Protein 3DR6 (pdb70)

InterPro domains:
  IPR000182 GNAT domain [PF00583] (19-136)
  IPR000182 GNAT domain [PS51186] (1-163)
  IPR016181 Acyl-CoA N-acyltransferase [SSF55729] (2-165)

Secondary structure (DSSP, 8-state):
--EEE--GGGHHHHHHHHHHHHHSSTTTT------HHHHHHHHHHHHHHT--EEEEEETTEEEEEEEEEESSSSGGGTT-EEEEEEE-GGGTTSSHHHHHHHHHHHHHHHTT------EETT-HHHHHHHHHTT----B----EEETTEEE-EE--------SS-S--/--EEE--GGGHHHHHHHHHHHHHH-TTSS------HHHHHHHHHHHHHTT--EEEEEETTEEEEEEEEEESSSSGGGTT-EEEEEEE-GGGTTSSHHHHHHHHHHHHHHHTT------EETT-HHHHHHHHHTT----B----EEETTEEE-EE--------S--/-EEE--GGGHHHHHHHHHHHHHH-SSS---S---HHHHHHHHHHHHHHT--EEEEEETTEEEEEEEEEESSSSGGGTT-EEEEEEE-TTS-SSSHHHHHHHHHHHHHHHTT------EETT-HHHHHHHHTTT---------EEETTEEE-EE-------PPPPP-

B-factor: mean 21.21, std 9.67, range [3.13, 83.59]

GO terms:
  GO:0016747 acyltransferase activity, transferring groups other than amino-acyl groups (F, IDA)

Nearest PDB structures (foldseek):
  3dr8-assembly1_A  TM=9.867E-01  e=2.064E-32  unclassified
  3dr8-assembly1_B  TM=9.847E-01  e=1.716E-31  unclassified
  4j3g-assembly2_C  TM=9.855E-01  e=1.001E-21  Brucella abortus 2308
  4mbu-assembly1_A  TM=9.784E-01  e=6.485E-21  Staphylococcus aureus subsp. aureus Mu50
  5dwn-assembly2_C  TM=9.684E-01  e=5.088E-18  Brucella ovis ATCC 25840

Solvent-accessible surface area: 23765 Å² total

Sequence (499 aa):
ATTIRFADKADCCAAITEIYNHAVLHTTAAIWNDRTVDTTDNRLAWYEARQLLGYPVLVSEENGVVTGYASFGDWRSSFDGFRYTVEHSVYVHPAHQGKGLGRKLLSSRLIDEARRCGKHVVAGIEESQNAASIRLHHSLGFTVTAQPQVGVKFGRWLDLLTFQLQLDEHAAPDACATIRFADKADCAAITEIYNHAVLHTTAAIWNDRTVDTDNRLAWYEARQLLGYPVLVSEENGVVTGYASFGDWRSFDGFRYTVEHSSVYVHPAHQGKGLGRRKLLSSRLIDEARRCGKHVVAGIESQNAASIRLHHSLGFTTVTAQPQVGVKFGRWLDLTFQLQLDEHAAPTIRFADKADCAAITEIYNHAVLHTAAIWNDRTVDTDNRLAWYEARQLLGYPVLVSEENGVVTGYASFGDWRSFDGFRYTVEHSVYVHPAHQGKGLGRKLLSSRLIDEARRCGKHVVAGIESQNAASIRLHHSLGFTVTAQQPQVGVKFGRWLDLTFQLQLDEHAAPDA

CATH classification: 3.40.630.30

Organism: Salmonella typhimurium (strain LT2 / SGSC1412 / ATCC 700720) (NCBI:txid99287)

Foldseek 3Di:
DDKDFDDLVCLQVALVLVQVCLCDPQPPFHNDRDDSVVSSVVVVVCVVLVWTKMFDDDPRHTFWIKTWDQPDPDVVSVLEIEMGITGRPVRPPPCRSLVRVLVNLVRSVVSQHFKKYKHFPVPVVVVVSCVVVPDDWDDWWQPGDDPHDGTMIIMMHTNDDDPDRDDD/DDKDFDDLVCQQVVLQQVQCCLPPHPFDQHNDRDHSVVSSVVSVVCVVVVWTWMFDADPRHGFWIKTWDQPDDDVVSVLEIEMDITGHPVRPPVCRSLVRVVVNLVRSVVVVHFKKYWGFVVPVVVVVSCVVVPFDWDDWWQPGDDPHDGTMIIMMDGNDDDPPD/DKDFDDLVCLQVVQLQVQCCQDPHPLDQHHDGDHSVVSSVVVVVCVVVVWTKMFDADPRHTFWIKTWDQPDDDPVSVLEIEMRITGRVVDPPPCVRLVRVVVNLVSSVVVVRFKKYKGFPPPVVVVVSCVVVVDDWDDWWQPGDDPHDRTMIIMMDTNDDDDDPDD

Structure (mmCIF, N/CA/C/O backbone):
data_3DR6
#
_entry.id   3DR6
#
_cell.length_a   162.898
_cell.length_b   70.229
_cell.length_c   59.157
_cell.angle_alpha   90.00
_cell.angle_beta   102.64
_cell.angle_gamma   90.00
#
_symmetry.space_group_name_H-M   'C 1 2 1'
#
loop_
_entity.id
_entity.type
_entity.pdbx_description
1 polymer yncA
2 non-polymer 1,2-ETHANEDIOL
3 non-polymer GLYCEROL
4 water water
#
loop_
_atom_site.group_PDB
_atom_site.id
_atom_site.type_symbol
_atom_site.label_atom_id
_atom_site.label_alt_id
_atom_site.label_comp_id
_atom_site.label_asym_id
_atom_site.label_entity_id
_atom_site.label_seq_id
_atom_site.pdbx_PDB_ins_code
_atom_site.Cartn_x
_atom_site.Cartn_y
_atom_site.Cartn_z
_atom_site.occupancy
_atom_site.B_iso_or_equiv
_atom_site.auth_seq_id
_atom_site.auth_comp_id
_atom_site.auth_asym_id
_atom_site.auth_atom_id
_atom_site.pdbx_PDB_model_num
ATOM 1 N N . ALA A 1 3 ? 33.057 -6.757 -22.810 1.00 34.08 0 ALA A N 1
ATOM 2 C CA . ALA A 1 3 ? 31.760 -6.423 -22.136 1.00 33.83 0 ALA A CA 1
ATOM 3 C C . ALA A 1 3 ? 31.723 -7.002 -20.742 1.00 32.77 0 ALA A C 1
ATOM 4 O O . ALA A 1 3 ? 32.646 -7.744 -20.354 1.00 34.99 0 ALA A O 1
ATOM 13 N N A THR A 1 5 ? 32.117 -8.885 -17.773 0.50 21.88 2 THR A N 1
ATOM 14 N N B THR A 1 5 ? 32.099 -8.854 -17.704 0.50 21.52 2 THR A N 1
ATOM 15 C CA A THR A 1 5 ? 32.349 -10.222 -17.218 0.50 20.18 2 THR A CA 1
ATOM 16 C CA B THR A 1 5 ? 32.401 -10.211 -17.257 0.50 19.38 2 THR A CA 1
ATOM 17 C C A THR A 1 5 ? 33.016 -10.109 -15.853 0.50 18.06 2 THR A C 1
ATOM 18 C C B THR A 1 5 ? 33.095 -10.139 -15.895 0.50 17.63 2 THR A C 1
ATOM 19 O O A THR A 1 5 ? 33.532 -9.052 -15.496 0.50 17.33 2 THR A O 1
ATOM 20 O O B THR A 1 5 ? 33.706 -9.123 -15.573 0.50 16.92 2 THR A O 1
ATOM 27 N N . ILE A 1 6 ? 32.979 -11.204 -15.101 1.00 16.34 3 ILE A N 1
ATOM 28 C CA . ILE A 1 6 ? 33.730 -11.333 -13.842 1.00 15.75 3 ILE A CA 1
ATOM 29 C C . ILE A 1 6 ? 34.522 -12.614 -13.993 1.00 15.46 3 ILE A C 1
ATOM 30 O O . ILE A 1 6 ? 33.980 -13.646 -14.423 1.00 14.94 3 ILE A O 1
ATOM 35 N N . ARG A 1 7 ? 35.799 -12.541 -13.666 1.00 13.54 4 ARG A N 1
ATOM 36 C CA . ARG A 1 7 ? 36.696 -13.708 -13.778 1.00 14.07 4 ARG A CA 1
ATOM 37 C C . ARG A 1 7 ? 37.673 -13.671 -12.646 1.00 14.41 4 ARG A C 1
ATOM 38 O O . ARG A 1 7 ? 37.808 -12.645 -11.956 1.00 13.35 4 ARG A O 1
ATOM 46 N N . PHE A 1 8 ? 38.383 -14.783 -12.435 1.00 13.66 5 PHE A N 1
ATOM 47 C CA . PHE A 1 8 ? 39.524 -14.749 -11.525 1.00 13.60 5 PHE A CA 1
ATOM 48 C C . PHE A 1 8 ? 40.632 -13.853 -12.074 1.00 12.56 5 PHE A C 1
ATOM 49 O O . PHE A 1 8 ? 40.918 -13.849 -13.285 1.00 11.36 5 PHE A O 1
ATOM 57 N N . ALA A 1 9 ? 41.247 -13.106 -11.157 1.00 12.97 6 ALA A N 1
ATOM 58 C CA . ALA A 1 9 ? 42.367 -12.244 -11.479 1.00 13.82 6 ALA A CA 1
ATOM 59 C C . ALA A 1 9 ? 43.593 -13.094 -11.801 1.00 15.31 6 ALA A C 1
ATOM 60 O O . ALA A 1 9 ? 43.672 -14.264 -11.388 1.00 15.56 6 ALA A O 1
ATOM 62 N N . ASP A 1 10 ? 44.525 -12.522 -12.555 1.00 14.81 7 ASP A N 1
ATOM 63 C CA . ASP A 1 10 ? 45.848 -13.111 -12.648 1.00 16.25 7 ASP A CA 1
ATOM 64 C C . ASP A 1 10 ? 46.866 -12.032 -12.329 1.00 15.40 7 ASP A C 1
ATOM 65 O O . ASP A 1 10 ? 46.488 -10.871 -12.065 1.00 15.23 7 ASP A O 1
ATOM 70 N N . LYS A 1 11 ? 48.156 -12.385 -12.358 1.00 14.26 8 LYS A N 1
ATOM 71 C CA . LYS A 1 11 ? 49.174 -11.409 -11.972 1.00 13.90 8 LYS A CA 1
ATOM 72 C C . LYS A 1 11 ? 49.268 -10.197 -12.899 1.00 14.00 8 LYS A C 1
ATOM 73 O O . LYS A 1 11 ? 49.639 -9.080 -12.444 1.00 13.14 8 LYS A O 1
ATOM 79 N N . ALA A 1 12 ? 48.899 -10.369 -14.174 1.00 12.31 9 ALA A N 1
ATOM 80 C CA . ALA A 1 12 ? 48.925 -9.212 -15.086 1.00 12.88 9 ALA A CA 1
ATOM 81 C C . ALA A 1 12 ? 47.897 -8.129 -14.666 1.00 12.76 9 ALA A C 1
ATOM 82 O O . ALA A 1 12 ? 48.035 -6.977 -15.061 1.00 12.58 9 ALA A O 1
ATOM 84 N N . ASP A 1 13 ? 46.906 -8.510 -13.865 1.00 12.34 10 ASP A N 1
ATOM 85 C CA . ASP A 1 13 ? 45.895 -7.553 -13.363 1.00 12.08 10 ASP A CA 1
ATOM 86 C C . ASP A 1 13 ? 46.372 -6.650 -12.207 1.00 13.12 10 ASP A C 1
ATOM 87 O O . ASP A 1 13 ? 45.641 -5.738 -11.788 1.00 10.73 10 ASP A O 1
ATOM 92 N N A CYS A 1 14 ? 47.568 -6.899 -11.688 0.50 13.49 11 CYS A N 1
ATOM 93 N N B CYS A 1 14 ? 47.583 -6.925 -11.713 0.50 12.80 11 CYS A N 1
ATOM 94 C CA A CYS A 1 14 ? 47.979 -6.205 -10.467 0.50 14.56 11 CYS A CA 1
ATOM 95 C CA B CYS A 1 14 ? 48.132 -6.243 -10.534 0.50 13.09 11 CYS A CA 1
ATOM 96 C C A CYS A 1 14 ? 48.112 -4.680 -10.581 0.50 13.03 11 CYS A C 1
ATOM 97 C C B CYS A 1 14 ? 48.087 -4.716 -10.615 0.50 12.17 11 CYS A C 1
ATOM 98 O O A CYS A 1 14 ? 47.727 -3.971 -9.639 0.50 12.91 11 CYS A O 1
ATOM 99 O O B CYS A 1 14 ? 47.596 -4.053 -9.688 0.50 12.08 11 CYS A O 1
ATOM 104 N N . ALA A 1 15 ? 48.605 -4.167 -11.717 1.00 12.74 12 ALA A N 1
ATOM 105 C CA . ALA A 1 15 ? 48.686 -2.712 -11.902 1.00 12.04 12 ALA A CA 1
ATOM 106 C C . ALA A 1 15 ? 47.294 -2.075 -11.800 1.00 11.90 12 ALA A C 1
ATOM 107 O O . ALA A 1 15 ? 47.118 -1.070 -11.094 1.00 11.73 12 ALA A O 1
ATOM 109 N N . ALA A 1 16 ? 46.322 -2.660 -12.508 1.00 11.55 13 ALA A N 1
ATOM 110 C CA . ALA A 1 16 ? 44.940 -2.174 -12.467 1.00 10.74 13 ALA A CA 1
ATOM 111 C C . ALA A 1 16 ? 44.324 -2.248 -11.064 1.00 11.29 13 ALA A C 1
ATOM 112 O O . ALA A 1 16 ? 43.654 -1.294 -10.608 1.00 10.73 13 ALA A O 1
ATOM 114 N N . ILE A 1 17 ? 44.528 -3.381 -10.392 1.00 10.75 14 ILE A N 1
ATOM 115 C CA . ILE A 1 17 ? 44.027 -3.542 -9.029 1.00 11.10 14 ILE A CA 1
ATOM 116 C C . ILE A 1 17 ? 44.661 -2.490 -8.099 1.00 10.74 14 ILE A C 1
ATOM 117 O O . ILE A 1 17 ? 43.979 -1.852 -7.321 1.00 10.83 14 ILE A O 1
ATOM 122 N N . THR A 1 18 ? 45.967 -2.317 -8.209 1.00 10.79 15 THR A N 1
ATOM 123 C CA . THR A 1 18 ? 46.722 -1.382 -7.347 1.00 10.87 15 THR A CA 1
ATOM 124 C C . THR A 1 18 ? 46.109 0.022 -7.408 1.00 11.06 15 THR A C 1
ATOM 125 O O . THR A 1 18 ? 45.847 0.633 -6.373 1.00 11.36 15 THR A O 1
ATOM 129 N N . GLU A 1 19 ? 45.841 0.513 -8.612 1.00 11.21 16 GLU A N 1
ATOM 130 C CA . GLU A 1 19 ? 45.312 1.882 -8.699 1.00 11.23 16 GLU A CA 1
ATOM 131 C C . GLU A 1 19 ? 43.845 1.997 -8.253 1.00 11.07 16 GLU A C 1
ATOM 132 O O . GLU A 1 19 ? 43.464 3.005 -7.691 1.00 11.32 16 GLU A O 1
ATOM 138 N N . ILE A 1 20 ? 43.049 0.935 -8.422 1.00 10.43 17 ILE A N 1
ATOM 139 C CA . ILE A 1 20 ? 41.657 0.953 -7.933 1.00 10.58 17 ILE A CA 1
ATOM 140 C C . ILE A 1 20 ? 41.665 0.990 -6.393 1.00 11.30 17 ILE A C 1
ATOM 141 O O . ILE A 1 20 ? 40.911 1.754 -5.763 1.00 11.07 17 ILE A O 1
ATOM 146 N N . TYR A 1 21 ? 42.519 0.153 -5.814 1.00 10.76 18 TYR A N 1
ATOM 147 C CA . TYR A 1 21 ? 42.763 0.173 -4.368 1.00 12.12 18 TYR A CA 1
ATOM 148 C C . TYR A 1 21 ? 43.177 1.573 -3.877 1.00 11.60 18 TYR A C 1
ATOM 149 O O . TYR A 1 21 ? 42.606 2.113 -2.913 1.00 11.52 18 TYR A O 1
ATOM 158 N N . ASN A 1 22 ? 44.138 2.179 -4.568 1.00 11.22 19 ASN A N 1
ATOM 159 C CA . ASN A 1 22 ? 44.643 3.478 -4.152 1.00 11.46 19 ASN A CA 1
ATOM 160 C C . ASN A 1 22 ? 43.549 4.525 -4.216 1.00 11.81 19 ASN A C 1
ATOM 161 O O . ASN A 1 22 ? 43.450 5.372 -3.319 1.00 11.54 19 ASN A O 1
ATOM 166 N N . HIS A 1 23 ? 42.724 4.466 -5.258 1.00 11.43 20 HIS A N 1
ATOM 167 C CA . HIS A 1 23 ? 41.615 5.420 -5.345 1.00 13.08 20 HIS A CA 1
ATOM 168 C C . HIS A 1 23 ? 40.691 5.283 -4.136 1.00 13.43 20 HIS A C 1
ATOM 169 O O . HIS A 1 23 ? 40.285 6.273 -3.514 1.00 13.48 20 HIS A O 1
ATOM 176 N N . ALA A 1 24 ? 40.359 4.041 -3.812 1.00 13.20 21 ALA A N 1
ATOM 177 C CA . ALA A 1 24 ? 39.490 3.738 -2.690 1.00 13.55 21 ALA A CA 1
ATOM 178 C C . ALA A 1 24 ? 40.095 4.271 -1.382 1.00 14.51 21 ALA A C 1
ATOM 179 O O . ALA A 1 24 ? 39.378 4.830 -0.564 1.00 13.65 21 ALA A O 1
ATOM 181 N N . VAL A 1 25 ? 41.409 4.067 -1.203 1.00 14.29 22 VAL A N 1
ATOM 182 C CA . VAL A 1 25 ? 42.142 4.486 0.004 1.00 15.92 22 VAL A CA 1
ATOM 183 C C . VAL A 1 25 ? 42.141 6.025 0.166 1.00 15.96 22 VAL A C 1
ATOM 184 O O . VAL A 1 25 ? 42.085 6.550 1.289 1.00 16.92 22 VAL A O 1
ATOM 188 N N . LEU A 1 26 ? 42.167 6.736 -0.953 1.00 14.62 23 LEU A N 1
ATOM 189 C CA . LEU A 1 26 ? 42.242 8.188 -0.955 1.00 16.38 23 LEU A CA 1
ATOM 190 C C . LEU A 1 26 ? 40.863 8.826 -0.758 1.00 17.90 23 LEU A C 1
ATOM 191 O O . LEU A 1 26 ? 40.778 10.011 -0.441 1.00 19.94 23 LEU A O 1
ATOM 196 N N . HIS A 1 27 ? 39.808 8.039 -0.963 1.00 19.42 24 HIS A N 1
ATOM 197 C CA . HIS A 1 27 ? 38.411 8.505 -0.876 1.00 20.62 24 HIS A CA 1
ATOM 198 C C . HIS A 1 27 ? 37.619 7.718 0.207 1.00 22.07 24 HIS A C 1
ATOM 199 O O . HIS A 1 27 ? 38.160 7.443 1.267 1.00 23.06 24 HIS A O 1
ATOM 206 N N A THR A 1 28 ? 36.356 7.379 -0.040 0.50 22.87 25 THR A N 1
ATOM 207 N N B THR A 1 28 ? 36.361 7.387 -0.051 0.50 23.04 25 THR A N 1
ATOM 208 C CA A THR A 1 28 ? 35.521 6.790 1.022 0.50 23.41 25 THR A CA 1
ATOM 209 C CA B THR A 1 28 ? 35.522 6.810 0.994 0.50 23.76 25 THR A CA 1
ATOM 210 C C A THR A 1 28 ? 35.315 5.277 0.963 0.50 24.15 25 THR A C 1
ATOM 211 C C B THR A 1 28 ? 35.542 5.271 1.031 0.50 24.42 25 THR A C 1
ATOM 212 O O A THR A 1 28 ? 34.789 4.686 1.917 0.50 23.76 25 THR A O 1
ATOM 213 O O B THR A 1 28 ? 35.429 4.669 2.116 0.50 24.25 25 THR A O 1
ATOM 220 N N . ALA A 1 29 ? 35.720 4.640 -0.130 1.00 24.53 26 ALA A N 1
ATOM 221 C CA . ALA A 1 29 ? 35.482 3.183 -0.257 1.00 26.03 26 ALA A CA 1
ATOM 222 C C . ALA A 1 29 ? 36.322 2.317 0.700 1.00 27.14 26 ALA A C 1
ATOM 223 O O . ALA A 1 29 ? 35.814 1.329 1.271 1.00 27.58 26 ALA A O 1
ATOM 225 N N . ALA A 1 30 ? 37.603 2.667 0.857 1.00 27.39 27 ALA A N 1
ATOM 226 C CA . ALA A 1 30 ? 38.475 1.958 1.793 1.00 27.57 27 ALA A CA 1
ATOM 227 C C . ALA A 1 30 ? 38.702 2.889 2.975 1.00 28.51 27 ALA A C 1
ATOM 228 O O . ALA A 1 30 ? 39.791 3.441 3.191 1.00 27.20 27 ALA A O 1
ATOM 230 N N . ILE A 1 31 ? 37.630 3.042 3.749 1.00 29.27 28 ILE A N 1
ATOM 231 C CA . ILE A 1 31 ? 37.580 4.015 4.831 1.00 30.28 28 ILE A CA 1
ATOM 232 C C . ILE A 1 31 ? 38.551 3.765 6.014 1.00 30.27 28 ILE A C 1
ATOM 233 O O . ILE A 1 31 ? 38.823 4.674 6.801 1.00 30.61 28 ILE A O 1
ATOM 238 N N . TRP A 1 32 ? 39.069 2.546 6.140 1.00 31.23 29 TRP A N 1
ATOM 239 C CA . TRP A 1 32 ? 39.903 2.200 7.301 1.00 30.88 29 TRP A CA 1
ATOM 240 C C . TRP A 1 32 ? 41.409 2.275 7.033 1.00 30.90 29 TRP A C 1
ATOM 241 O O . TRP A 1 32 ? 42.219 1.991 7.922 1.00 29.72 29 TRP A O 1
ATOM 252 N N . ASN A 1 33 ? 41.779 2.635 5.807 1.00 30.68 30 ASN A N 1
ATOM 253 C CA . ASN A 1 33 ? 43.183 2.800 5.459 1.00 30.85 30 ASN A CA 1
ATOM 254 C C . ASN A 1 33 ? 43.404 4.149 4.774 1.00 30.81 30 ASN A C 1
ATOM 255 O O . ASN A 1 33 ? 42.485 4.685 4.140 1.00 30.69 30 ASN A O 1
ATOM 260 N N . ASP A 1 34 ? 44.598 4.704 4.921 1.00 30.14 31 ASP A N 1
ATOM 261 C CA . ASP A 1 34 ? 44.859 6.023 4.362 1.00 30.76 31 ASP A CA 1
ATOM 262 C C . ASP A 1 34 ? 46.098 6.093 3.465 1.00 29.76 31 ASP A C 1
ATOM 263 O O . ASP A 1 34 ? 46.287 7.087 2.765 1.00 29.83 31 ASP A O 1
ATOM 268 N N . ARG A 1 35 ? 46.918 5.043 3.431 1.00 27.97 32 ARG A N 1
ATOM 269 C CA . ARG A 1 35 ? 48.143 5.133 2.645 1.00 26.71 32 ARG A CA 1
ATOM 270 C C . ARG A 1 35 ? 48.080 4.368 1.327 1.00 23.76 32 ARG A C 1
ATOM 271 O O . ARG A 1 35 ? 47.707 3.205 1.294 1.00 23.05 32 ARG A O 1
ATOM 279 N N . THR A 1 36 ? 48.478 5.012 0.240 1.00 21.34 33 THR A N 1
ATOM 280 C CA . THR A 1 36 ? 48.537 4.314 -1.047 1.00 19.24 33 THR A CA 1
ATOM 281 C C . THR A 1 36 ? 49.669 3.279 -1.022 1.00 18.81 33 THR A C 1
ATOM 282 O O . THR A 1 36 ? 50.570 3.330 -0.155 1.00 17.85 33 THR A O 1
ATOM 286 N N . VAL A 1 37 ? 49.623 2.342 -1.971 1.00 17.15 34 VAL A N 1
ATOM 287 C CA . VAL A 1 37 ? 50.628 1.295 -2.092 1.00 17.26 34 VAL A CA 1
ATOM 288 C C . VAL A 1 37 ? 51.117 1.169 -3.529 1.00 16.73 34 VAL A C 1
ATOM 289 O O . VAL A 1 37 ? 50.495 1.694 -4.486 1.00 16.81 34 VAL A O 1
ATOM 293 N N . ASP A 1 38 ? 52.242 0.479 -3.690 1.00 17.03 35 ASP A N 1
ATOM 294 C CA . ASP A 1 38 ? 52.769 0.219 -5.028 1.00 16.76 35 ASP A CA 1
ATOM 295 C C . ASP A 1 38 ? 52.349 -1.169 -5.533 1.00 16.42 35 ASP A C 1
ATOM 296 O O . ASP A 1 38 ? 51.711 -1.940 -4.805 1.00 16.10 35 ASP A O 1
ATOM 301 N N A THR A 1 39 ? 52.667 -1.454 -6.796 0.70 15.67 36 THR A N 1
ATOM 302 N N B THR A 1 39 ? 52.688 -1.480 -6.781 0.30 16.53 36 THR A N 1
ATOM 303 C CA A THR A 1 39 ? 52.293 -2.727 -7.419 0.70 16.02 36 THR A CA 1
ATOM 304 C CA B THR A 1 39 ? 52.257 -2.742 -7.384 0.30 17.04 36 THR A CA 1
ATOM 305 C C A THR A 1 39 ? 52.946 -3.923 -6.722 0.70 16.56 36 THR A C 1
ATOM 306 C C B THR A 1 39 ? 52.975 -3.965 -6.786 0.30 17.36 36 THR A C 1
ATOM 307 O O A THR A 1 39 ? 52.303 -4.941 -6.560 0.70 17.62 36 THR A O 1
ATOM 308 O O B THR A 1 39 ? 52.407 -5.052 -6.763 0.30 17.83 36 THR A O 1
ATOM 315 N N . ASP A 1 40 ? 54.207 -3.790 -6.300 1.00 17.89 37 ASP A N 1
ATOM 316 C CA . ASP A 1 40 ? 54.884 -4.860 -5.521 1.00 19.03 37 ASP A CA 1
ATOM 317 C C . ASP A 1 40 ? 54.076 -5.241 -4.273 1.00 18.79 37 ASP A C 1
ATOM 318 O O . ASP A 1 40 ? 53.879 -6.427 -3.983 1.00 18.50 37 ASP A O 1
ATOM 323 N N . ASN A 1 41 ? 53.582 -4.233 -3.558 1.00 18.12 38 ASN A N 1
ATOM 324 C CA . ASN A 1 41 ? 52.732 -4.457 -2.380 1.00 17.04 38 ASN A CA 1
ATOM 325 C C . ASN A 1 41 ? 51.468 -5.287 -2.719 1.00 16.63 38 ASN A C 1
ATOM 326 O O . ASN A 1 41 ? 51.122 -6.252 -2.025 1.00 15.25 38 ASN A O 1
ATOM 331 N N . ARG A 1 42 ? 50.775 -4.924 -3.790 1.00 16.16 39 ARG A N 1
ATOM 332 C CA . ARG A 1 42 ? 49.573 -5.687 -4.166 1.00 16.33 39 ARG A CA 1
ATOM 333 C C . ARG A 1 42 ? 49.906 -7.054 -4.747 1.00 16.59 39 ARG A C 1
ATOM 334 O O . ARG A 1 42 ? 49.132 -7.997 -4.607 1.00 16.67 39 ARG A O 1
ATOM 342 N N . LEU A 1 43 ? 51.054 -7.167 -5.406 1.00 17.42 40 LEU A N 1
ATOM 343 C CA . LEU A 1 43 ? 51.534 -8.501 -5.815 1.00 18.05 40 LEU A CA 1
ATOM 344 C C . LEU A 1 43 ? 51.719 -9.419 -4.586 1.00 17.49 40 LEU A C 1
ATOM 345 O O . LEU A 1 43 ? 51.318 -10.589 -4.592 1.00 17.33 40 LEU A O 1
ATOM 350 N N . ALA A 1 44 ? 52.324 -8.885 -3.527 1.00 16.80 41 ALA A N 1
ATOM 351 C CA . ALA A 1 44 ? 52.533 -9.681 -2.321 1.00 16.80 41 ALA A CA 1
ATOM 352 C C . ALA A 1 44 ? 51.190 -10.061 -1.701 1.00 17.17 41 ALA A C 1
ATOM 353 O O . ALA A 1 44 ? 50.991 -11.204 -1.276 1.00 16.08 41 ALA A O 1
ATOM 355 N N . TRP A 1 45 ? 50.253 -9.110 -1.732 1.00 16.72 42 TRP A N 1
ATOM 356 C CA . TRP A 1 45 ? 48.895 -9.298 -1.235 1.00 16.79 42 TRP A CA 1
ATOM 357 C C . TRP A 1 45 ? 48.174 -10.397 -2.037 1.00 16.59 42 TRP A C 1
ATOM 358 O O . TRP A 1 45 ? 47.543 -11.293 -1.472 1.00 16.46 42 TRP A O 1
ATOM 369 N N . TYR A 1 46 ? 48.309 -10.334 -3.362 1.00 17.23 43 TYR A N 1
ATOM 370 C CA . TYR A 1 46 ? 47.780 -11.349 -4.274 1.00 16.67 43 TYR A CA 1
ATOM 371 C C . TYR A 1 46 ? 48.351 -12.751 -3.978 1.00 17.24 43 TYR A C 1
ATOM 372 O O . TYR A 1 46 ? 47.607 -13.713 -3.837 1.00 16.68 43 TYR A O 1
ATOM 381 N N . GLU A 1 47 ? 49.668 -12.833 -3.842 1.00 16.04 44 GLU A N 1
ATOM 382 C CA . GLU A 1 47 ? 50.336 -14.102 -3.530 1.00 18.13 44 GLU A CA 1
ATOM 383 C C . GLU A 1 47 ? 49.879 -14.685 -2.195 1.00 17.72 44 GLU A C 1
ATOM 384 O O . GLU A 1 47 ? 49.696 -15.903 -2.085 1.00 16.39 44 GLU A O 1
ATOM 390 N N . ALA A 1 48 ? 49.637 -13.813 -1.208 1.00 17.80 45 ALA A N 1
ATOM 391 C CA . ALA A 1 48 ? 49.164 -14.247 0.118 1.00 18.45 45 ALA A CA 1
ATOM 392 C C . ALA A 1 48 ? 47.749 -14.836 0.037 1.00 18.57 45 ALA A C 1
ATOM 393 O O . ALA A 1 48 ? 47.450 -15.868 0.656 1.00 17.52 45 ALA A O 1
ATOM 395 N N . ARG A 1 49 ? 46.879 -14.205 -0.753 1.00 18.74 46 ARG A N 1
ATOM 396 C CA . ARG A 1 49 ? 45.531 -14.750 -0.992 1.00 19.06 46 ARG A CA 1
ATOM 397 C C . ARG A 1 49 ? 45.581 -16.116 -1.665 1.00 18.87 46 ARG A C 1
ATOM 398 O O . ARG A 1 49 ? 44.894 -17.053 -1.242 1.00 18.94 46 ARG A O 1
ATOM 406 N N . GLN A 1 50 ? 46.402 -16.238 -2.705 1.00 19.44 47 GLN A N 1
ATOM 407 C CA . GLN A 1 50 ? 46.532 -17.516 -3.404 1.00 20.53 47 GLN A CA 1
ATOM 408 C C . GLN A 1 50 ? 46.998 -18.614 -2.466 1.00 19.56 47 GLN A C 1
ATOM 409 O O . GLN A 1 50 ? 46.520 -19.750 -2.541 1.00 19.04 47 GLN A O 1
ATOM 415 N N . LEU A 1 51 ? 47.907 -18.278 -1.558 1.00 19.30 48 LEU A N 1
ATOM 416 C CA . LEU A 1 51 ? 48.395 -19.277 -0.609 1.00 20.29 48 LEU A CA 1
ATOM 417 C C . LEU A 1 51 ? 47.271 -19.841 0.275 1.00 19.60 48 LEU A C 1
ATOM 418 O O . LEU A 1 51 ? 47.272 -21.024 0.619 1.00 20.18 48 LEU A O 1
ATOM 423 N N . LEU A 1 52 ? 46.315 -18.982 0.614 1.00 18.83 49 LEU A N 1
ATOM 424 C CA . LEU A 1 52 ? 45.187 -19.338 1.466 1.00 18.35 49 LEU A CA 1
ATOM 425 C C . LEU A 1 52 ? 44.106 -20.049 0.652 1.00 17.79 49 LEU A C 1
ATOM 426 O O . LEU A 1 52 ? 43.180 -20.629 1.219 1.00 17.18 49 LEU A O 1
ATOM 431 N N . GLY A 1 53 ? 44.244 -20.011 -0.668 1.00 15.85 50 GLY A N 1
ATOM 432 C CA . GLY A 1 53 ? 43.197 -20.485 -1.570 1.00 15.84 50 GLY A CA 1
ATOM 433 C C . GLY A 1 53 ? 42.002 -19.566 -1.645 1.00 16.09 50 GLY A C 1
ATOM 434 O O . GLY A 1 53 ? 40.887 -20.020 -2.003 1.00 16.41 50 GLY A O 1
ATOM 435 N N . TYR A 1 54 ? 42.201 -18.283 -1.302 1.00 14.09 51 TYR A N 1
ATOM 436 C CA . TYR A 1 54 ? 41.101 -17.310 -1.349 1.00 14.62 51 TYR A CA 1
ATOM 437 C C . TYR A 1 54 ? 41.085 -16.581 -2.691 1.00 15.44 51 TYR A C 1
ATOM 438 O O . TYR A 1 54 ? 42.135 -16.232 -3.207 1.00 16.26 51 TYR A O 1
ATOM 447 N N . PRO A 1 55 ? 39.889 -16.301 -3.212 1.00 16.46 52 PRO A N 1
ATOM 448 C CA . PRO A 1 55 ? 39.784 -15.772 -4.577 1.00 16.07 52 PRO A CA 1
ATOM 449 C C . PRO A 1 55 ? 40.107 -14.300 -4.679 1.00 14.59 52 PRO A C 1
ATOM 450 O O . PRO A 1 55 ? 39.866 -13.523 -3.743 1.00 13.67 52 PRO A O 1
ATOM 454 N N . VAL A 1 56 ? 40.688 -13.916 -5.818 1.00 13.79 53 VAL A N 1
ATOM 455 C CA . VAL A 1 56 ? 40.753 -12.478 -6.180 1.00 13.54 53 VAL A CA 1
ATOM 456 C C . VAL A 1 56 ? 40.031 -12.448 -7.522 1.00 13.44 53 VAL A C 1
ATOM 457 O O . VAL A 1 56 ? 40.437 -13.173 -8.453 1.00 14.51 53 VAL A O 1
ATOM 461 N N . LEU A 1 57 ? 38.939 -11.684 -7.593 1.00 12.80 54 LEU A N 1
ATOM 462 C CA . LEU A 1 57 ? 38.104 -11.586 -8.805 1.00 11.97 54 LEU A CA 1
ATOM 463 C C . LEU A 1 57 ? 38.302 -10.193 -9.392 1.00 11.94 54 LEU A C 1
ATOM 464 O O . LEU A 1 57 ? 38.567 -9.253 -8.647 1.00 11.48 54 LEU A O 1
ATOM 469 N N . VAL A 1 58 ? 38.154 -10.077 -10.708 1.00 11.62 55 VAL A N 1
ATOM 470 C CA . VAL A 1 58 ? 38.058 -8.758 -11.357 1.00 11.14 55 VAL A CA 1
ATOM 471 C C . VAL A 1 58 ? 36.803 -8.707 -12.212 1.00 10.90 55 VAL A C 1
ATOM 472 O O . VAL A 1 58 ? 36.385 -9.738 -12.797 1.00 9.92 55 VAL A O 1
ATOM 476 N N . SER A 1 59 ? 36.187 -7.524 -12.282 1.00 10.95 56 SER A N 1
ATOM 477 C CA . SER A 1 59 ? 35.197 -7.265 -13.328 1.00 11.42 56 SER A CA 1
ATOM 478 C C . SER A 1 59 ? 35.928 -6.648 -14.513 1.00 11.62 56 SER A C 1
ATOM 479 O O . SER A 1 59 ? 36.950 -5.979 -14.328 1.00 11.27 56 SER A O 1
ATOM 482 N N . GLU A 1 60 ? 35.421 -6.854 -15.721 1.00 11.94 57 GLU A N 1
ATOM 483 C CA . GLU A 1 60 ? 36.142 -6.395 -16.896 1.00 13.54 57 GLU A CA 1
ATOM 484 C C . GLU A 1 60 ? 35.134 -6.008 -17.971 1.00 13.94 57 GLU A C 1
ATOM 485 O O . GLU A 1 60 ? 34.016 -6.527 -18.004 1.00 15.47 57 GLU A O 1
ATOM 491 N N . GLU A 1 61 ? 35.541 -5.072 -18.821 1.00 13.97 58 GLU A N 1
ATOM 492 C CA . GLU A 1 61 ? 34.711 -4.596 -19.923 1.00 15.12 58 GLU A CA 1
ATOM 493 C C . GLU A 1 61 ? 35.688 -4.279 -21.057 1.00 14.28 58 GLU A C 1
ATOM 494 O O . GLU A 1 61 ? 36.593 -3.437 -20.889 1.00 12.30 58 GLU A O 1
ATOM 500 N N . ASN A 1 62 ? 35.535 -4.981 -22.186 1.00 14.72 59 ASN A N 1
ATOM 501 C CA . ASN A 1 62 ? 36.418 -4.790 -23.359 1.00 15.88 59 ASN A CA 1
ATOM 502 C C . ASN A 1 62 ? 37.904 -4.809 -22.985 1.00 14.52 59 ASN A C 1
ATOM 503 O O . ASN A 1 62 ? 38.688 -3.960 -23.453 1.00 13.21 59 ASN A O 1
ATOM 508 N N . GLY A 1 63 ? 38.260 -5.768 -22.132 1.00 13.68 60 GLY A N 1
ATOM 509 C CA . GLY A 1 63 ? 39.658 -6.004 -21.754 1.00 12.75 60 GLY A CA 1
ATOM 510 C C . GLY A 1 63 ? 40.232 -4.980 -20.791 1.00 12.21 60 GLY A C 1
ATOM 511 O O . GLY A 1 63 ? 41.442 -4.915 -20.609 1.00 12.45 60 GLY A O 1
ATOM 512 N N . VAL A 1 64 ? 39.372 -4.167 -20.180 1.00 12.22 61 VAL A N 1
ATOM 513 C CA . VAL A 1 64 ? 39.819 -3.205 -19.164 1.00 11.39 61 VAL A CA 1
ATOM 514 C C . VAL A 1 64 ? 39.230 -3.652 -17.810 1.00 11.32 61 VAL A C 1
ATOM 515 O O . VAL A 1 64 ? 38.058 -3.964 -17.734 1.00 10.31 61 VAL A O 1
ATOM 519 N N . VAL A 1 65 ? 40.063 -3.698 -16.774 1.00 10.71 62 VAL A N 1
ATOM 520 C CA . VAL A 1 65 ? 39.607 -4.049 -15.425 1.00 9.31 62 VAL A CA 1
ATOM 521 C C . VAL A 1 65 ? 38.766 -2.892 -14.848 1.00 10.38 62 VAL A C 1
ATOM 522 O O . VAL A 1 65 ? 39.193 -1.752 -14.826 1.00 10.92 62 VAL A O 1
ATOM 526 N N . THR A 1 66 ? 37.542 -3.199 -14.426 1.00 9.64 63 THR A N 1
ATOM 527 C CA . THR A 1 66 ? 36.606 -2.174 -13.963 1.00 9.56 63 THR A CA 1
ATOM 528 C C . THR A 1 66 ? 36.345 -2.243 -12.450 1.00 10.55 63 THR A C 1
ATOM 529 O O . THR A 1 66 ? 35.636 -1.387 -11.898 1.00 10.54 63 THR A O 1
ATOM 533 N N . GLY A 1 67 ? 36.936 -3.233 -11.793 1.00 10.56 64 GLY A N 1
ATOM 534 C CA . GLY A 1 67 ? 36.768 -3.375 -10.341 1.00 10.46 64 GLY A CA 1
ATOM 535 C C . GLY A 1 67 ? 37.356 -4.706 -9.905 1.00 10.63 64 GLY A C 1
ATOM 536 O O . GLY A 1 67 ? 37.735 -5.555 -10.752 1.00 10.06 64 GLY A O 1
ATOM 537 N N . TYR A 1 68 ? 37.443 -4.904 -8.600 1.00 10.41 65 TYR A N 1
ATOM 538 C CA . TYR A 1 68 ? 37.909 -6.193 -8.112 1.00 11.20 65 TYR A CA 1
ATOM 539 C C . TYR A 1 68 ? 37.323 -6.525 -6.749 1.00 11.36 65 TYR A C 1
ATOM 540 O O . TYR A 1 68 ? 36.798 -5.660 -6.033 1.00 10.19 65 TYR A O 1
ATOM 549 N N . ALA A 1 69 ? 37.437 -7.796 -6.375 1.00 11.63 66 ALA A N 1
ATOM 550 C CA . ALA A 1 69 ? 36.869 -8.263 -5.106 1.00 12.35 66 ALA A CA 1
ATOM 551 C C . ALA A 1 69 ? 37.714 -9.401 -4.549 1.00 12.21 66 ALA A C 1
ATOM 552 O O . ALA A 1 69 ? 38.271 -10.209 -5.294 1.00 13.39 66 ALA A O 1
ATOM 554 N N . SER A 1 70 ? 37.794 -9.462 -3.227 1.00 12.40 67 SER A N 1
ATOM 555 C CA . SER A 1 70 ? 38.477 -10.576 -2.577 1.00 12.71 67 SER A CA 1
ATOM 556 C C . SER A 1 70 ? 37.993 -10.666 -1.134 1.00 12.65 67 SER A C 1
ATOM 557 O O . SER A 1 70 ? 37.213 -9.837 -0.679 1.00 12.86 67 SER A O 1
ATOM 560 N N . PHE A 1 71 ? 38.478 -11.668 -0.422 1.00 13.24 68 PHE A N 1
ATOM 561 C CA . PHE A 1 71 ? 38.306 -11.656 1.027 1.00 12.92 68 PHE A CA 1
ATOM 562 C C . PHE A 1 71 ? 39.518 -12.248 1.698 1.00 12.83 68 PHE A C 1
ATOM 563 O O . PHE A 1 71 ? 40.318 -12.963 1.059 1.00 12.93 68 PHE A O 1
ATOM 571 N N . GLY A 1 72 ? 39.667 -11.934 2.978 1.00 13.07 69 GLY A N 1
ATOM 572 C CA . GLY A 1 72 ? 40.722 -12.487 3.792 1.00 13.32 69 GLY A CA 1
ATOM 573 C C . GLY A 1 72 ? 40.145 -12.907 5.112 1.00 13.12 69 GLY A C 1
ATOM 574 O O . GLY A 1 72 ? 38.951 -12.761 5.345 1.00 11.95 69 GLY A O 1
ATOM 575 N N . ASP A 1 73 ? 41.000 -13.442 5.972 1.00 12.88 70 ASP A N 1
ATOM 576 C CA . ASP A 1 73 ? 40.550 -13.843 7.304 1.00 13.96 70 ASP A CA 1
ATOM 577 C C . ASP A 1 73 ? 40.085 -12.589 8.046 1.00 13.31 70 ASP A C 1
ATOM 578 O O . ASP A 1 73 ? 40.708 -11.526 7.961 1.00 14.40 70 ASP A O 1
ATOM 583 N N . TRP A 1 74 ? 38.928 -12.685 8.687 1.00 13.69 71 TRP A N 1
ATOM 584 C CA . TRP A 1 74 ? 38.384 -11.537 9.414 1.00 14.63 71 TRP A CA 1
ATOM 585 C C . TRP A 1 74 ? 39.302 -11.091 10.564 1.00 14.73 71 TRP A C 1
ATOM 586 O O . TRP A 1 74 ? 39.575 -9.886 10.689 1.00 15.48 71 TRP A O 1
ATOM 597 N N . ARG A 1 75 ? 39.762 -12.049 11.383 1.00 14.71 72 ARG A N 1
ATOM 598 C CA . ARG A 1 75 ? 40.597 -11.746 12.563 1.00 16.59 72 ARG A CA 1
ATOM 599 C C . ARG A 1 75 ? 41.782 -12.689 12.659 1.00 17.47 72 ARG A C 1
ATOM 600 O O . ARG A 1 75 ? 41.731 -13.803 12.171 1.00 17.36 72 ARG A O 1
ATOM 608 N N A SER A 1 76 ? 42.832 -12.223 13.322 0.50 18.12 73 SER A N 1
ATOM 609 N N B SER A 1 76 ? 42.850 -12.242 13.305 0.50 18.05 73 SER A N 1
ATOM 610 C CA A SER A 1 76 ? 44.065 -12.983 13.465 0.50 19.10 73 SER A CA 1
ATOM 611 C CA B SER A 1 76 ? 44.066 -13.046 13.399 0.50 18.94 73 SER A CA 1
ATOM 612 C C A SER A 1 76 ? 44.035 -13.833 14.742 0.50 19.12 73 SER A C 1
ATOM 613 C C B SER A 1 76 ? 44.073 -13.881 14.685 0.50 19.04 73 SER A C 1
ATOM 614 O O A SER A 1 76 ? 44.850 -13.642 15.651 0.50 20.25 73 SER A O 1
ATOM 615 O O B SER A 1 76 ? 44.947 -13.721 15.543 0.50 20.18 73 SER A O 1
ATOM 620 N N . PHE A 1 77 ? 43.067 -14.739 14.828 1.00 17.70 74 PHE A N 1
ATOM 621 C CA . PHE A 1 77 ? 43.017 -15.744 15.915 1.00 17.01 74 PHE A CA 1
ATOM 622 C C . PHE A 1 77 ? 42.436 -16.974 15.233 1.00 15.84 74 PHE A C 1
ATOM 623 O O . PHE A 1 77 ? 41.524 -16.826 14.395 1.00 14.57 74 PHE A O 1
ATOM 631 N N . ASP A 1 78 ? 42.908 -18.162 15.605 1.00 15.16 75 ASP A N 1
ATOM 632 C CA . ASP A 1 78 ? 42.483 -19.369 14.852 1.00 15.28 75 ASP A CA 1
ATOM 633 C C . ASP A 1 78 ? 40.974 -19.671 15.014 1.00 13.57 75 ASP A C 1
ATOM 634 O O . ASP A 1 78 ? 40.379 -20.309 14.150 1.00 12.55 75 ASP A O 1
ATOM 639 N N . GLY A 1 79 ? 40.368 -19.168 16.093 1.00 12.16 76 GLY A N 1
ATOM 640 C CA . GLY A 1 79 ? 38.923 -19.404 16.379 1.00 12.82 76 GLY A CA 1
ATOM 641 C C . GLY A 1 79 ? 38.013 -18.781 15.309 1.00 11.55 76 GLY A C 1
ATOM 642 O O . GLY A 1 79 ? 36.864 -19.169 15.173 1.00 11.87 76 GLY A O 1
ATOM 643 N N . PHE A 1 80 ? 38.529 -17.820 14.532 1.00 10.81 77 PHE A N 1
ATOM 644 C CA . PHE A 1 80 ? 37.722 -17.173 13.466 1.00 12.10 77 PHE A CA 1
ATOM 645 C C . PHE A 1 80 ? 37.917 -17.751 12.061 1.00 12.40 77 PHE A C 1
ATOM 646 O O . PHE A 1 80 ? 37.547 -17.140 11.043 1.00 11.80 77 PHE A O 1
ATOM 654 N N . ARG A 1 81 ? 38.431 -18.979 12.025 1.00 11.87 78 ARG A N 1
ATOM 655 C CA . ARG A 1 81 ? 38.879 -19.599 10.759 1.00 11.84 78 ARG A CA 1
ATOM 656 C C . ARG A 1 81 ? 37.757 -19.969 9.775 1.00 12.18 78 ARG A C 1
ATOM 657 O O . ARG A 1 81 ? 38.037 -20.362 8.627 1.00 13.58 78 ARG A O 1
ATOM 665 N N . TYR A 1 82 ? 36.494 -19.856 10.199 1.00 11.33 79 TYR A N 1
ATOM 666 C CA . TYR A 1 82 ? 35.365 -20.007 9.254 1.00 12.07 79 TYR A CA 1
ATOM 667 C C . TYR A 1 82 ? 34.758 -18.653 8.887 1.00 12.51 79 TYR A C 1
ATOM 668 O O . TYR A 1 82 ? 33.750 -18.595 8.188 1.00 12.42 79 TYR A O 1
ATOM 677 N N . THR A 1 83 ? 35.386 -17.577 9.330 1.00 11.83 80 THR A N 1
ATOM 678 C CA . THR A 1 83 ? 34.848 -16.220 9.111 1.00 11.05 80 THR A CA 1
ATOM 679 C C . THR A 1 83 ? 35.822 -15.383 8.279 1.00 11.64 80 THR A C 1
ATOM 680 O O . THR A 1 83 ? 37.042 -15.274 8.580 1.00 11.16 80 THR A O 1
ATOM 684 N N . VAL A 1 84 ? 35.268 -14.776 7.240 1.00 10.73 81 VAL A N 1
ATOM 685 C CA . VAL A 1 84 ? 36.077 -13.927 6.378 1.00 10.02 81 VAL A CA 1
ATOM 686 C C . VAL A 1 84 ? 35.518 -12.495 6.268 1.00 11.07 81 VAL A C 1
ATOM 687 O O . VAL A 1 84 ? 34.334 -12.271 6.494 1.00 11.76 81 VAL A O 1
ATOM 691 N N . GLU A 1 85 ? 36.396 -11.550 5.939 1.00 12.42 82 GLU A N 1
ATOM 692 C CA . GLU A 1 85 ? 36.013 -10.145 5.694 1.00 12.53 82 GLU A CA 1
ATOM 693 C C . GLU A 1 85 ? 36.351 -9.810 4.234 1.00 13.19 82 GLU A C 1
ATOM 694 O O . GLU A 1 85 ? 37.497 -9.977 3.801 1.00 12.14 82 GLU A O 1
ATOM 700 N N . HIS A 1 86 ? 35.348 -9.381 3.474 1.00 12.19 83 HIS A N 1
ATOM 701 C CA . HIS A 1 86 ? 35.566 -9.049 2.043 1.00 12.49 83 HIS A CA 1
ATOM 702 C C . HIS A 1 86 ? 35.927 -7.582 1.828 1.00 13.34 83 HIS A C 1
ATOM 703 O O . HIS A 1 86 ? 35.674 -6.715 2.681 1.00 14.12 83 HIS A O 1
ATOM 710 N N . SER A 1 87 ? 36.479 -7.303 0.655 1.00 12.65 84 SER A N 1
ATOM 711 C CA . SER A 1 87 ? 36.568 -5.939 0.166 1.00 15.33 84 SER A CA 1
ATOM 712 C C . SER A 1 87 ? 36.191 -5.989 -1.327 1.00 14.24 84 SER A C 1
ATOM 713 O O . SER A 1 87 ? 36.588 -6.908 -2.058 1.00 13.88 84 SER A O 1
ATOM 716 N N . VAL A 1 88 ? 35.416 -5.006 -1.750 1.00 11.90 85 VAL A N 1
ATOM 717 C CA . VAL A 1 88 ? 34.992 -4.918 -3.145 1.00 12.62 85 VAL A CA 1
ATOM 718 C C . VAL A 1 88 ? 35.238 -3.459 -3.515 1.00 12.84 85 VAL A C 1
ATOM 719 O O . VAL A 1 88 ? 34.708 -2.579 -2.842 1.00 13.18 85 VAL A O 1
ATOM 723 N N . TYR A 1 89 ? 36.032 -3.208 -4.564 1.00 11.89 86 TYR A N 1
ATOM 724 C CA . TYR A 1 89 ? 36.291 -1.821 -4.995 1.00 11.97 86 TYR A CA 1
ATOM 725 C C . TYR A 1 89 ? 36.040 -1.655 -6.489 1.00 11.49 86 TYR A C 1
ATOM 726 O O . TYR A 1 89 ? 36.476 -2.466 -7.310 1.00 11.45 86 TYR A O 1
ATOM 735 N N . VAL A 1 90 ? 35.340 -0.583 -6.836 1.00 11.26 87 VAL A N 1
ATOM 736 C CA . VAL A 1 90 ? 34.996 -0.369 -8.227 1.00 11.82 87 VAL A CA 1
ATOM 737 C C . VAL A 1 90 ? 35.831 0.773 -8.776 1.00 12.38 87 VAL A C 1
ATOM 738 O O . VAL A 1 90 ? 36.108 1.754 -8.070 1.00 12.87 87 VAL A O 1
ATOM 742 N N . HIS A 1 91 ? 36.253 0.638 -10.027 1.00 11.77 88 HIS A N 1
ATOM 743 C CA . HIS A 1 91 ? 37.011 1.716 -10.670 1.00 11.67 88 HIS A CA 1
ATOM 744 C C . HIS A 1 91 ? 36.098 2.967 -10.749 1.00 12.28 88 HIS A C 1
ATOM 745 O O . HIS A 1 91 ? 34.945 2.849 -11.141 1.00 12.85 88 HIS A O 1
ATOM 752 N N . PRO A 1 92 ? 36.609 4.153 -10.352 1.00 13.47 89 PRO A N 1
ATOM 753 C CA . PRO A 1 92 ? 35.737 5.359 -10.290 1.00 13.44 89 PRO A CA 1
ATOM 754 C C . PRO A 1 92 ? 35.130 5.785 -11.636 1.00 13.18 89 PRO A C 1
ATOM 755 O O . PRO A 1 92 ? 34.131 6.513 -11.645 1.00 14.62 89 PRO A O 1
ATOM 759 N N . ALA A 1 93 ? 35.728 5.363 -12.751 1.00 11.96 90 ALA A N 1
ATOM 760 C CA . ALA A 1 93 ? 35.190 5.634 -14.083 1.00 12.22 90 ALA A CA 1
ATOM 761 C C . ALA A 1 93 ? 34.086 4.658 -14.456 1.00 11.26 90 ALA A C 1
ATOM 762 O O . ALA A 1 93 ? 33.491 4.795 -15.528 1.00 12.00 90 ALA A O 1
ATOM 764 N N . HIS A 1 94 ? 33.840 3.669 -13.589 1.00 12.09 91 HIS A N 1
ATOM 765 C CA . HIS A 1 94 ? 32.916 2.566 -13.888 1.00 11.58 91 HIS A CA 1
ATOM 766 C C . HIS A 1 94 ? 31.793 2.407 -12.867 1.00 13.00 91 HIS A C 1
ATOM 767 O O . HIS A 1 94 ? 31.220 1.325 -12.687 1.00 13.05 91 HIS A O 1
ATOM 774 N N . GLN A 1 95 ? 31.445 3.529 -12.239 1.00 14.28 92 GLN A N 1
ATOM 775 C CA . GLN A 1 95 ? 30.343 3.556 -11.292 1.00 15.57 92 GLN A CA 1
ATOM 776 C C . GLN A 1 95 ? 29.011 3.543 -12.017 1.00 14.86 92 GLN A C 1
ATOM 777 O O . GLN A 1 95 ? 28.944 3.834 -13.215 1.00 15.05 92 GLN A O 1
ATOM 783 N N . GLY A 1 96 ? 27.956 3.176 -11.287 1.00 14.98 93 GLY A N 1
ATOM 784 C CA . GLY A 1 96 ? 26.602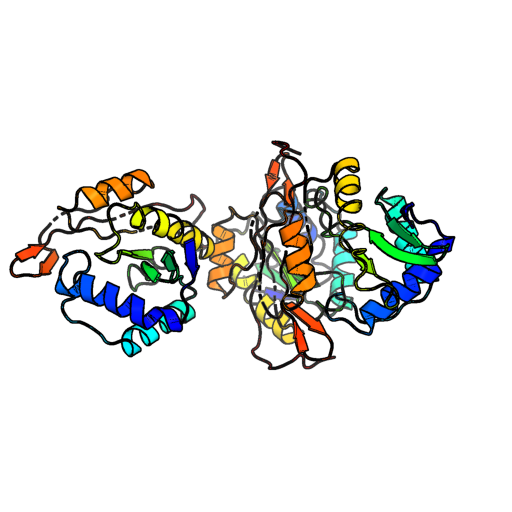 3.219 -11.838 1.00 14.88 93 GLY A CA 1
ATOM 785 C C . GLY A 1 96 ? 26.183 2.030 -12.663 1.00 15.48 93 GLY A C 1
ATOM 786 O O . GLY A 1 96 ? 25.090 2.032 -13.235 1.00 16.94 93 GLY A O 1
ATOM 787 N N . LYS A 1 97 ? 27.058 1.029 -12.738 1.00 14.60 94 LYS A N 1
ATOM 788 C CA . LYS A 1 97 ? 26.884 -0.147 -13.584 1.00 15.05 94 LYS A CA 1
ATOM 789 C C . LYS A 1 97 ? 26.580 -1.405 -12.763 1.00 15.05 94 LYS A C 1
ATOM 790 O O . LYS A 1 97 ? 26.597 -2.502 -13.317 1.00 15.84 94 LYS A O 1
ATOM 796 N N . GLY A 1 98 ? 26.317 -1.239 -11.462 1.00 14.64 95 GLY A N 1
ATOM 797 C CA . GLY A 1 98 ? 25.972 -2.373 -10.600 1.00 14.27 95 GLY A CA 1
ATOM 798 C C . GLY A 1 98 ? 27.141 -3.303 -10.323 1.00 14.17 95 GLY A C 1
ATOM 799 O O . GLY A 1 98 ? 26.940 -4.439 -9.898 1.00 13.68 95 GLY A O 1
ATOM 800 N N . LEU A 1 99 ? 28.370 -2.835 -10.544 1.00 12.89 96 LEU A N 1
ATOM 801 C CA . LEU A 1 99 ? 29.536 -3.731 -10.382 1.00 13.16 96 LEU A CA 1
ATOM 802 C C . LEU A 1 99 ? 29.808 -4.152 -8.935 1.00 12.85 96 LEU A C 1
ATOM 803 O O . LEU A 1 99 ? 30.194 -5.291 -8.684 1.00 13.36 96 LEU A O 1
ATOM 808 N N . GLY A 1 100 ? 29.631 -3.233 -7.987 1.00 12.98 97 GLY A N 1
ATOM 809 C CA . GLY A 1 100 ? 29.804 -3.576 -6.552 1.00 13.36 97 GLY A CA 1
ATOM 810 C C . GLY A 1 100 ? 28.910 -4.754 -6.170 1.00 13.62 97 GLY A C 1
ATOM 811 O O . GLY A 1 100 ? 29.350 -5.715 -5.539 1.00 13.19 97 GLY A O 1
ATOM 812 N N . ARG A 1 101 ? 27.647 -4.685 -6.568 1.00 12.89 98 ARG A N 1
ATOM 813 C CA . ARG A 1 101 ? 26.698 -5.748 -6.245 1.00 14.09 98 ARG A CA 1
ATOM 814 C C . ARG A 1 101 ? 27.031 -7.060 -6.944 1.00 13.65 98 ARG A C 1
ATOM 815 O O . ARG A 1 101 ? 27.032 -8.134 -6.323 1.00 12.97 98 ARG A O 1
ATOM 823 N N . LYS A 1 102 ? 27.336 -6.967 -8.234 1.00 12.32 99 LYS A N 1
ATOM 824 C CA . LYS A 1 102 ? 27.702 -8.144 -9.029 1.00 13.37 99 LYS A CA 1
ATOM 825 C C . LYS A 1 102 ? 28.950 -8.840 -8.490 1.00 12.80 99 LYS A C 1
ATOM 826 O O . LYS A 1 102 ? 28.994 -10.073 -8.410 1.00 12.27 99 LYS A O 1
ATOM 832 N N . LEU A 1 103 ? 29.967 -8.047 -8.140 1.00 11.79 100 LEU A N 1
ATOM 833 C CA . LEU A 1 103 ? 31.214 -8.591 -7.585 1.00 12.66 100 LEU A CA 1
ATOM 834 C C . LEU A 1 103 ? 30.943 -9.234 -6.228 1.00 13.00 100 LEU A C 1
ATOM 835 O O . LEU A 1 103 ? 31.391 -10.354 -5.978 1.00 12.39 100 LEU A O 1
ATOM 840 N N . LEU A 1 104 ? 30.192 -8.537 -5.375 1.00 12.95 101 LEU A N 1
ATOM 841 C CA . LEU A 1 104 ? 29.890 -9.120 -4.042 1.00 13.33 101 LEU A CA 1
ATOM 842 C C . LEU A 1 104 ? 29.084 -10.421 -4.194 1.00 13.68 101 LEU A C 1
ATOM 843 O O . LEU A 1 104 ? 29.360 -11.396 -3.502 1.00 13.34 101 LEU A O 1
ATOM 848 N N A SER A 1 105 ? 28.100 -10.428 -5.099 0.70 14.00 102 SER A N 1
ATOM 849 N N B SER A 1 105 ? 28.101 -10.431 -5.098 0.30 13.52 102 SER A N 1
ATOM 850 C CA A SER A 1 105 ? 27.281 -11.628 -5.303 0.70 14.84 102 SER A CA 1
ATOM 851 C CA B SER A 1 105 ? 27.272 -11.627 -5.312 0.30 13.59 102 SER A CA 1
ATOM 852 C C A SER A 1 105 ? 28.191 -12.802 -5.680 0.70 14.74 102 SER A C 1
ATOM 853 C C B SER A 1 105 ? 28.117 -12.823 -5.754 0.30 14.05 102 SER A C 1
ATOM 854 O O A SER A 1 105 ? 28.114 -13.875 -5.105 0.70 14.22 102 SER A O 1
ATOM 855 O O B SER A 1 105 ? 27.895 -13.944 -5.306 0.30 13.96 102 SER A O 1
ATOM 860 N N . ARG A 1 106 ? 29.095 -12.580 -6.620 1.00 14.26 103 ARG A N 1
ATOM 861 C CA . ARG A 1 106 ? 30.013 -13.661 -7.047 1.00 14.87 103 ARG A CA 1
ATOM 862 C C . ARG A 1 106 ? 30.966 -14.072 -5.899 1.00 14.80 103 ARG A C 1
ATOM 863 O O . ARG A 1 106 ? 31.219 -15.270 -5.685 1.00 13.97 103 ARG A O 1
ATOM 871 N N . LEU A 1 107 ? 31.409 -13.089 -5.110 1.00 13.64 104 LEU A N 1
ATOM 872 C CA . LEU A 1 107 ? 32.287 -13.358 -3.976 1.00 13.72 104 LEU A CA 1
ATOM 873 C C . LEU A 1 107 ? 31.627 -14.261 -2.918 1.00 13.39 104 LEU A C 1
ATOM 874 O O . LEU A 1 107 ? 32.275 -15.105 -2.306 1.00 12.87 104 LEU A O 1
ATOM 879 N N . ILE A 1 108 ? 30.334 -14.076 -2.705 1.00 13.17 105 ILE A N 1
ATOM 880 C CA . ILE A 1 108 ? 29.587 -14.867 -1.732 1.00 13.83 105 ILE A CA 1
ATOM 881 C C . ILE A 1 108 ? 29.611 -16.348 -2.186 1.00 13.61 105 ILE A C 1
ATOM 882 O O . ILE A 1 108 ? 29.856 -17.256 -1.391 1.00 14.38 105 ILE A O 1
ATOM 887 N N . ASP A 1 109 ? 29.363 -16.569 -3.471 1.00 14.55 106 ASP A N 1
ATOM 888 C CA . ASP A 1 109 ? 29.488 -17.914 -4.040 1.00 14.63 106 ASP A CA 1
ATOM 889 C C . ASP A 1 109 ? 30.874 -18.539 -3.762 1.00 14.00 106 ASP A C 1
ATOM 890 O O . ASP A 1 109 ? 30.984 -19.688 -3.369 1.00 13.63 106 ASP A O 1
ATOM 895 N N . GLU A 1 110 ? 31.934 -17.786 -4.015 1.00 13.73 107 GLU A N 1
ATOM 896 C CA . GLU A 1 110 ? 33.288 -18.281 -3.758 1.00 13.54 107 GLU A CA 1
ATOM 897 C C . GLU A 1 110 ? 33.569 -18.545 -2.256 1.00 13.35 107 GLU A C 1
ATOM 898 O O . GLU A 1 110 ? 34.319 -19.457 -1.917 1.00 13.30 107 GLU A O 1
ATOM 904 N N . ALA A 1 111 ? 33.017 -17.705 -1.380 1.00 12.21 108 ALA A N 1
ATOM 905 C CA . ALA A 1 111 ? 33.175 -17.890 0.074 1.00 12.58 108 ALA A CA 1
ATOM 906 C C . ALA A 1 111 ? 32.551 -19.227 0.510 1.00 12.90 108 ALA A C 1
ATOM 907 O O . ALA A 1 111 ? 33.123 -19.929 1.328 1.00 13.09 108 ALA A O 1
ATOM 909 N N . ARG A 1 112 ? 31.389 -19.572 -0.044 1.00 12.71 109 ARG A N 1
ATOM 910 C CA . ARG A 1 112 ? 30.794 -20.887 0.211 1.00 12.97 109 ARG A CA 1
ATOM 911 C C . ARG A 1 112 ? 31.689 -21.999 -0.317 1.00 13.93 109 ARG A C 1
ATOM 912 O O . ARG A 1 112 ? 31.877 -23.040 0.344 1.00 14.06 109 ARG A O 1
ATOM 920 N N . ARG A 1 113 ? 32.256 -21.778 -1.501 1.00 14.14 110 ARG A N 1
ATOM 921 C CA . ARG A 1 113 ? 33.144 -22.777 -2.103 1.00 17.07 110 ARG A CA 1
ATOM 922 C C . ARG A 1 113 ? 34.401 -22.981 -1.248 1.00 16.27 110 ARG A C 1
ATOM 923 O O . ARG A 1 113 ? 34.967 -24.101 -1.213 1.00 16.71 110 ARG A O 1
ATOM 931 N N . CYS A 1 114 ? 34.842 -21.908 -0.575 1.00 15.02 111 CYS A N 1
ATOM 932 C CA . CYS A 1 114 ? 35.961 -21.969 0.400 1.00 14.78 111 CYS A CA 1
ATOM 933 C C . CYS A 1 114 ? 35.572 -22.541 1.793 1.00 14.38 111 CYS A C 1
ATOM 934 O O . CYS A 1 114 ? 36.431 -22.638 2.701 1.00 15.30 111 CYS A O 1
ATOM 937 N N . GLY A 1 115 ? 34.312 -22.954 1.945 1.00 13.12 112 GLY A N 1
ATOM 938 C CA . GLY A 1 115 ? 33.867 -23.616 3.190 1.00 12.17 112 GLY A CA 1
ATOM 939 C C . GLY A 1 115 ? 33.663 -22.674 4.367 1.00 13.26 112 GLY A C 1
ATOM 940 O O . GLY A 1 115 ? 33.610 -23.109 5.536 1.00 13.69 112 GLY A O 1
ATOM 941 N N . LYS A 1 116 ? 33.538 -21.379 4.067 1.00 12.41 113 LYS A N 1
ATOM 942 C CA . LYS A 1 116 ? 33.329 -20.379 5.113 1.00 11.96 113 LYS A CA 1
ATOM 943 C C . LYS A 1 116 ? 31.890 -20.333 5.602 1.00 11.75 113 LYS A C 1
ATOM 944 O O . LYS A 1 116 ? 30.948 -20.576 4.840 1.00 12.07 113 LYS A O 1
ATOM 950 N N . HIS A 1 117 ? 31.742 -20.029 6.886 1.00 11.53 114 HIS A N 1
ATOM 951 C CA . HIS A 1 117 ? 30.438 -19.978 7.542 1.00 12.09 114 HIS A CA 1
ATOM 952 C C . HIS A 1 117 ? 29.835 -18.561 7.616 1.00 11.91 114 HIS A C 1
ATOM 953 O O . HIS A 1 117 ? 28.600 -18.413 7.599 1.00 12.56 114 HIS A O 1
ATOM 960 N N . VAL A 1 118 ? 30.694 -17.552 7.717 1.00 11.94 115 VAL A N 1
ATOM 961 C CA . VAL A 1 118 ? 30.239 -16.150 7.844 1.00 11.49 115 VAL A CA 1
ATOM 962 C C . VAL A 1 118 ? 31.139 -15.214 7.046 1.00 12.35 115 VAL A C 1
ATOM 963 O O . VAL A 1 118 ? 32.381 -15.348 7.050 1.00 11.92 115 VAL A O 1
ATOM 975 N N . VAL A 1 120 ? 31.891 -11.053 6.809 1.00 12.47 117 VAL A N 1
ATOM 976 C CA . VAL A 1 120 ? 31.737 -9.776 7.508 1.00 13.25 117 VAL A CA 1
ATOM 977 C C . VAL A 1 120 ? 32.143 -8.606 6.652 1.00 14.23 117 VAL A C 1
ATOM 978 O O . VAL A 1 120 ? 33.194 -8.625 6.007 1.00 13.25 117 VAL A O 1
ATOM 982 N N . ALA A 1 121 ? 31.316 -7.557 6.708 1.00 14.43 118 ALA A N 1
ATOM 983 C CA . ALA A 1 121 ? 31.606 -6.285 6.062 1.00 16.10 118 ALA A CA 1
ATOM 984 C C . ALA A 1 121 ? 31.832 -5.232 7.146 1.00 15.44 118 ALA A C 1
ATOM 985 O O . ALA A 1 121 ? 31.031 -5.102 8.066 1.00 15.94 118 ALA A O 1
ATOM 987 N N . GLY A 1 122 ? 32.921 -4.486 7.041 1.00 16.26 119 GLY A N 1
ATOM 988 C CA . GLY A 1 122 ? 33.184 -3.392 7.967 1.00 15.90 119 GLY A CA 1
ATOM 989 C C . GLY A 1 122 ? 32.871 -2.103 7.217 1.00 15.67 119 GLY A C 1
ATOM 990 O O . GLY A 1 122 ? 33.476 -1.827 6.184 1.00 15.43 119 GLY A O 1
ATOM 991 N N . ILE A 1 123 ? 31.886 -1.345 7.699 1.00 14.54 120 ILE A N 1
ATOM 992 C CA . ILE A 1 123 ? 31.320 -0.235 6.929 1.00 15.50 120 ILE A CA 1
ATOM 993 C C . ILE A 1 123 ? 31.245 1.020 7.834 1.00 14.66 120 ILE A C 1
ATOM 994 O O . ILE A 1 123 ? 30.783 0.932 8.988 1.00 15.13 120 ILE A O 1
ATOM 999 N N A GLU A 1 124 ? 31.660 2.190 7.333 0.50 13.80 121 GLU A N 1
ATOM 1000 N N B GLU A 1 124 ? 31.675 2.177 7.328 0.50 13.45 121 GLU A N 1
ATOM 1001 C CA A GLU A 1 124 ? 31.482 3.412 8.131 0.50 13.66 121 GLU A CA 1
ATOM 1002 C CA B GLU A 1 124 ? 31.446 3.382 8.109 0.50 12.98 121 GLU A CA 1
ATOM 1003 C C A GLU A 1 124 ? 29.987 3.652 8.362 0.50 13.40 121 GLU A C 1
ATOM 1004 C C B GLU A 1 124 ? 29.948 3.441 8.408 0.50 12.83 121 GLU A C 1
ATOM 1005 O O A GLU A 1 124 ? 29.220 3.695 7.402 0.50 12.28 121 GLU A O 1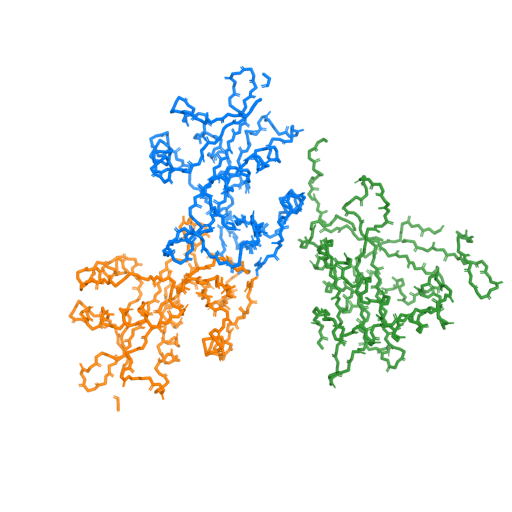
ATOM 1006 O O B GLU A 1 124 ? 29.127 3.104 7.559 0.50 10.97 121 GLU A O 1
ATOM 1017 N N . SER A 1 125 ? 29.592 3.820 9.630 1.00 12.71 122 SER A N 1
ATOM 1018 C CA . SER A 1 125 ? 28.180 3.725 10.049 1.00 14.15 122 SER A CA 1
ATOM 1019 C C . SER A 1 125 ? 27.201 4.576 9.246 1.00 15.07 122 SER A C 1
ATOM 1020 O O . SER A 1 125 ? 26.037 4.187 9.050 1.00 16.77 122 SER A O 1
ATOM 1023 N N . GLN A 1 126 ? 27.684 5.713 8.759 1.00 15.20 123 GLN A N 1
ATOM 1024 C CA . GLN A 1 126 ? 26.841 6.655 8.054 1.00 16.49 123 GLN A CA 1
ATOM 1025 C C . GLN A 1 126 ? 26.705 6.315 6.554 1.00 15.05 123 GLN A C 1
ATOM 1026 O O . GLN A 1 126 ? 26.028 7.037 5.822 1.00 15.14 123 GLN A O 1
ATOM 1032 N N . ASN A 1 127 ? 27.321 5.211 6.119 1.00 13.70 124 ASN A N 1
ATOM 1033 C CA . ASN A 1 127 ? 27.365 4.886 4.683 1.00 13.27 124 ASN A CA 1
ATOM 1034 C C . ASN A 1 127 ? 26.083 4.112 4.291 1.00 12.23 124 ASN A C 1
ATOM 1035 O O . ASN A 1 127 ? 26.092 2.870 4.112 1.00 13.60 124 ASN A O 1
ATOM 1040 N N . ALA A 1 128 ? 24.989 4.864 4.151 1.00 12.44 125 ALA A N 1
ATOM 1041 C CA . ALA A 1 128 ? 23.689 4.261 3.846 1.00 11.77 125 ALA A CA 1
ATOM 1042 C C . ALA A 1 128 ? 23.672 3.492 2.522 1.00 11.93 125 ALA A C 1
ATOM 1043 O O . ALA A 1 128 ? 22.986 2.472 2.426 1.00 12.19 125 ALA A O 1
ATOM 1045 N N . ALA A 1 129 ? 24.423 3.966 1.522 1.00 11.49 126 ALA A N 1
ATOM 1046 C CA . ALA A 1 129 ? 24.491 3.253 0.239 1.00 11.81 126 ALA A CA 1
ATOM 1047 C C . ALA A 1 129 ? 25.089 1.867 0.417 1.00 11.25 126 ALA A C 1
ATOM 1048 O O . ALA A 1 129 ? 24.567 0.880 -0.128 1.00 12.19 126 ALA A O 1
ATOM 1050 N N . SER A 1 130 ? 26.176 1.774 1.197 1.00 10.24 127 SER A N 1
ATOM 1051 C CA . SER A 1 130 ? 26.807 0.474 1.445 1.00 11.27 127 SER A CA 1
ATOM 1052 C C . SER A 1 130 ? 25.914 -0.417 2.315 1.00 10.72 127 SER A C 1
ATOM 1053 O O . SER A 1 130 ? 25.757 -1.612 2.050 1.00 10.05 127 SER A O 1
ATOM 1056 N N . ILE A 1 131 ? 25.254 0.174 3.299 1.00 10.43 128 ILE A N 1
ATOM 1057 C CA . ILE A 1 131 ? 24.289 -0.603 4.109 1.00 12.42 128 ILE A CA 1
ATOM 1058 C C . ILE A 1 131 ? 23.179 -1.231 3.217 1.00 12.68 128 ILE A C 1
ATOM 1059 O O . ILE A 1 131 ? 22.885 -2.451 3.294 1.00 12.72 128 ILE A O 1
ATOM 1064 N N . ARG A 1 132 ? 22.597 -0.414 2.357 1.00 12.57 129 ARG A N 1
ATOM 1065 C CA . ARG A 1 132 ? 21.595 -0.919 1.406 1.00 11.86 129 ARG A CA 1
ATOM 1066 C C . ARG A 1 132 ? 22.137 -2.040 0.539 1.00 12.91 129 ARG A C 1
ATOM 1067 O O . ARG A 1 132 ? 21.502 -3.077 0.390 1.00 13.31 129 ARG A O 1
ATOM 1075 N N . LEU A 1 133 ? 23.308 -1.815 -0.030 1.00 13.01 130 LEU A N 1
ATOM 1076 C CA . LEU A 1 133 ? 23.916 -2.811 -0.916 1.00 13.96 130 LEU A CA 1
ATOM 1077 C C . LEU A 1 133 ? 24.070 -4.173 -0.196 1.00 13.17 130 LEU A C 1
ATOM 1078 O O . LEU A 1 133 ? 23.650 -5.225 -0.723 1.00 13.16 130 LEU A O 1
ATOM 1083 N N . HIS A 1 134 ? 24.673 -4.147 0.997 1.00 12.99 131 HIS A N 1
ATOM 1084 C CA . HIS A 1 134 ? 24.861 -5.354 1.775 1.00 13.87 131 HIS A CA 1
ATOM 1085 C C . HIS A 1 134 ? 23.549 -5.961 2.237 1.00 13.27 131 HIS A C 1
ATOM 1086 O O . HIS A 1 134 ? 23.371 -7.187 2.150 1.00 14.10 131 HIS A O 1
ATOM 1093 N N . HIS A 1 135 ? 22.627 -5.106 2.665 1.00 14.39 132 HIS A N 1
ATOM 1094 C CA . HIS A 1 135 ? 21.346 -5.580 3.180 1.00 15.83 132 HIS A CA 1
ATOM 1095 C C . HIS A 1 135 ? 20.605 -6.330 2.069 1.00 15.93 132 HIS A C 1
ATOM 1096 O O . HIS A 1 135 ? 19.979 -7.354 2.316 1.00 15.94 132 HIS A O 1
ATOM 1103 N N . SER A 1 136 ? 20.740 -5.840 0.840 1.00 15.95 133 SER A N 1
ATOM 1104 C CA . SER A 1 136 ? 20.085 -6.468 -0.305 1.00 16.81 133 SER A CA 1
ATOM 1105 C C . SER A 1 136 ? 20.610 -7.859 -0.640 1.00 16.62 133 SER A C 1
ATOM 1106 O O . SER A 1 136 ? 19.931 -8.625 -1.316 1.00 17.82 133 SER A O 1
ATOM 1109 N N . LEU A 1 137 ? 21.807 -8.176 -0.172 1.00 14.79 134 LEU A N 1
ATOM 1110 C CA . LEU A 1 137 ? 22.410 -9.492 -0.385 1.00 15.78 134 LEU A CA 1
ATOM 1111 C C . LEU A 1 137 ? 22.353 -10.359 0.886 1.00 15.80 134 LEU A C 1
ATOM 1112 O O . LEU A 1 137 ? 23.044 -11.361 0.999 1.00 16.48 134 LEU A O 1
ATOM 1117 N N . GLY A 1 138 ? 21.508 -9.967 1.840 1.00 14.83 135 GLY A N 1
ATOM 1118 C CA . GLY A 1 138 ? 21.245 -10.792 3.014 1.00 13.88 135 GLY A CA 1
ATOM 1119 C C . GLY A 1 138 ? 22.055 -10.487 4.261 1.00 13.35 135 GLY A C 1
ATOM 1120 O O . GLY A 1 138 ? 21.869 -11.150 5.295 1.00 12.96 135 GLY A O 1
ATOM 1121 N N . PHE A 1 139 ? 22.944 -9.497 4.185 1.00 13.40 136 PHE A N 1
ATOM 1122 C CA . PHE A 1 139 ? 23.729 -9.055 5.379 1.00 13.23 136 PHE A CA 1
ATOM 1123 C C . PHE A 1 139 ? 22.841 -8.343 6.413 1.00 12.99 136 PHE A C 1
ATOM 1124 O O . PHE A 1 139 ? 21.910 -7.599 6.041 1.00 13.36 136 PHE A O 1
ATOM 1132 N N . THR A 1 140 ? 23.170 -8.554 7.692 1.00 12.53 137 THR A N 1
ATOM 1133 C CA . THR A 1 140 ? 22.491 -7.898 8.816 1.00 15.33 137 THR A CA 1
ATOM 1134 C C . THR A 1 140 ? 23.490 -7.135 9.683 1.00 14.08 137 THR A C 1
ATOM 1135 O O . THR A 1 140 ? 24.596 -7.604 9.911 1.00 14.61 137 THR A O 1
ATOM 1139 N N . VAL A 1 141 ? 23.118 -5.949 10.165 1.00 13.58 138 VAL A N 1
ATOM 1140 C CA . VAL A 1 141 ? 23.962 -5.270 11.122 1.00 13.22 138 VAL A CA 1
ATOM 1141 C C . VAL A 1 141 ? 24.053 -6.043 12.459 1.00 13.13 138 VAL A C 1
ATOM 1142 O O . VAL A 1 141 ? 23.019 -6.339 13.116 1.00 13.58 138 VAL A O 1
ATOM 1146 N N . THR A 1 142 ? 25.297 -6.317 12.869 1.00 11.65 139 THR A N 1
ATOM 1147 C CA . THR A 1 142 ? 25.568 -6.964 14.156 1.00 12.57 139 THR A CA 1
ATOM 1148 C C . THR A 1 142 ? 26.577 -6.217 15.037 1.00 12.18 139 THR A C 1
ATOM 1149 O O . THR A 1 142 ? 26.841 -6.642 16.148 1.00 10.90 139 THR A O 1
ATOM 1153 N N . ALA A 1 143 ? 27.132 -5.100 14.567 1.00 13.17 140 ALA A N 1
ATOM 1154 C CA . ALA A 1 143 ? 28.007 -4.284 15.442 1.00 13.69 140 ALA A CA 1
ATOM 1155 C C . ALA A 1 143 ? 27.813 -2.810 15.051 1.00 14.07 140 ALA A C 1
ATOM 1156 O O . ALA A 1 143 ? 27.602 -2.513 13.870 1.00 14.38 140 ALA A O 1
ATOM 1158 N N . GLN A 1 144 ? 27.829 -1.926 16.048 1.00 14.05 141 GLN A N 1
ATOM 1159 C CA . GLN A 1 144 ? 27.831 -0.491 15.820 1.00 15.26 141 GLN A CA 1
ATOM 1160 C C . GLN A 1 144 ? 28.740 0.077 16.907 1.00 14.67 141 GLN A C 1
ATOM 1161 O O . GLN A 1 144 ? 28.362 0.130 18.082 1.00 14.38 141 GLN A O 1
ATOM 1175 N N . PRO A 1 146 ? 31.150 3.001 18.216 1.00 12.99 143 PRO A N 1
ATOM 1176 C CA . PRO A 1 146 ? 31.432 4.444 18.061 1.00 13.32 143 PRO A CA 1
ATOM 1177 C C . PRO A 1 146 ? 32.918 4.809 18.210 1.00 11.79 143 PRO A C 1
ATOM 1178 O O . PRO A 1 146 ? 33.620 4.307 19.111 1.00 12.33 143 PRO A O 1
ATOM 1182 N N . GLN A 1 147 ? 33.396 5.645 17.296 1.00 11.53 144 GLN A N 1
ATOM 1183 C CA . GLN A 1 147 ? 34.710 6.283 17.431 1.00 11.43 144 GLN A CA 1
ATOM 1184 C C . GLN A 1 147 ? 35.910 5.344 17.519 1.00 11.34 144 GLN A C 1
ATOM 1185 O O . GLN A 1 147 ? 36.925 5.690 18.125 1.00 11.27 144 GLN A O 1
ATOM 1191 N N . VAL A 1 148 ? 35.792 4.174 16.885 1.00 11.36 145 VAL A N 1
ATOM 1192 C CA . VAL A 1 148 ? 36.881 3.177 16.859 1.00 12.32 145 VAL A CA 1
ATOM 1193 C C . VAL A 1 148 ? 37.888 3.451 15.732 1.00 12.63 145 VAL A C 1
ATOM 1194 O O . VAL A 1 148 ? 39.008 2.914 15.737 1.00 13.25 145 VAL A O 1
ATOM 1198 N N . GLY A 1 149 ? 37.468 4.233 14.744 1.00 12.89 146 GLY A N 1
ATOM 1199 C CA . GLY A 1 149 ? 38.363 4.598 13.638 1.00 12.96 146 GLY A CA 1
ATOM 1200 C C . GLY A 1 149 ? 38.653 6.078 13.517 1.00 14.51 146 GLY A C 1
ATOM 1201 O O . GLY A 1 149 ? 38.046 6.909 14.194 1.00 14.20 146 GLY A O 1
ATOM 1202 N N . VAL A 1 150 ? 39.590 6.407 12.625 1.00 15.68 147 VAL A N 1
ATOM 1203 C CA . VAL A 1 150 ? 39.928 7.788 12.309 1.00 16.49 147 VAL A CA 1
ATOM 1204 C C . VAL A 1 150 ? 40.253 7.864 10.823 1.00 17.63 147 VAL A C 1
ATOM 1205 O O . VAL A 1 150 ? 40.860 6.951 10.270 1.00 17.52 147 VAL A O 1
ATOM 1209 N N . LYS A 1 151 ? 39.820 8.941 10.190 1.00 18.46 148 LYS A N 1
ATOM 1210 C CA . LYS A 1 151 ? 40.262 9.275 8.823 1.00 19.17 148 LYS A CA 1
ATOM 1211 C C . LYS A 1 151 ? 39.861 10.698 8.578 1.00 19.38 148 LYS A C 1
ATOM 1212 O O . LYS A 1 151 ? 38.897 11.179 9.170 1.00 19.55 148 LYS A O 1
ATOM 1218 N N . PHE A 1 152 ? 40.613 11.384 7.720 1.00 19.29 149 PHE A N 1
ATOM 1219 C CA . PHE A 1 152 ? 40.354 12.804 7.427 1.00 19.71 149 PHE A CA 1
ATOM 1220 C C . PHE A 1 152 ? 40.400 13.712 8.674 1.00 19.53 149 PHE A C 1
ATOM 1221 O O . PHE A 1 152 ? 39.827 14.811 8.676 1.00 19.63 149 PHE A O 1
ATOM 1229 N N . GLY A 1 153 ? 41.092 13.259 9.723 1.00 18.76 150 GLY A N 1
ATOM 1230 C CA . GLY A 1 153 ? 41.190 14.047 10.965 1.00 18.64 150 GLY A CA 1
ATOM 1231 C C . GLY A 1 153 ? 40.014 13.975 11.940 1.00 19.40 150 GLY A C 1
ATOM 1232 O O . GLY A 1 153 ? 39.999 14.726 12.932 1.00 19.28 150 GLY A O 1
ATOM 1233 N N . ARG A 1 154 ? 39.042 13.081 11.682 1.00 17.85 151 ARG A N 1
ATOM 1234 C CA . ARG A 1 154 ? 37.882 12.915 12.600 1.00 18.53 151 ARG A CA 1
ATOM 1235 C C . ARG A 1 154 ? 37.653 11.471 13.019 1.00 16.47 151 ARG A C 1
ATOM 1236 O O . ARG A 1 154 ? 38.119 10.547 12.321 1.00 16.65 151 ARG A O 1
ATOM 1244 N N . TRP A 1 155 ? 36.961 11.296 14.151 1.00 15.34 152 TRP A N 1
ATOM 1245 C CA . TRP A 1 155 ? 36.556 9.949 14.632 1.00 14.19 152 TRP A CA 1
ATOM 1246 C C . TRP A 1 155 ? 35.514 9.394 13.672 1.00 14.07 152 TRP A C 1
ATOM 1247 O O . TRP A 1 155 ? 34.643 10.145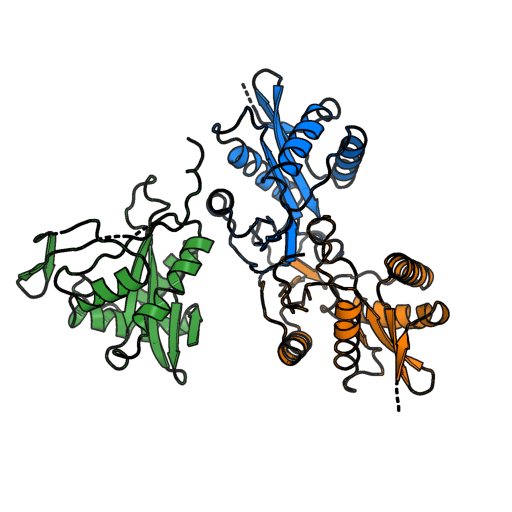 13.182 1.00 14.93 152 TRP A O 1
ATOM 1258 N N . LEU A 1 156 ? 35.609 8.097 13.406 1.00 13.73 153 LEU A N 1
ATOM 1259 C CA . LEU A 1 156 ? 34.651 7.384 12.550 1.00 14.46 153 LEU A CA 1
ATOM 1260 C C . LEU A 1 156 ? 34.018 6.258 13.373 1.00 13.78 153 LEU A C 1
ATOM 1261 O O . LEU A 1 156 ? 34.690 5.640 14.233 1.00 12.16 153 LEU A O 1
ATOM 1266 N N . ASP A 1 157 ? 32.748 5.988 13.075 1.00 13.35 154 ASP A N 1
ATOM 1267 C CA . ASP A 1 157 ? 32.026 4.893 13.711 1.00 13.35 154 ASP A CA 1
ATOM 1268 C C . ASP A 1 157 ? 32.042 3.723 12.751 1.00 12.19 154 ASP A C 1
ATOM 1269 O O . ASP A 1 157 ? 31.876 3.905 11.504 1.00 12.13 154 ASP A O 1
ATOM 1274 N N A LEU A 1 158 ? 32.241 2.528 13.314 0.50 12.30 155 LEU A N 1
ATOM 1275 N N B LEU A 1 158 ? 32.225 2.515 13.292 0.50 12.29 155 LEU A N 1
ATOM 1276 C CA A LEU A 1 158 ? 32.254 1.301 12.528 0.50 12.57 155 LEU A CA 1
ATOM 1277 C CA B LEU A 1 158 ? 32.296 1.301 12.466 0.50 12.35 155 LEU A CA 1
ATOM 1278 C C A LEU A 1 158 ? 30.940 0.552 12.699 0.50 12.62 155 LEU A C 1
ATOM 1279 C C B LEU A 1 158 ? 31.092 0.401 12.687 0.50 12.59 155 LEU A C 1
ATOM 1280 O O A LEU A 1 158 ? 30.381 0.459 13.803 0.50 12.35 155 LEU A O 1
ATOM 1281 O O B LEU A 1 158 ? 30.770 0.048 13.828 0.50 12.51 155 LEU A O 1
ATOM 1290 N N . THR A 1 159 ? 30.446 0.035 11.586 1.00 12.98 156 THR A N 1
ATOM 1291 C CA . THR A 1 159 ? 29.344 -0.928 11.597 1.00 12.66 156 THR A CA 1
ATOM 1292 C C . THR A 1 159 ? 29.857 -2.245 11.011 1.00 13.46 156 THR A C 1
ATOM 1293 O O . THR A 1 159 ? 30.515 -2.262 9.948 1.00 14.85 156 THR A O 1
ATOM 1297 N N . PHE A 1 160 ? 29.598 -3.366 11.698 1.00 12.40 157 PHE A N 1
ATOM 1298 C CA . PHE A 1 160 ? 29.809 -4.655 11.006 1.00 12.50 157 PHE A CA 1
ATOM 1299 C C . PHE A 1 160 ? 28.462 -5.205 10.575 1.00 12.46 157 PHE A C 1
ATOM 1300 O O . PHE A 1 160 ? 27.486 -5.132 11.310 1.00 13.36 157 PHE A O 1
ATOM 1316 N N . GLN A 1 162 ? 26.917 -8.855 8.766 1.00 13.44 159 GLN A N 1
ATOM 1317 C CA . GLN A 1 162 ? 27.396 -10.196 8.476 1.00 12.36 159 GLN A CA 1
ATOM 1318 C C . GLN A 1 162 ? 26.350 -11.019 7.741 1.00 13.57 159 GLN A C 1
ATOM 1319 O O . GLN A 1 162 ? 25.139 -10.762 7.864 1.00 12.18 159 GLN A O 1
ATOM 1325 N N . LEU A 1 163 ? 26.837 -12.030 7.011 1.00 12.88 160 LEU A N 1
ATOM 1326 C CA . LEU A 1 163 ? 25.992 -12.961 6.272 1.00 12.01 160 LEU A CA 1
ATOM 1327 C C . LEU A 1 163 ? 26.439 -14.360 6.645 1.00 12.62 160 LEU A C 1
ATOM 1328 O O . LEU A 1 163 ? 27.614 -14.687 6.450 1.00 12.11 160 LEU A O 1
ATOM 1333 N N . GLN A 1 164 ? 25.512 -15.159 7.174 1.00 12.62 161 GLN A N 1
ATOM 1334 C CA . GLN A 1 164 ? 25.780 -16.583 7.442 1.00 13.07 161 GLN A CA 1
ATOM 1335 C C . GLN A 1 164 ? 25.539 -17.352 6.144 1.00 13.96 161 GLN A C 1
ATOM 1336 O O . GLN A 1 164 ? 24.541 -17.106 5.445 1.00 13.50 161 GLN A O 1
ATOM 1342 N N . LEU A 1 165 ? 26.494 -18.227 5.807 1.00 13.34 162 LEU A N 1
ATOM 1343 C CA . LEU A 1 165 ? 26.614 -18.839 4.474 1.00 13.90 162 LEU A CA 1
ATOM 1344 C C . LEU A 1 165 ? 26.055 -20.270 4.390 1.00 14.56 162 LEU A C 1
ATOM 1345 O O . LEU A 1 165 ? 25.879 -20.843 3.294 1.00 13.71 162 LEU A O 1
ATOM 1350 N N . ASP A 1 166 ? 25.767 -20.823 5.563 1.00 14.72 163 ASP A N 1
ATOM 1351 C CA . ASP A 1 166 ? 25.154 -22.138 5.644 1.00 15.22 163 ASP A CA 1
ATOM 1352 C C . ASP A 1 166 ? 24.469 -22.288 6.990 1.00 16.09 163 ASP A C 1
ATOM 1353 O O . ASP A 1 166 ? 24.641 -21.456 7.875 1.00 15.92 163 ASP A O 1
ATOM 1358 N N . GLU A 1 167 ? 23.766 -23.408 7.152 1.00 15.73 164 GLU A N 1
ATOM 1359 C CA . GLU A 1 167 ? 23.029 -23.720 8.356 1.00 18.07 164 GLU A CA 1
ATOM 1360 C C . GLU A 1 167 ? 23.591 -24.954 9.038 1.00 17.03 164 GLU A C 1
ATOM 1361 O O . GLU A 1 167 ? 22.860 -25.633 9.786 1.00 16.74 164 GLU A O 1
ATOM 1367 N N . HIS A 1 168 ? 24.866 -25.270 8.785 1.00 16.21 165 HIS A N 1
ATOM 1368 C CA . HIS A 1 168 ? 25.449 -26.464 9.443 1.00 15.80 165 HIS A CA 1
ATOM 1369 C C . HIS A 1 168 ? 25.355 -26.369 10.958 1.00 15.65 165 HIS A C 1
ATOM 1370 O O . HIS A 1 168 ? 25.633 -25.312 11.532 1.00 15.24 165 HIS A O 1
ATOM 1377 N N . ALA A 1 169 ? 25.014 -27.486 11.599 1.00 15.26 166 ALA A N 1
ATOM 1378 C CA . ALA A 1 169 ? 24.902 -27.537 13.062 1.00 15.48 166 ALA A CA 1
ATOM 1379 C C . ALA A 1 169 ? 26.226 -27.217 13.787 1.00 15.19 166 ALA A C 1
ATOM 1380 O O . ALA A 1 169 ? 26.230 -26.663 14.904 1.00 14.77 166 ALA A O 1
ATOM 1382 N N . ALA A 1 170 ? 27.342 -27.520 13.122 1.00 14.57 167 ALA A N 1
ATOM 1383 C CA . ALA A 1 170 ? 28.658 -27.416 13.726 1.00 14.23 167 ALA A CA 1
ATOM 1384 C C . ALA A 1 170 ? 29.673 -27.292 12.584 1.00 13.55 167 ALA A C 1
ATOM 1385 O O . ALA A 1 170 ? 29.368 -27.657 11.443 1.00 14.01 167 ALA A O 1
ATOM 1387 N N . PRO A 1 171 ? 30.875 -26.776 12.885 1.00 13.25 168 PRO A N 1
ATOM 1388 C CA . PRO A 1 171 ? 31.936 -26.730 11.862 1.00 12.65 168 PRO A CA 1
ATOM 1389 C C . PRO A 1 171 ? 32.223 -28.120 11.314 1.00 13.29 168 PRO A C 1
ATOM 1390 O O . PRO A 1 171 ? 32.152 -29.136 12.048 1.00 13.16 168 PRO A O 1
ATOM 1394 N N . ASP A 1 172 ? 32.498 -28.168 10.014 1.00 12.80 169 ASP A N 1
ATOM 1395 C CA . ASP A 1 172 ? 32.647 -29.462 9.348 1.00 12.74 169 ASP A CA 1
ATOM 1396 C C . ASP A 1 172 ? 34.031 -29.714 8.730 1.00 12.46 169 ASP A C 1
ATOM 1397 O O . ASP A 1 172 ? 34.190 -30.657 7.922 1.00 11.90 169 ASP A O 1
ATOM 1402 N N . ALA A 1 173 ? 35.015 -28.900 9.103 1.00 11.67 170 ALA A N 1
ATOM 1403 C CA . ALA A 1 173 ? 36.320 -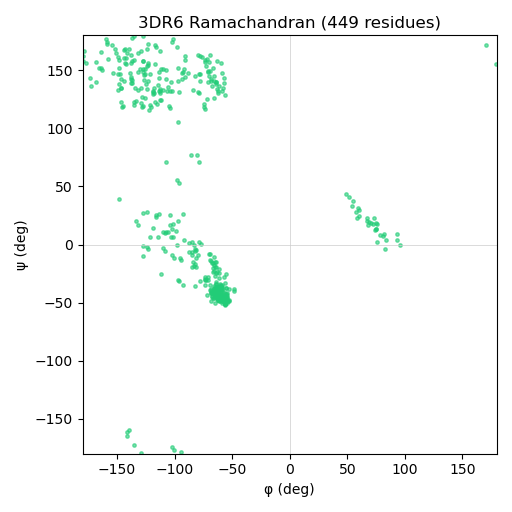28.943 8.432 1.00 11.67 170 ALA A CA 1
ATOM 1404 C C . ALA A 1 173 ? 37.489 -28.596 9.345 1.00 12.44 170 ALA A C 1
ATOM 1405 O O . ALA A 1 173 ? 38.461 -27.943 8.913 1.00 14.72 170 ALA A O 1
ATOM 1407 N N . CYS A 1 174 ? 37.402 -29.079 10.578 1.00 11.99 171 CYS A N 1
ATOM 1408 C CA . CYS A 1 174 ? 38.472 -28.980 11.586 1.00 13.48 171 CYS A CA 1
ATOM 1409 C C . CYS A 1 174 ? 38.631 -27.533 12.063 1.00 15.40 171 CYS A C 1
ATOM 1410 O O . CYS A 1 174 ? 39.689 -27.193 12.581 1.00 18.04 171 CYS A O 1
ATOM 1414 N N . ALA B 1 3 ? 49.240 -10.746 50.172 1.00 29.83 0 ALA B N 1
ATOM 1415 C CA . ALA B 1 3 ? 49.873 -9.587 49.488 1.00 29.51 0 ALA B CA 1
ATOM 1416 C C . ALA B 1 3 ? 50.102 -9.871 48.012 1.00 29.20 0 ALA B C 1
ATOM 1417 O O . ALA B 1 3 ? 50.673 -10.893 47.641 1.00 29.22 0 ALA B O 1
ATOM 1426 N N . THR B 1 5 ? 50.977 -7.798 43.995 1.00 25.34 2 THR B N 1
ATOM 1427 C CA . THR B 1 5 ? 51.394 -6.582 43.318 1.00 24.45 2 THR B CA 1
ATOM 1428 C C . THR B 1 5 ? 51.105 -6.758 41.834 1.00 23.59 2 THR B C 1
ATOM 1429 O O . THR B 1 5 ? 50.986 -7.896 41.346 1.00 23.28 2 THR B O 1
ATOM 1433 N N . ILE B 1 6 ? 50.966 -5.639 41.124 1.00 21.80 3 ILE B N 1
ATOM 1434 C CA . ILE B 1 6 ? 50.945 -5.664 39.677 1.00 20.97 3 ILE B CA 1
ATOM 1435 C C . ILE B 1 6 ? 52.142 -4.853 39.202 1.00 20.78 3 ILE B C 1
ATOM 1436 O O . ILE B 1 6 ? 52.373 -3.732 39.666 1.00 21.12 3 ILE B O 1
ATOM 1441 N N . ARG B 1 7 ? 52.921 -5.426 38.296 1.00 19.70 4 ARG B N 1
ATOM 1442 C CA . ARG B 1 7 ? 54.090 -4.734 37.785 1.00 18.97 4 ARG B CA 1
ATOM 1443 C C . ARG B 1 7 ? 54.225 -4.973 36.288 1.00 18.84 4 ARG B C 1
ATOM 1444 O O . ARG B 1 7 ? 53.549 -5.833 35.724 1.00 18.53 4 ARG B O 1
ATOM 1452 N N . PHE B 1 8 ? 55.100 -4.207 35.647 1.00 18.55 5 PHE B N 1
ATOM 1453 C CA . PHE B 1 8 ? 55.472 -4.494 34.267 1.00 18.75 5 PHE B CA 1
ATOM 1454 C C . PHE B 1 8 ? 56.251 -5.801 34.213 1.00 18.87 5 PHE B C 1
ATOM 1455 O O . PHE B 1 8 ? 57.105 -6.068 35.080 1.00 18.29 5 PHE B O 1
ATOM 1463 N N . ALA B 1 9 ? 55.915 -6.619 33.223 1.00 18.48 6 ALA B N 1
ATOM 1464 C CA . ALA B 1 9 ? 56.572 -7.902 33.009 1.00 18.95 6 ALA B CA 1
ATOM 1465 C C . ALA B 1 9 ? 57.957 -7.667 32.438 1.00 19.70 6 ALA B C 1
ATOM 1466 O O . ALA B 1 9 ? 58.226 -6.613 31.858 1.00 19.79 6 ALA B O 1
ATOM 1468 N N . ASP B 1 10 ? 58.844 -8.640 32.616 1.00 20.31 7 ASP B N 1
ATOM 1469 C CA . ASP B 1 10 ? 60.082 -8.655 31.843 1.00 20.73 7 ASP B CA 1
ATOM 1470 C C . ASP B 1 10 ? 60.264 -10.030 31.204 1.00 19.64 7 ASP B C 1
ATOM 1471 O O . ASP B 1 10 ? 59.417 -10.911 31.371 1.00 19.07 7 ASP B O 1
ATOM 1476 N N . LYS B 1 11 ? 61.366 -10.208 30.478 1.00 19.33 8 LYS B N 1
ATOM 1477 C CA . LYS B 1 11 ? 61.640 -11.466 29.782 1.00 19.36 8 LYS B CA 1
ATOM 1478 C C . LYS B 1 11 ? 61.552 -12.691 30.688 1.00 18.18 8 LYS B C 1
ATOM 1479 O O . LYS B 1 11 ? 61.053 -13.732 30.267 1.00 17.76 8 LYS B O 1
ATOM 1485 N N . ALA B 1 12 ? 62.013 -12.562 31.929 1.00 17.17 9 ALA B N 1
ATOM 1486 C CA . ALA B 1 12 ? 62.087 -13.713 32.837 1.00 17.49 9 ALA B CA 1
ATOM 1487 C C . ALA B 1 12 ? 60.703 -14.236 33.205 1.00 17.51 9 ALA B C 1
ATOM 1488 O O . ALA B 1 12 ? 60.580 -15.360 33.685 1.00 17.45 9 ALA B O 1
ATOM 1490 N N . ASP B 1 13 ? 59.674 -13.421 32.959 1.00 17.11 10 ASP B N 1
ATOM 1491 C CA . ASP B 1 13 ? 58.292 -13.802 33.281 1.00 17.35 10 ASP B CA 1
ATOM 1492 C C . ASP B 1 13 ? 57.620 -14.635 32.174 1.00 17.87 10 ASP B C 1
ATOM 1493 O O . ASP B 1 13 ? 56.503 -15.134 32.367 1.00 17.63 10 ASP B O 1
ATOM 1498 N N . CYS B 1 14 ? 58.268 -14.764 31.012 1.00 17.88 11 CYS B N 1
ATOM 1499 C CA . CYS B 1 14 ? 57.574 -15.326 29.844 1.00 18.45 11 CYS B CA 1
ATOM 1500 C C . CYS B 1 14 ? 57.283 -16.823 29.920 1.00 18.32 11 CYS B C 1
ATOM 1501 O O . CYS B 1 14 ? 56.300 -17.264 29.347 1.00 18.60 11 CYS B O 1
ATOM 1504 N N . ALA B 1 15 ? 58.096 -17.587 30.648 1.00 17.63 12 ALA B N 1
ATOM 1505 C CA . ALA B 1 15 ? 57.783 -19.003 30.895 1.00 17.87 12 ALA B CA 1
ATOM 1506 C C . ALA B 1 15 ? 56.451 -19.141 31.641 1.00 18.28 12 ALA B C 1
ATOM 1507 O O . ALA B 1 15 ? 55.606 -19.966 31.264 1.00 19.51 12 ALA B O 1
ATOM 1509 N N . ALA B 1 16 ? 56.274 -18.327 32.686 1.00 17.66 13 ALA B N 1
ATOM 1510 C CA . ALA B 1 16 ? 55.030 -18.308 33.469 1.00 17.13 13 ALA B CA 1
ATOM 1511 C C . ALA B 1 16 ? 53.854 -17.842 32.606 1.00 16.16 13 ALA B C 1
ATOM 1512 O O . ALA B 1 16 ? 52.795 -18.466 32.641 1.00 16.50 13 ALA B O 1
ATOM 1514 N N . ILE B 1 17 ? 54.039 -16.761 31.846 1.00 16.18 14 ILE B N 1
ATOM 1515 C CA . ILE B 1 17 ? 53.004 -16.279 30.922 1.00 16.00 14 ILE B CA 1
ATOM 1516 C C . ILE B 1 17 ? 52.583 -17.408 29.966 1.00 15.67 14 ILE B C 1
ATOM 1517 O O . ILE B 1 17 ? 51.382 -17.593 29.683 1.00 15.31 14 ILE B O 1
ATOM 1522 N N . THR B 1 18 ? 53.569 -18.174 29.484 1.00 14.64 15 THR B N 1
ATOM 1523 C CA . THR B 1 18 ? 53.313 -19.322 28.600 1.00 14.96 15 THR B CA 1
ATOM 1524 C C . THR B 1 18 ? 52.420 -20.369 29.271 1.00 15.43 15 THR B C 1
ATOM 1525 O O . THR B 1 18 ? 51.479 -20.872 28.643 1.00 14.86 15 THR B O 1
ATOM 1529 N N . GLU B 1 19 ? 52.698 -20.678 30.541 1.00 15.42 16 GLU B N 1
ATOM 1530 C CA . GLU B 1 19 ? 51.873 -21.635 31.267 1.00 16.53 16 GLU B CA 1
ATOM 1531 C C . GLU B 1 19 ? 50.429 -21.147 31.364 1.00 15.15 16 GLU B C 1
ATOM 1532 O O . GLU B 1 19 ? 49.494 -21.923 31.215 1.00 14.43 16 GLU B O 1
ATOM 1538 N N . ILE B 1 20 ? 50.277 -19.861 31.658 1.00 14.90 17 ILE B N 1
ATOM 1539 C CA . ILE B 1 20 ? 48.954 -19.244 31.887 1.00 14.22 17 ILE B CA 1
ATOM 1540 C C . ILE B 1 20 ? 48.180 -19.228 30.557 1.00 14.41 17 ILE B C 1
ATOM 1541 O O . ILE B 1 20 ? 47.023 -19.667 30.487 1.00 14.68 17 ILE B O 1
ATOM 1546 N N . TYR B 1 21 ? 48.848 -18.756 29.504 1.00 13.86 18 TYR B N 1
ATOM 1547 C CA . TYR B 1 21 ? 48.269 -18.756 28.149 1.00 14.03 18 TYR B CA 1
ATOM 1548 C C . TYR B 1 21 ? 47.827 -20.161 27.707 1.00 14.59 18 TYR B C 1
ATOM 1549 O O . TYR B 1 21 ? 46.690 -20.362 27.260 1.00 13.77 18 TYR B O 1
ATOM 1558 N N . ASN B 1 22 ? 48.730 -21.132 27.829 1.00 14.28 19 ASN B N 1
ATOM 1559 C CA . ASN B 1 22 ? 48.428 -22.493 27.400 1.00 15.20 19 ASN B CA 1
ATOM 1560 C C . ASN B 1 22 ? 47.251 -23.098 28.153 1.00 15.36 19 ASN B C 1
ATOM 1561 O O . ASN B 1 22 ? 46.431 -23.819 27.556 1.00 15.95 19 ASN B O 1
ATOM 1566 N N . HIS B 1 23 ? 47.162 -22.817 29.454 1.00 14.86 20 HIS B N 1
ATOM 1567 C CA . HIS B 1 23 ? 45.998 -23.268 30.215 1.00 15.31 20 HIS B CA 1
ATOM 1568 C C . HIS B 1 23 ? 44.676 -22.758 29.592 1.00 15.33 20 HIS B C 1
ATOM 1569 O O . HIS B 1 23 ? 43.736 -23.538 29.364 1.00 15.31 20 HIS B O 1
ATOM 1576 N N . ALA B 1 24 ? 44.612 -21.451 29.351 1.00 14.43 21 ALA B N 1
ATOM 1577 C CA . ALA B 1 24 ? 43.448 -20.817 28.721 1.00 14.73 21 ALA B CA 1
ATOM 1578 C C . ALA B 1 24 ? 43.163 -21.437 27.342 1.00 14.81 21 ALA B C 1
ATOM 1579 O O . ALA B 1 24 ? 42.000 -21.781 27.003 1.00 14.71 21 ALA B O 1
ATOM 1581 N N . VAL B 1 25 ? 44.216 -21.614 26.551 1.00 14.40 22 VAL B N 1
ATOM 1582 C CA . VAL B 1 25 ? 44.091 -22.192 25.213 1.00 15.49 22 VAL B CA 1
ATOM 1583 C C . VAL B 1 25 ? 43.447 -23.580 25.299 1.00 15.67 22 VAL B C 1
ATOM 1584 O O . VAL B 1 25 ? 42.534 -23.890 24.543 1.00 15.89 22 VAL B O 1
ATOM 1588 N N . LEU B 1 26 ? 43.926 -24.413 26.213 1.00 16.21 23 LEU B N 1
ATOM 1589 C CA . LEU B 1 26 ? 43.409 -25.784 26.328 1.00 17.84 23 LEU B CA 1
ATOM 1590 C C . LEU B 1 26 ? 42.013 -25.885 26.945 1.00 18.07 23 LEU B C 1
ATOM 1591 O O . LEU B 1 26 ? 41.231 -26.760 26.576 1.00 19.39 23 LEU B O 1
ATOM 1596 N N . HIS B 1 27 ? 41.703 -25.013 27.893 1.00 17.90 24 HIS B N 1
ATOM 1597 C CA . HIS B 1 27 ? 40.578 -25.308 28.778 1.00 18.24 24 HIS B CA 1
ATOM 1598 C C . HIS B 1 27 ? 39.403 -24.336 28.788 1.00 17.70 24 HIS B C 1
ATOM 1599 O O . HIS B 1 27 ? 38.442 -24.566 29.525 1.00 18.96 24 HIS B O 1
ATOM 1606 N N A THR B 1 28 ? 39.459 -23.286 27.972 0.60 16.87 25 THR B N 1
ATOM 1607 N N B THR B 1 28 ? 39.494 -23.239 28.034 0.40 16.90 25 THR B N 1
ATOM 1608 C CA A THR B 1 28 ? 38.429 -22.240 28.022 0.60 16.15 25 THR B CA 1
ATOM 1609 C CA B THR B 1 28 ? 38.420 -22.230 28.005 0.40 15.94 25 THR B CA 1
ATOM 1610 C C A THR B 1 28 ? 38.035 -21.715 26.634 0.60 15.90 25 THR B C 1
ATOM 1611 C C B THR B 1 28 ? 37.980 -21.896 26.579 0.40 15.94 25 THR B C 1
ATOM 1612 O O A THR B 1 28 ? 38.884 -21.620 25.750 0.60 16.01 25 THR B O 1
ATOM 1613 O O B THR B 1 28 ? 38.732 -22.119 25.623 0.40 15.60 25 THR B O 1
ATOM 1620 N N . ALA B 1 29 ? 36.753 -21.391 26.450 1.00 15.63 26 ALA B N 1
ATOM 1621 C CA . ALA B 1 29 ? 36.264 -20.842 25.158 1.00 16.34 26 ALA B CA 1
ATOM 1622 C C . ALA B 1 29 ? 36.503 -19.331 25.166 1.00 16.95 26 ALA B C 1
ATOM 1623 O O . ALA B 1 29 ? 36.178 -18.628 24.204 1.00 16.30 26 ALA B O 1
ATOM 1625 N N . ALA B 1 30 ? 37.110 -18.839 26.252 1.00 16.79 27 ALA B N 1
ATOM 1626 C CA . ALA B 1 30 ? 37.258 -17.394 26.463 1.00 17.31 27 ALA B CA 1
ATOM 1627 C C . ALA B 1 30 ? 38.322 -16.787 25.539 1.00 17.05 27 ALA B C 1
ATOM 1628 O O . ALA B 1 30 ? 38.234 -15.598 25.149 1.00 17.01 27 ALA B O 1
ATOM 1630 N N . ILE B 1 31 ? 39.315 -17.613 25.217 1.00 16.34 28 ILE B N 1
ATOM 1631 C CA . ILE B 1 31 ? 40.451 -17.231 24.387 1.00 16.76 28 ILE B CA 1
ATOM 1632 C C . ILE B 1 31 ? 40.230 -17.888 23.037 1.00 16.58 28 ILE B C 1
ATOM 1633 O O . ILE B 1 31 ? 39.867 -19.059 22.958 1.00 17.34 28 ILE B O 1
ATOM 1638 N N . TRP B 1 32 ? 40.460 -17.122 21.980 1.00 15.64 29 TRP B N 1
ATOM 1639 C CA . TRP B 1 32 ? 40.070 -17.493 20.609 1.00 15.85 29 TRP B CA 1
ATOM 1640 C C . TRP B 1 32 ? 41.188 -18.223 19.831 1.00 17.38 29 TRP B C 1
ATOM 1641 O O . TRP B 1 32 ? 41.276 -18.158 18.600 1.00 17.47 29 TRP B O 1
ATOM 1652 N N . ASN B 1 33 ? 42.071 -18.886 20.571 1.00 17.69 30 ASN B N 1
ATOM 1653 C CA . ASN B 1 33 ? 43.144 -19.695 19.991 1.00 18.35 30 ASN B CA 1
ATOM 1654 C C . ASN B 1 33 ? 43.106 -21.087 20.603 1.00 19.55 30 ASN B C 1
ATOM 1655 O O . ASN B 1 33 ? 42.664 -21.260 21.756 1.00 17.14 30 ASN B O 1
ATOM 1660 N N . ASP B 1 34 ? 43.553 -22.081 19.833 1.00 20.66 31 ASP B N 1
ATOM 1661 C CA . ASP B 1 34 ? 43.497 -23.444 20.347 1.00 23.44 31 ASP B CA 1
ATOM 1662 C C . ASP B 1 34 ? 44.798 -24.226 20.183 1.00 22.90 31 ASP B C 1
ATOM 1663 O O . ASP B 1 34 ? 44.828 -25.445 20.345 1.00 23.97 31 ASP B O 1
ATOM 1668 N N . ARG B 1 35 ? 45.890 -23.510 19.939 1.00 22.18 32 ARG B N 1
ATOM 1669 C CA . ARG B 1 35 ? 47.207 -24.152 19.879 1.00 22.63 32 ARG B CA 1
ATOM 1670 C C . ARG B 1 35 ? 48.088 -23.697 21.037 1.00 21.43 32 ARG B C 1
ATOM 1671 O O . ARG B 1 35 ? 48.325 -22.500 21.204 1.00 21.47 32 ARG B O 1
ATOM 1679 N N . THR B 1 36 ? 48.585 -24.655 21.812 1.00 21.14 33 THR B N 1
ATOM 1680 C CA . THR B 1 36 ? 49.563 -24.354 22.863 1.00 20.86 33 THR B CA 1
ATOM 1681 C C . THR B 1 36 ? 50.870 -23.885 22.214 1.00 20.84 33 THR B C 1
ATOM 1682 O O . THR B 1 36 ? 51.181 -24.288 21.089 1.00 21.45 33 THR B O 1
ATOM 1686 N N . VAL B 1 37 ? 51.633 -23.055 22.922 1.00 20.80 34 VAL B N 1
ATOM 1687 C CA . VAL B 1 37 ? 52.884 -22.485 22.407 1.00 20.17 34 VAL B CA 1
ATOM 1688 C C . VAL B 1 37 ? 54.040 -22.688 23.393 1.00 20.51 34 VAL B C 1
ATOM 1689 O O . VAL B 1 37 ? 53.833 -23.046 24.554 1.00 19.22 34 VAL B O 1
ATOM 1693 N N . ASP B 1 38 ? 55.263 -22.457 22.917 1.00 21.18 35 ASP B N 1
ATOM 1694 C CA . ASP B 1 38 ? 56.435 -22.597 23.766 1.00 21.04 35 ASP B CA 1
ATOM 1695 C C . ASP B 1 38 ? 56.850 -21.222 24.290 1.00 20.96 35 ASP B C 1
ATOM 1696 O O . ASP B 1 38 ? 56.339 -20.207 23.832 1.00 19.59 35 ASP B O 1
ATOM 1701 N N . THR B 1 39 ? 57.778 -21.201 25.250 1.00 20.84 36 THR B N 1
ATOM 1702 C CA . THR B 1 39 ? 58.227 -19.955 25.880 1.00 21.15 36 THR B CA 1
ATOM 1703 C C . THR B 1 39 ? 58.794 -18.953 24.859 1.00 21.32 36 THR B C 1
ATOM 1704 O O . THR B 1 39 ? 58.512 -17.753 24.935 1.00 21.92 36 THR B O 1
ATOM 1708 N N . ASP B 1 40 ? 59.559 -19.444 23.887 1.00 22.04 37 ASP B N 1
ATOM 1709 C CA . ASP B 1 40 ? 60.120 -18.572 22.846 1.00 22.84 37 ASP B CA 1
ATOM 1710 C C . ASP B 1 40 ? 59.033 -17.773 22.124 1.00 22.36 37 ASP B C 1
ATOM 1711 O O . ASP B 1 40 ? 59.223 -16.614 21.777 1.00 23.14 37 ASP B O 1
ATOM 1716 N N . ASN B 1 41 ? 57.893 -18.410 21.903 1.00 22.49 38 ASN B N 1
ATOM 1717 C CA . ASN B 1 41 ? 56.748 -17.777 21.248 1.00 22.27 38 ASN B CA 1
ATOM 1718 C C . ASN B 1 41 ? 56.205 -16.582 22.060 1.00 21.62 38 ASN B C 1
ATOM 1719 O O . ASN B 1 41 ? 55.969 -15.506 21.514 1.00 21.30 38 ASN B O 1
ATOM 1724 N N . ARG B 1 42 ? 56.016 -16.787 23.363 1.00 21.32 39 ARG B N 1
ATOM 1725 C CA . ARG B 1 42 ? 55.582 -15.714 24.268 1.00 20.80 39 ARG B CA 1
ATOM 1726 C C . ARG B 1 42 ? 56.669 -14.662 24.478 1.00 20.90 39 ARG B C 1
ATOM 1727 O O . ARG B 1 42 ? 56.362 -13.482 24.583 1.00 21.38 39 ARG B O 1
ATOM 1735 N N . LEU B 1 43 ? 57.937 -15.079 24.496 1.00 20.67 40 LEU B N 1
ATOM 1736 C CA . LEU B 1 43 ? 59.037 -14.120 24.458 1.00 21.43 40 LEU B CA 1
ATOM 1737 C C . LEU B 1 43 ? 58.922 -13.171 23.261 1.00 21.51 40 LEU B C 1
ATOM 1738 O O . LEU B 1 43 ? 58.968 -11.942 23.426 1.00 21.46 40 LEU B O 1
ATOM 1743 N N . ALA B 1 44 ? 58.734 -13.746 22.071 1.00 21.62 41 ALA B N 1
ATOM 1744 C CA . ALA B 1 44 ? 58.558 -12.973 20.839 1.00 21.64 41 ALA B CA 1
ATOM 1745 C C . ALA B 1 44 ? 57.336 -12.063 20.913 1.00 21.55 41 ALA B C 1
ATOM 1746 O O . ALA B 1 44 ? 57.419 -10.883 20.566 1.00 21.04 41 ALA B O 1
ATOM 1748 N N . TRP B 1 45 ? 56.216 -12.622 21.385 1.00 21.48 42 TRP B N 1
ATOM 1749 C CA . TRP B 1 45 ? 54.981 -11.870 21.638 1.00 22.00 42 TRP B CA 1
ATOM 1750 C C . TRP B 1 45 ? 55.222 -10.670 22.570 1.00 22.33 42 TRP B C 1
ATOM 1751 O O . TRP B 1 45 ? 54.767 -9.568 22.295 1.00 23.39 42 TRP B O 1
ATOM 1762 N N . TYR B 1 46 ? 55.953 -10.894 23.665 1.00 23.16 43 TYR B N 1
ATOM 1763 C CA . TYR B 1 46 ? 56.316 -9.837 24.616 1.00 22.88 43 TYR B CA 1
ATOM 1764 C C . TYR B 1 46 ? 57.170 -8.744 23.953 1.00 23.40 43 TYR B C 1
ATOM 1765 O O . TYR B 1 46 ? 56.921 -7.550 24.143 1.00 22.50 43 TYR B O 1
ATOM 1774 N N . GLU B 1 47 ? 58.170 -9.164 23.178 1.00 23.83 44 GLU B N 1
ATOM 1775 C CA . GLU B 1 47 ? 59.078 -8.227 22.500 1.00 25.03 44 GLU B CA 1
ATOM 1776 C C . GLU B 1 47 ? 58.371 -7.389 21.431 1.00 25.10 44 GLU B C 1
ATOM 1777 O O . GLU B 1 47 ? 58.703 -6.214 21.228 1.00 25.28 44 GLU B O 1
ATOM 1783 N N . ALA B 1 48 ? 57.403 -7.989 20.745 1.00 25.48 45 ALA B N 1
ATOM 1784 C CA . ALA B 1 48 ? 56.584 -7.259 19.779 1.00 25.68 45 ALA B CA 1
ATOM 1785 C C . ALA B 1 48 ? 55.746 -6.182 20.466 1.00 26.19 45 ALA B C 1
ATOM 1786 O O . ALA B 1 48 ? 55.556 -5.092 19.918 1.00 26.44 45 ALA B O 1
ATOM 1788 N N . ARG B 1 49 ? 55.234 -6.488 21.660 1.00 25.07 46 ARG B N 1
ATOM 1789 C CA . ARG B 1 49 ? 54.486 -5.505 22.444 1.00 25.16 46 ARG B CA 1
ATOM 1790 C C . ARG B 1 49 ? 55.400 -4.373 22.936 1.00 25.01 46 ARG B C 1
ATOM 1791 O O . ARG B 1 49 ? 55.039 -3.193 22.861 1.00 24.29 46 ARG B O 1
ATOM 1799 N N . GLN B 1 50 ? 56.582 -4.741 23.440 1.00 24.79 47 GLN B N 1
ATOM 1800 C CA . GLN B 1 50 ? 57.539 -3.754 23.935 1.00 25.49 47 GLN B CA 1
ATOM 1801 C C . GLN B 1 50 ? 57.954 -2.780 22.832 1.00 25.83 47 GLN B C 1
ATOM 1802 O O . GLN B 1 50 ? 58.158 -1.596 23.096 1.00 26.01 47 GLN B O 1
ATOM 1808 N N . LEU B 1 51 ? 58.064 -3.286 21.606 1.00 26.15 48 LEU B N 1
ATOM 1809 C CA . LEU B 1 51 ? 58.482 -2.480 20.450 1.00 27.02 48 LEU B CA 1
ATOM 1810 C C . LEU B 1 51 ? 57.451 -1.382 20.154 1.00 26.90 48 LEU B C 1
ATOM 1811 O O . LEU B 1 51 ? 57.808 -0.267 19.744 1.00 26.77 48 LEU B O 1
ATOM 1816 N N . LEU B 1 52 ? 56.185 -1.714 20.392 1.00 26.60 49 LEU B N 1
ATOM 1817 C CA . LEU B 1 52 ? 55.055 -0.791 20.207 1.00 25.87 49 LEU B CA 1
ATOM 1818 C C . LEU B 1 52 ? 54.836 0.161 21.374 1.00 24.74 49 LEU B C 1
ATOM 1819 O O . LEU B 1 52 ? 53.960 1.028 21.316 1.00 24.99 49 LEU B O 1
ATOM 1824 N N . GLY B 1 53 ? 55.613 -0.002 22.439 1.00 23.32 50 GLY B N 1
ATOM 1825 C CA . GLY B 1 53 ? 55.370 0.736 23.676 1.00 21.72 50 GLY B CA 1
ATOM 1826 C C . GLY B 1 53 ? 54.078 0.330 24.375 1.00 20.43 50 GLY B C 1
ATOM 1827 O O . GLY B 1 53 ? 53.525 1.097 25.166 1.00 20.38 50 GLY B O 1
ATOM 1828 N N . TYR B 1 54 ? 53.589 -0.876 24.096 1.00 19.97 51 TYR B N 1
ATOM 1829 C CA . TYR B 1 54 ? 52.360 -1.345 24.736 1.00 18.92 51 TYR B CA 1
ATOM 1830 C C . TYR B 1 54 ? 52.710 -2.158 25.988 1.00 18.86 51 TYR B C 1
ATOM 1831 O O . TYR B 1 54 ? 53.747 -2.830 26.015 1.00 19.17 51 TYR B O 1
ATOM 1840 N N . PRO B 1 55 ? 51.847 -2.100 27.018 1.00 18.51 52 PRO B N 1
ATOM 1841 C CA . PRO B 1 55 ? 52.178 -2.722 28.298 1.00 18.27 52 PRO B CA 1
ATOM 1842 C C . PRO B 1 55 ? 51.986 -4.251 28.297 1.00 17.13 52 PRO B C 1
ATOM 1843 O O . PRO B 1 55 ? 51.042 -4.762 27.694 1.00 16.49 52 PRO B O 1
ATOM 1847 N N . VAL B 1 56 ? 52.899 -4.953 28.952 1.00 17.31 53 VAL B N 1
ATOM 1848 C CA . VAL B 1 56 ? 52.635 -6.319 29.421 1.00 17.20 53 VAL B CA 1
ATOM 1849 C C . VAL B 1 56 ? 52.814 -6.265 30.940 1.00 18.04 53 VAL B C 1
ATOM 1850 O O . VAL B 1 56 ? 53.893 -5.914 31.444 1.00 17.97 53 VAL B O 1
ATOM 1854 N N . LEU B 1 57 ? 51.733 -6.563 31.658 1.00 17.35 54 LEU B N 1
ATOM 1855 C CA . LEU B 1 57 ? 51.731 -6.521 33.115 1.00 17.57 54 LEU B CA 1
ATOM 1856 C C . LEU B 1 57 ? 51.594 -7.934 33.658 1.00 16.71 54 LEU B C 1
ATOM 1857 O O . LEU B 1 57 ? 50.984 -8.783 33.013 1.00 15.83 54 LEU B O 1
ATOM 1862 N N . VAL B 1 58 ? 52.148 -8.182 34.841 1.00 15.81 55 VAL B N 1
ATOM 1863 C CA . VAL B 1 58 ? 51.857 -9.427 35.554 1.00 16.04 55 VAL B CA 1
ATOM 1864 C C . VAL B 1 58 ? 51.398 -9.100 36.974 1.00 16.37 55 VAL B C 1
ATOM 1865 O O . VAL B 1 58 ? 51.833 -8.095 37.558 1.00 16.31 55 VAL B O 1
ATOM 1869 N N . SER B 1 59 ? 50.516 -9.940 37.516 1.00 16.31 56 SER B N 1
ATOM 1870 C CA . SER B 1 59 ? 50.257 -9.941 38.955 1.00 16.20 56 SER B CA 1
ATOM 1871 C C . SER B 1 59 ? 51.265 -10.908 39.586 1.00 16.84 56 SER B C 1
ATOM 1872 O O . SER B 1 59 ? 51.656 -11.901 38.969 1.00 15.34 56 SER B O 1
ATOM 1875 N N . GLU B 1 60 ? 51.672 -10.606 40.811 1.00 17.51 57 GLU B N 1
ATOM 1876 C CA . GLU B 1 60 ? 52.693 -11.405 41.492 1.00 19.61 57 GLU B CA 1
ATOM 1877 C C . GLU B 1 60 ? 52.240 -11.602 42.930 1.00 19.74 57 GLU B C 1
ATOM 1878 O O . GLU B 1 60 ? 51.657 -10.696 43.535 1.00 19.88 57 GLU B O 1
ATOM 1884 N N . GLU B 1 61 ? 52.477 -12.795 43.459 1.00 19.86 58 GLU B N 1
ATOM 1885 C CA . GLU B 1 61 ? 52.194 -13.084 44.859 1.00 20.92 58 GLU B CA 1
ATOM 1886 C C . GLU B 1 61 ? 53.281 -14.045 45.350 1.00 20.10 58 GLU B C 1
ATOM 1887 O O . GLU B 1 61 ? 53.424 -15.145 44.825 1.00 19.40 58 GLU B O 1
ATOM 1893 N N . ASN B 1 62 ? 54.039 -13.616 46.358 1.00 20.02 59 ASN B N 1
ATOM 1894 C CA . ASN B 1 62 ? 55.112 -14.446 46.921 1.00 20.88 59 ASN B CA 1
ATOM 1895 C C . ASN B 1 62 ? 56.106 -14.909 45.838 1.00 19.79 59 ASN B C 1
ATOM 1896 O O . ASN B 1 62 ? 56.593 -16.043 45.876 1.00 20.19 59 ASN B O 1
ATOM 1901 N N . GLY B 1 63 ? 56.388 -14.026 44.877 1.00 18.74 60 GLY B N 1
ATOM 1902 C CA . GLY B 1 63 ? 57.321 -14.327 43.793 1.00 18.18 60 GLY B CA 1
ATOM 1903 C C . GLY B 1 63 ? 56.751 -15.101 42.620 1.00 17.91 60 GLY B C 1
ATOM 1904 O O . GLY B 1 63 ? 57.452 -15.345 41.622 1.00 17.08 60 GLY B O 1
ATOM 1905 N N . VAL B 1 64 ? 55.481 -15.505 42.729 1.00 16.48 61 VAL B N 1
ATOM 1906 C CA . VAL B 1 64 ? 54.849 -16.322 41.684 1.00 15.74 61 VAL B CA 1
ATOM 1907 C C . VAL B 1 64 ? 54.080 -15.390 40.754 1.00 14.90 61 VAL B C 1
ATOM 1908 O O . VAL B 1 64 ? 53.334 -14.526 41.227 1.00 14.38 61 VAL B O 1
ATOM 1912 N N . VAL B 1 65 ? 54.266 -15.544 39.443 1.00 13.76 62 VAL B N 1
ATOM 1913 C CA . VAL B 1 65 ? 53.425 -14.829 38.476 1.00 13.89 62 VAL B CA 1
ATOM 1914 C C . VAL B 1 65 ? 52.044 -15.501 38.452 1.00 13.80 62 VAL B C 1
ATOM 1915 O O . VAL B 1 65 ? 51.928 -16.678 38.111 1.00 15.41 62 VAL B O 1
ATOM 1919 N N . THR B 1 66 ? 51.002 -14.749 38.819 1.00 13.85 63 THR B N 1
ATOM 1920 C CA . THR B 1 66 ? 49.654 -15.317 39.010 1.00 13.95 63 THR B CA 1
ATOM 1921 C C . THR B 1 66 ? 48.663 -14.912 37.906 1.00 13.73 63 THR B C 1
ATOM 1922 O O . THR B 1 66 ? 47.523 -15.394 37.860 1.00 13.88 63 THR B O 1
ATOM 1926 N N . GLY B 1 67 ? 49.109 -14.035 37.015 1.00 13.68 64 GLY B N 1
ATOM 1927 C CA . GLY B 1 67 ? 48.223 -13.511 35.958 1.00 13.19 64 GLY B CA 1
ATOM 1928 C C . GLY B 1 67 ? 49.005 -12.556 35.092 1.00 13.81 64 GLY B C 1
ATOM 1929 O O . GLY B 1 67 ? 50.093 -12.106 35.479 1.00 13.52 64 GLY B O 1
ATOM 1930 N N . TYR B 1 68 ? 48.476 -12.282 33.903 1.00 14.36 65 TYR B N 1
ATOM 1931 C CA . TYR B 1 68 ? 49.038 -11.246 33.044 1.00 15.24 65 TYR B CA 1
ATOM 1932 C C . TYR B 1 68 ? 47.947 -10.481 32.306 1.00 15.66 65 TYR B C 1
ATOM 1933 O O . TYR B 1 68 ? 46.798 -10.954 32.170 1.00 14.22 65 TYR B O 1
ATOM 1942 N N . ALA B 1 69 ? 48.319 -9.296 31.839 1.00 16.52 66 ALA B N 1
ATOM 1943 C CA . ALA B 1 69 ? 47.428 -8.433 31.078 1.00 16.56 66 ALA B CA 1
ATOM 1944 C C . ALA B 1 69 ? 48.257 -7.641 30.074 1.00 16.70 66 ALA B C 1
ATOM 1945 O O . ALA B 1 69 ? 49.342 -7.126 30.407 1.00 16.88 66 ALA B O 1
ATOM 1947 N N . SER B 1 70 ? 47.732 -7.523 28.860 1.00 15.80 67 SER B N 1
ATOM 1948 C CA . SER B 1 70 ? 48.380 -6.731 27.838 1.00 15.84 67 SER B CA 1
ATOM 1949 C C . SER B 1 70 ? 47.306 -6.208 26.893 1.00 15.87 67 SER B C 1
ATOM 1950 O O . SER B 1 70 ? 46.160 -6.623 26.960 1.00 15.48 67 SER B O 1
ATOM 1953 N N . PHE B 1 71 ? 47.680 -5.266 26.045 1.00 15.65 68 PHE B N 1
ATOM 1954 C CA . PHE B 1 71 ? 46.845 -4.956 24.897 1.00 15.47 68 PHE B CA 1
ATOM 1955 C C . PHE B 1 71 ? 47.700 -4.769 23.670 1.00 15.07 68 PHE B C 1
ATOM 1956 O O . PHE B 1 71 ? 48.920 -4.518 23.762 1.00 14.30 68 PHE B O 1
ATOM 1964 N N . GLY B 1 72 ? 47.066 -4.981 22.527 1.00 15.26 69 GLY B N 1
ATOM 1965 C CA . GLY B 1 72 ? 47.680 -4.648 21.238 1.00 15.38 69 GLY B CA 1
ATOM 1966 C C . GLY B 1 72 ? 46.677 -3.945 20.346 1.00 15.53 69 GLY B C 1
ATOM 1967 O O . GLY B 1 72 ? 45.574 -3.602 20.774 1.00 14.06 69 GLY B O 1
ATOM 1968 N N . ASP B 1 73 ? 47.065 -3.728 19.095 1.00 15.69 70 ASP B N 1
ATOM 1969 C CA . ASP B 1 73 ? 46.177 -3.067 18.157 1.00 16.55 70 ASP B CA 1
ATOM 1970 C C . ASP B 1 73 ? 44.969 -3.958 17.957 1.00 16.63 70 ASP B C 1
ATOM 1971 O O . ASP B 1 73 ? 45.086 -5.185 17.861 1.00 17.04 70 ASP B O 1
ATOM 1976 N N . TRP B 1 74 ? 43.796 -3.355 17.927 1.00 17.47 71 TRP B N 1
ATOM 1977 C CA . TRP B 1 74 ? 42.575 -4.111 17.720 1.00 18.45 71 TRP B CA 1
ATOM 1978 C C . TRP B 1 74 ? 42.554 -4.754 16.315 1.00 19.70 71 TRP B C 1
ATOM 1979 O O . TRP B 1 74 ? 42.289 -5.941 16.196 1.00 20.30 71 TRP B O 1
ATOM 1990 N N . ARG B 1 75 ? 42.825 -3.967 15.280 1.00 20.17 72 ARG B N 1
ATOM 1991 C CA . ARG B 1 75 ? 42.713 -4.420 13.881 1.00 22.68 72 ARG B CA 1
ATOM 1992 C C . ARG B 1 75 ? 43.915 -3.975 13.056 1.00 23.71 72 ARG B C 1
ATOM 1993 O O . ARG B 1 75 ? 44.634 -3.035 13.431 1.00 23.87 72 ARG B O 1
ATOM 2001 N N . SER B 1 76 ? 44.147 -4.664 11.934 1.00 25.18 73 SER B N 1
ATOM 2002 C CA . SER B 1 76 ? 45.345 -4.442 11.129 1.00 26.86 73 SER B CA 1
ATOM 2003 C C . SER B 1 76 ? 45.029 -3.484 10.004 1.00 27.23 73 SER B C 1
ATOM 2004 O O . SER B 1 76 ? 45.239 -3.814 8.829 1.00 28.17 73 SER B O 1
ATOM 2007 N N . PHE B 1 77 ? 44.474 -2.329 10.353 1.00 26.44 74 PHE B N 1
ATOM 2008 C CA . PHE B 1 77 ? 44.281 -1.225 9.423 1.00 26.21 74 PHE B CA 1
ATOM 2009 C C . PHE B 1 77 ? 44.672 0.035 10.200 1.00 25.36 74 PHE B C 1
ATOM 2010 O O . PHE B 1 77 ? 44.322 0.160 11.385 1.00 23.63 74 PHE B O 1
ATOM 2018 N N . ASP B 1 78 ? 45.381 0.963 9.548 1.00 24.02 75 ASP B N 1
ATOM 2019 C CA . ASP B 1 78 ? 45.861 2.204 10.193 1.00 24.16 75 ASP B CA 1
ATOM 2020 C C . ASP B 1 78 ? 44.759 3.046 10.797 1.00 22.34 75 ASP B C 1
ATOM 2021 O O . ASP B 1 78 ? 45.001 3.826 11.713 1.00 22.45 75 ASP B O 1
ATOM 2026 N N . GLY B 1 79 ? 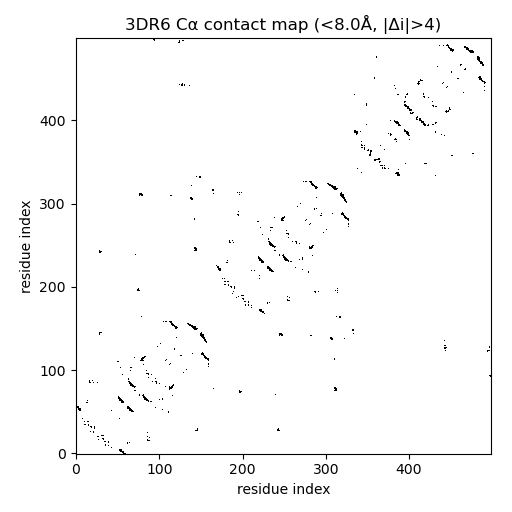43.567 2.937 10.235 1.00 20.91 76 GLY B N 1
ATOM 2027 C CA . GLY B 1 79 ? 42.439 3.746 10.701 1.00 19.76 76 GLY B CA 1
ATOM 2028 C C . GLY B 1 79 ? 42.045 3.403 12.125 1.00 19.03 76 GLY B C 1
ATOM 2029 O O . GLY B 1 79 ? 41.307 4.159 12.756 1.00 19.42 76 GLY B O 1
ATOM 2030 N N . PHE B 1 80 ? 42.524 2.266 12.644 1.00 17.71 77 PHE B N 1
ATOM 2031 C CA . PHE B 1 80 ? 42.134 1.827 14.000 1.00 17.57 77 PHE B CA 1
ATOM 2032 C C . PHE B 1 80 ? 43.203 2.108 15.049 1.00 16.62 77 PHE B C 1
ATOM 2033 O O . PHE B 1 80 ? 43.136 1.571 16.153 1.00 17.60 77 PHE B O 1
ATOM 2041 N N . ARG B 1 81 ? 44.136 2.995 14.707 1.00 15.39 78 ARG B N 1
ATOM 2042 C CA . ARG B 1 81 ? 45.354 3.228 15.488 1.00 14.85 78 ARG B CA 1
ATOM 2043 C C . ARG B 1 81 ? 45.129 3.847 16.900 1.00 13.77 78 ARG B C 1
ATOM 2044 O O . ARG B 1 81 ? 46.076 3.891 17.686 1.00 14.12 78 ARG B O 1
ATOM 2052 N N . TYR B 1 82 ? 43.919 4.317 17.200 1.00 12.32 79 TYR B N 1
ATOM 2053 C CA . TYR B 1 82 ? 43.593 4.749 18.585 1.00 12.56 79 TYR B CA 1
ATOM 2054 C C . TYR B 1 82 ? 42.771 3.709 19.361 1.00 12.01 79 TYR B C 1
ATOM 2055 O O . TYR B 1 82 ? 42.346 3.970 20.499 1.00 12.62 79 TYR B O 1
ATOM 2064 N N . THR B 1 83 ? 42.568 2.534 18.762 1.00 12.84 80 THR B N 1
ATOM 2065 C CA . THR B 1 83 ? 41.745 1.480 19.376 1.00 12.53 80 THR B CA 1
ATOM 2066 C C . THR B 1 83 ? 42.594 0.234 19.623 1.00 13.98 80 THR B C 1
ATOM 2067 O O . THR B 1 83 ? 43.316 -0.216 18.705 1.00 14.18 80 THR B O 1
ATOM 2071 N N . VAL B 1 84 ? 42.487 -0.310 20.839 1.00 13.44 81 VAL B N 1
ATOM 2072 C CA . VAL B 1 84 ? 43.305 -1.466 21.262 1.00 14.12 81 VAL B CA 1
ATOM 2073 C C . VAL B 1 84 ? 42.362 -2.554 21.797 1.00 14.00 81 VAL B C 1
ATOM 2074 O O . VAL B 1 84 ? 41.234 -2.254 22.211 1.00 13.65 81 VAL B O 1
ATOM 2078 N N . GLU B 1 85 ? 42.829 -3.805 21.795 1.00 13.50 82 GLU B N 1
ATOM 2079 C CA . GLU B 1 85 ? 42.074 -4.912 22.396 1.00 14.20 82 GLU B CA 1
ATOM 2080 C C . GLU B 1 85 ? 42.972 -5.593 23.410 1.00 14.97 82 GLU B C 1
ATOM 2081 O O . GLU B 1 85 ? 44.160 -5.791 23.132 1.00 13.24 82 GLU B O 1
ATOM 2087 N N . HIS B 1 86 ? 42.412 -5.943 24.575 1.00 14.68 83 HIS B N 1
ATOM 2088 C CA . HIS B 1 86 ? 43.204 -6.518 25.648 1.00 15.39 83 HIS B CA 1
ATOM 2089 C C . HIS B 1 86 ? 43.251 -8.049 25.661 1.00 16.60 83 HIS B C 1
ATOM 2090 O O . HIS B 1 86 ? 42.461 -8.710 24.986 1.00 17.61 83 HIS B O 1
ATOM 2097 N N A SER B 1 87 ? 44.208 -8.577 26.413 0.70 17.80 84 SER B N 1
ATOM 2098 N N B SER B 1 87 ? 44.186 -8.574 26.456 0.30 16.46 84 SER B N 1
ATOM 2099 C CA A SER B 1 87 ? 44.265 -9.988 26.752 0.70 18.71 84 SER B CA 1
ATOM 2100 C CA B SER B 1 87 ? 44.362 -10.006 26.716 0.30 16.14 84 SER B CA 1
ATOM 2101 C C A SER B 1 87 ? 44.540 -9.954 28.234 0.70 17.58 84 SER B C 1
ATOM 2102 C C B SER B 1 87 ? 44.656 -10.161 28.211 0.30 16.28 84 SER B C 1
ATOM 2103 O O A SER B 1 87 ? 45.514 -9.337 28.664 0.70 18.61 84 SER B O 1
ATOM 2104 O O B SER B 1 87 ? 45.789 -9.894 28.637 0.30 16.76 84 SER B O 1
ATOM 2109 N N . VAL B 1 88 ? 43.663 -10.578 29.007 1.00 16.37 85 VAL B N 1
ATOM 2110 C CA . VAL B 1 88 ? 43.858 -10.703 30.464 1.00 16.35 85 VAL B CA 1
ATOM 2111 C C . VAL B 1 88 ? 43.546 -12.116 30.914 1.00 16.57 85 VAL B C 1
ATOM 2112 O O . VAL B 1 88 ? 42.420 -12.583 30.724 1.00 16.11 85 VAL B O 1
ATOM 2116 N N . TYR B 1 89 ? 44.542 -12.783 31.513 1.00 15.06 86 TYR B N 1
ATOM 2117 C CA . TYR B 1 89 ? 44.440 -14.215 31.865 1.00 14.94 86 TYR B CA 1
ATOM 2118 C C . TYR B 1 89 ? 45.026 -14.475 33.243 1.00 14.18 86 TYR B C 1
ATOM 2119 O O . TYR B 1 89 ? 46.004 -13.855 33.625 1.00 15.09 86 TYR B O 1
ATOM 2128 N N . VAL B 1 90 ? 44.382 -15.368 33.977 1.00 13.80 87 VAL B N 1
ATOM 2129 C CA . VAL B 1 90 ? 44.750 -15.666 35.345 1.00 14.39 87 VAL B CA 1
ATOM 2130 C C . VAL B 1 90 ? 45.260 -17.130 35.427 1.00 14.79 87 VAL B C 1
ATOM 2131 O O . VAL B 1 90 ? 44.687 -18.022 34.796 1.00 13.64 87 VAL B O 1
ATOM 2135 N N . HIS B 1 91 ? 46.348 -17.346 36.178 1.00 15.30 88 HIS B N 1
ATOM 2136 C CA . HIS B 1 91 ? 46.883 -18.680 36.406 1.00 16.26 88 HIS B CA 1
ATOM 2137 C C . HIS B 1 91 ? 45.812 -19.559 37.039 1.00 16.44 88 HIS B C 1
ATOM 2138 O O . HIS B 1 91 ? 45.123 -19.123 37.966 1.00 16.81 88 HIS B O 1
ATOM 2145 N N . PRO B 1 92 ? 45.661 -20.797 36.540 1.00 17.15 89 PRO B N 1
ATOM 2146 C CA . PRO B 1 92 ? 44.595 -21.692 37.002 1.00 17.40 89 PRO B CA 1
ATOM 2147 C C . PRO B 1 92 ? 44.573 -21.949 38.518 1.00 17.48 89 PRO B C 1
ATOM 2148 O O . PRO B 1 92 ? 43.520 -22.273 39.054 1.00 18.05 89 PRO B O 1
ATOM 2152 N N . ALA B 1 93 ? 45.726 -21.812 39.182 1.00 18.08 90 ALA B N 1
ATOM 2153 C CA . ALA B 1 93 ? 45.834 -22.039 40.627 1.00 18.54 90 ALA B CA 1
ATOM 2154 C C . ALA B 1 93 ? 45.513 -20.770 41.435 1.00 19.25 90 ALA B C 1
ATOM 2155 O O . ALA B 1 93 ? 45.544 -20.784 42.676 1.00 19.65 90 ALA B O 1
ATOM 2157 N N . HIS B 1 94 ? 45.174 -19.692 40.731 1.00 19.13 91 HIS B N 1
ATOM 2158 C CA . HIS B 1 94 ? 44.981 -18.392 41.359 1.00 19.50 91 HIS B CA 1
ATOM 2159 C C . HIS B 1 94 ? 43.642 -17.750 41.029 1.00 20.20 91 HIS B C 1
ATOM 2160 O O . HIS B 1 94 ? 43.488 -16.518 41.072 1.00 18.58 91 HIS B O 1
ATOM 2167 N N . GLN B 1 95 ? 42.660 -18.600 40.731 1.00 20.85 92 GLN B N 1
ATOM 2168 C CA . GLN B 1 95 ? 41.339 -18.117 40.350 1.00 22.62 92 GLN B CA 1
ATOM 2169 C C . GLN B 1 95 ? 40.535 -17.718 41.599 1.00 22.09 92 GLN B C 1
ATOM 2170 O O . GLN B 1 95 ? 40.900 -18.094 42.714 1.00 22.44 92 GLN B O 1
ATOM 2176 N N . GLY B 1 96 ? 39.473 -16.944 41.390 1.00 21.83 93 GLY B N 1
ATOM 2177 C CA . GLY B 1 96 ? 38.567 -16.485 42.454 1.00 21.84 93 GLY B CA 1
ATOM 2178 C C . GLY B 1 96 ? 39.169 -15.483 43.432 1.00 21.39 93 GLY B C 1
ATOM 2179 O O . GLY B 1 96 ? 38.655 -15.310 44.544 1.00 21.35 93 GLY B O 1
ATOM 2180 N N . LYS B 1 97 ? 40.262 -14.829 43.025 1.00 20.10 94 LYS B N 1
ATOM 2181 C CA . LYS B 1 97 ? 40.979 -13.880 43.890 1.00 19.78 94 LYS B CA 1
ATOM 2182 C C . LYS B 1 97 ? 40.820 -12.423 43.427 1.00 19.20 94 LYS B C 1
ATOM 2183 O O . LYS B 1 97 ? 41.507 -11.527 43.931 1.00 18.79 94 LYS B O 1
ATOM 2189 N N . GLY B 1 98 ? 39.912 -12.191 42.487 1.00 17.57 95 GLY B N 1
ATOM 2190 C CA . GLY B 1 98 ? 39.717 -10.859 41.904 1.00 16.91 95 GLY B CA 1
ATOM 2191 C C . GLY B 1 98 ? 40.874 -10.331 41.065 1.00 16.86 95 GLY B C 1
ATOM 2192 O O . GLY B 1 98 ? 40.960 -9.125 40.836 1.00 15.20 95 GLY B O 1
ATOM 2193 N N . LEU B 1 99 ? 41.751 -11.223 40.578 1.00 15.20 96 LEU B N 1
ATOM 2194 C CA . LEU B 1 99 ? 42.922 -10.789 39.789 1.00 15.57 96 LEU B CA 1
ATOM 2195 C C . LEU B 1 99 ? 42.561 -10.209 38.435 1.00 15.58 96 LEU B C 1
ATOM 2196 O O . LEU B 1 99 ? 43.135 -9.195 38.024 1.00 15.88 96 LEU B O 1
ATOM 2201 N N . GLY B 1 100 ? 41.613 -10.845 37.747 1.00 14.68 97 GLY B N 1
ATOM 2202 C CA . GLY B 1 100 ? 41.124 -10.342 36.467 1.00 14.94 97 GLY B CA 1
ATOM 2203 C C . GLY B 1 100 ? 40.730 -8.865 36.551 1.00 14.99 97 GLY B C 1
ATOM 2204 O O . GLY B 1 100 ? 41.125 -8.054 35.717 1.00 14.27 97 GLY B O 1
ATOM 2205 N N A ARG B 1 101 ? 39.957 -8.521 37.578 0.70 15.25 98 ARG B N 1
ATOM 2206 N N B ARG B 1 101 ? 39.967 -8.520 37.588 0.30 14.34 98 ARG B N 1
ATOM 2207 C CA A ARG B 1 101 ? 39.527 -7.142 37.748 0.70 15.63 98 ARG B CA 1
ATOM 2208 C CA B ARG B 1 101 ? 39.505 -7.144 37.789 0.30 13.68 98 ARG B CA 1
ATOM 2209 C C A ARG B 1 101 ? 40.720 -6.214 37.974 0.70 14.92 98 ARG B C 1
ATOM 2210 C C B ARG B 1 101 ? 40.650 -6.169 38.067 0.30 14.03 98 ARG B C 1
ATOM 2211 O O A ARG B 1 101 ? 40.848 -5.181 37.298 0.70 15.13 98 ARG B O 1
ATOM 2212 O O B ARG B 1 101 ? 40.673 -5.057 37.530 0.30 14.20 98 ARG B O 1
ATOM 2227 N N . LYS B 1 102 ? 41.589 -6.581 38.912 1.00 14.07 99 LYS B N 1
ATOM 2228 C CA . LYS B 1 102 ? 42.752 -5.712 39.261 1.00 14.42 99 LYS B CA 1
ATOM 2229 C C . LYS B 1 102 ? 43.635 -5.450 38.040 1.00 14.43 99 LYS B C 1
ATOM 2230 O O . LYS B 1 102 ? 44.046 -4.289 37.769 1.00 14.08 99 LYS B O 1
ATOM 2236 N N . LEU B 1 103 ? 43.928 -6.531 37.308 1.00 13.54 100 LEU B N 1
ATOM 2237 C CA . LEU B 1 103 ? 44.713 -6.439 36.084 1.00 13.97 100 LEU B CA 1
ATOM 2238 C C . LEU B 1 103 ? 44.035 -5.569 35.026 1.00 14.29 100 LEU B C 1
ATOM 2239 O O . LEU B 1 103 ? 44.682 -4.680 34.444 1.00 13.83 100 LEU B O 1
ATOM 2244 N N . LEU B 1 104 ? 42.742 -5.801 34.790 1.00 14.05 101 LEU B N 1
ATOM 2245 C CA . LEU B 1 104 ? 42.038 -5.015 33.768 1.00 14.70 101 LEU B CA 1
ATOM 2246 C C . LEU B 1 104 ? 42.008 -3.527 34.152 1.00 14.88 101 LEU B C 1
ATOM 2247 O O . LEU B 1 104 ? 42.248 -2.655 33.315 1.00 14.03 101 LEU B O 1
ATOM 2252 N N A SER B 1 105 ? 41.733 -3.254 35.426 0.50 15.60 102 SER B N 1
ATOM 2253 N N B SER B 1 105 ? 41.729 -3.236 35.424 0.50 15.32 102 SER B N 1
ATOM 2254 C CA A SER B 1 105 ? 41.719 -1.880 35.924 0.50 16.21 102 SER B CA 1
ATOM 2255 C CA B SER B 1 105 ? 41.716 -1.843 35.898 0.50 15.56 102 SER B CA 1
ATOM 2256 C C A SER B 1 105 ? 43.041 -1.159 35.635 0.50 16.78 102 SER B C 1
ATOM 2257 C C B SER B 1 105 ? 43.052 -1.139 35.642 0.50 16.45 102 SER B C 1
ATOM 2258 O O A SER B 1 105 ? 43.060 -0.034 35.123 0.50 16.48 102 SER B O 1
ATOM 2259 O O B SER B 1 105 ? 43.092 -0.004 35.156 0.50 16.10 102 SER B O 1
ATOM 2264 N N . ARG B 1 106 ? 44.148 -1.821 35.961 1.00 16.85 103 ARG B N 1
ATOM 2265 C CA . ARG B 1 106 ? 45.488 -1.262 35.740 1.00 17.33 103 ARG B CA 1
ATOM 2266 C C . ARG B 1 106 ? 45.763 -1.079 34.230 1.00 16.63 103 ARG B C 1
ATOM 2267 O O . ARG B 1 106 ? 46.348 -0.073 33.811 1.00 16.56 103 ARG B O 1
ATOM 2275 N N . LEU B 1 107 ? 45.295 -2.026 33.426 1.00 16.03 104 LEU B N 1
ATOM 2276 C CA . LEU B 1 107 ? 45.508 -1.984 31.990 1.00 15.30 104 LEU B CA 1
ATOM 2277 C C . LEU B 1 107 ? 44.771 -0.794 31.353 1.00 14.73 104 LEU B C 1
ATOM 2278 O O . LEU B 1 107 ? 45.288 -0.143 30.455 1.00 14.43 104 LEU B O 1
ATOM 2283 N N . ILE B 1 108 ? 43.586 -0.504 31.873 1.00 14.06 105 ILE B N 1
ATOM 2284 C CA . ILE B 1 108 ? 42.806 0.655 31.441 1.00 14.79 105 ILE B CA 1
ATOM 2285 C C . ILE B 1 108 ? 43.605 1.956 31.669 1.00 15.11 105 ILE B C 1
ATOM 2286 O O . ILE B 1 108 ? 43.695 2.810 30.757 1.00 14.42 105 ILE B O 1
ATOM 2291 N N . ASP B 1 109 ? 44.183 2.092 32.866 1.00 14.86 106 ASP B N 1
ATOM 2292 C CA . ASP B 1 109 ? 45.069 3.243 33.178 1.00 16.98 106 ASP B CA 1
ATOM 2293 C C . ASP B 1 109 ? 46.204 3.361 32.146 1.00 16.52 106 ASP B C 1
ATOM 2294 O O . ASP B 1 109 ? 46.544 4.471 31.685 1.00 15.02 106 ASP B O 1
ATOM 2299 N N . GLU B 1 110 ? 46.821 2.223 31.836 1.00 15.23 107 GLU B N 1
ATOM 2300 C CA . GLU B 1 110 ? 47.939 2.166 30.891 1.00 16.41 107 GLU B CA 1
ATOM 2301 C C . GLU B 1 110 ? 47.500 2.568 29.484 1.00 16.60 107 GLU B C 1
ATOM 2302 O O . GLU B 1 110 ? 48.261 3.243 28.769 1.00 16.41 107 GLU B O 1
ATOM 2308 N N . ALA B 1 111 ? 46.277 2.185 29.096 1.00 15.99 108 ALA B N 1
ATOM 2309 C CA . ALA B 1 111 ? 45.724 2.552 27.777 1.00 15.33 108 ALA B CA 1
ATOM 2310 C C . ALA B 1 111 ? 45.544 4.073 27.684 1.00 15.87 108 ALA B C 1
ATOM 2311 O O . ALA B 1 111 ? 45.855 4.677 26.655 1.00 16.00 108 ALA B O 1
ATOM 2313 N N . ARG B 1 112 ? 45.073 4.686 28.773 1.00 16.31 109 ARG B N 1
ATOM 2314 C CA . ARG B 1 112 ? 44.990 6.149 28.847 1.00 17.79 109 ARG B CA 1
ATOM 2315 C C . ARG B 1 112 ? 46.373 6.781 28.756 1.00 18.89 109 ARG B C 1
ATOM 2316 O O . ARG B 1 112 ? 46.576 7.722 27.989 1.00 18.54 109 ARG B O 1
ATOM 2324 N N . ARG B 1 113 ? 47.337 6.247 29.507 1.00 19.80 110 ARG B N 1
ATOM 2325 C CA . ARG B 1 113 ? 48.714 6.758 29.422 1.00 21.40 110 ARG B CA 1
ATOM 2326 C C . ARG B 1 113 ? 49.275 6.653 28.006 1.00 19.96 110 ARG B C 1
ATOM 2327 O O . ARG B 1 113 ? 50.032 7.511 27.577 1.00 18.80 110 ARG B O 1
ATOM 2335 N N . CYS B 1 114 ? 48.882 5.600 27.291 1.00 19.55 111 CYS B N 1
ATOM 2336 C CA . CYS B 1 114 ? 49.310 5.397 25.910 1.00 19.92 111 CYS B CA 1
ATOM 2337 C C . CYS B 1 114 ? 48.567 6.296 24.900 1.00 18.95 111 CYS B C 1
ATOM 2338 O O . CYS B 1 114 ? 48.831 6.217 23.707 1.00 19.43 111 CYS B O 1
ATOM 2341 N N . GLY B 1 115 ? 47.648 7.133 25.378 1.00 17.81 112 GLY B N 1
ATOM 2342 C CA . GLY B 1 115 ? 46.878 8.018 24.489 1.00 17.01 112 GLY B CA 1
ATOM 2343 C C . GLY B 1 115 ? 45.784 7.347 23.657 1.00 15.45 112 GLY B C 1
ATOM 2344 O O . GLY B 1 115 ? 45.257 7.960 22.728 1.00 15.25 112 GLY B O 1
ATOM 2345 N N . LYS B 1 116 ? 45.435 6.088 23.963 1.00 14.09 113 LYS B N 1
ATOM 2346 C CA . LYS B 1 116 ? 44.378 5.406 23.210 1.00 13.33 113 LYS B CA 1
ATOM 2347 C C . LYS B 1 116 ? 42.968 5.951 23.487 1.00 12.89 113 LYS B C 1
ATOM 2348 O O . LYS B 1 116 ? 42.661 6.428 24.591 1.00 12.76 113 LYS B O 1
ATOM 2354 N N . HIS B 1 117 ? 42.119 5.894 22.465 1.00 13.07 114 HIS B N 1
ATOM 2355 C CA . HIS B 1 117 ? 40.761 6.446 22.546 1.00 12.84 114 HIS B CA 1
ATOM 2356 C C . HIS B 1 117 ? 39.736 5.407 22.969 1.00 12.33 114 HIS B C 1
ATOM 2357 O O . HIS B 1 117 ? 38.742 5.745 23.618 1.00 12.34 114 HIS B O 1
ATOM 2364 N N . VAL B 1 118 ? 39.931 4.156 22.542 1.00 12.12 115 VAL B N 1
ATOM 2365 C CA . VAL B 1 118 ? 38.946 3.108 22.846 1.00 12.35 115 VAL B CA 1
ATOM 2366 C C . VAL B 1 118 ? 39.640 1.795 23.161 1.00 13.35 115 VAL B C 1
ATOM 2367 O O . VAL B 1 118 ? 40.580 1.389 22.451 1.00 12.70 115 VAL B O 1
ATOM 2387 N N . VAL B 1 120 ? 38.699 -2.220 23.315 1.00 14.26 117 VAL B N 1
ATOM 2388 C CA . VAL B 1 120 ? 37.710 -3.188 22.870 1.00 15.50 117 VAL B CA 1
ATOM 2389 C C . VAL B 1 120 ? 37.992 -4.555 23.512 1.00 15.81 117 VAL B C 1
ATOM 2390 O O . VAL B 1 120 ? 39.163 -4.966 23.645 1.00 16.49 117 VAL B O 1
ATOM 2394 N N . ALA B 1 121 ? 36.926 -5.278 23.852 1.00 15.96 118 ALA B N 1
ATOM 2395 C CA . ALA B 1 121 ? 37.069 -6.715 24.214 1.00 15.93 118 ALA B CA 1
ATOM 2396 C C . ALA B 1 121 ? 36.139 -7.534 23.357 1.00 15.74 118 ALA B C 1
ATOM 2397 O O . ALA B 1 121 ? 34.955 -7.265 23.337 1.00 16.10 118 ALA B O 1
ATOM 2399 N N . GLY B 1 122 ? 36.665 -8.553 22.668 1.00 17.12 119 GLY B N 1
ATOM 2400 C CA . GLY B 1 122 ? 35.853 -9.502 21.913 1.00 16.74 119 GLY B CA 1
ATOM 2401 C C . GLY B 1 122 ? 35.665 -10.700 22.818 1.00 16.45 119 GLY B C 1
ATOM 2402 O O . GLY B 1 122 ? 36.619 -11.471 23.049 1.00 17.15 119 GLY B O 1
ATOM 2403 N N . ILE B 1 123 ? 34.455 -10.827 23.372 1.00 14.78 120 ILE B N 1
ATOM 2404 C CA . ILE B 1 123 ? 34.189 -11.781 24.465 1.00 14.21 120 ILE B CA 1
ATOM 2405 C C . ILE B 1 123 ? 33.307 -12.926 23.946 1.00 13.71 120 ILE B C 1
ATOM 2406 O O . ILE B 1 123 ? 32.299 -12.662 23.285 1.00 13.52 120 ILE B O 1
ATOM 2411 N N . GLU B 1 124 ? 33.668 -14.186 24.244 1.00 13.03 121 GLU B N 1
ATOM 2412 C CA . GLU B 1 124 ? 32.823 -15.287 23.844 1.00 13.35 121 GLU B CA 1
ATOM 2413 C C . GLU B 1 124 ? 31.480 -15.116 24.561 1.00 12.95 121 GLU B C 1
ATOM 2414 O O . GLU B 1 124 ? 31.437 -14.896 25.772 1.00 13.42 121 GLU B O 1
ATOM 2420 N N . SER B 1 125 ? 30.376 -15.193 23.830 1.00 13.39 122 SER B N 1
ATOM 2421 C CA . SER B 1 125 ? 29.114 -14.642 24.372 1.00 14.04 122 SER B CA 1
ATOM 2422 C C . SER B 1 125 ? 28.576 -15.334 25.631 1.00 14.35 122 SER B C 1
ATOM 2423 O O . SER B 1 125 ? 27.794 -14.730 26.386 1.00 13.58 122 SER B O 1
ATOM 2426 N N . GLN B 1 126 ? 28.943 -16.610 25.832 1.00 14.21 123 GLN B N 1
ATOM 2427 C CA . GLN B 1 126 ? 28.516 -17.363 27.014 1.00 15.20 123 GLN B CA 1
ATOM 2428 C C . GLN B 1 126 ? 29.349 -17.112 28.283 1.00 14.91 123 GLN B C 1
ATOM 2429 O O . GLN B 1 126 ? 29.007 -17.622 29.364 1.00 14.57 123 GLN B O 1
ATOM 2435 N N . ASN B 1 127 ? 30.426 -16.340 28.138 1.00 15.29 124 ASN B N 1
ATOM 2436 C CA . ASN B 1 127 ? 31.355 -15.992 29.222 1.00 15.94 124 ASN B CA 1
ATOM 2437 C C . ASN B 1 127 ? 30.712 -14.879 30.055 1.00 16.02 124 ASN B C 1
ATOM 2438 O O . ASN B 1 127 ? 31.147 -13.711 30.016 1.00 15.25 124 ASN B O 1
ATOM 2443 N N . ALA B 1 128 ? 29.678 -15.265 30.794 1.00 15.68 125 ALA B N 1
ATOM 2444 C CA . ALA B 1 128 ? 28.957 -14.338 31.667 1.00 16.32 125 ALA B CA 1
ATOM 2445 C C . ALA B 1 128 ? 29.904 -13.654 32.666 1.00 16.23 125 ALA B C 1
ATOM 2446 O O . ALA B 1 128 ? 29.677 -12.490 33.009 1.00 17.06 125 ALA B O 1
ATOM 2448 N N . ALA B 1 129 ? 30.949 -14.359 33.120 1.00 16.65 126 ALA B N 1
ATOM 2449 C CA . ALA B 1 129 ? 31.959 -13.771 34.050 1.00 16.43 126 ALA B CA 1
ATOM 2450 C C . ALA B 1 129 ? 32.627 -12.538 33.433 1.00 15.87 126 ALA B C 1
ATOM 2451 O O . ALA B 1 129 ? 32.721 -11.482 34.066 1.00 14.97 126 ALA B O 1
ATOM 2453 N N . SER B 1 130 ? 33.114 -12.691 32.199 1.00 15.59 127 SER B N 1
ATOM 2454 C CA . SER B 1 130 ? 33.825 -11.605 31.527 1.00 14.86 127 SER B CA 1
ATOM 2455 C C . SER B 1 130 ? 32.857 -10.459 31.200 1.00 14.56 127 SER B C 1
ATOM 2456 O O . SER B 1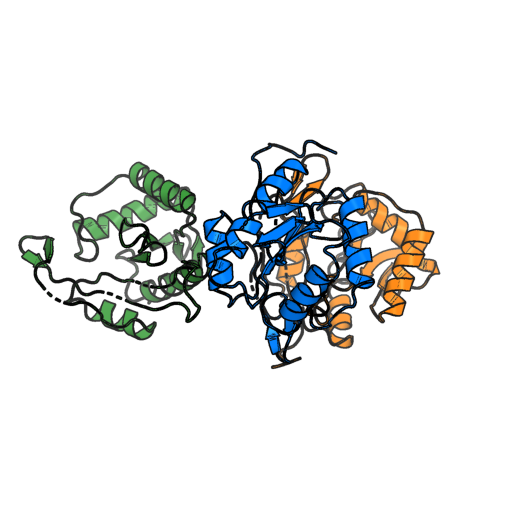 130 ? 33.192 -9.283 31.357 1.00 14.04 127 SER B O 1
ATOM 2459 N N . ILE B 1 131 ? 31.666 -10.812 30.733 1.00 14.41 128 ILE B N 1
ATOM 2460 C CA . ILE B 1 131 ? 30.645 -9.810 30.474 1.00 15.08 128 ILE B CA 1
ATOM 2461 C C . ILE B 1 131 ? 30.332 -8.964 31.715 1.00 14.60 128 ILE B C 1
ATOM 2462 O O . ILE B 1 131 ? 30.282 -7.752 31.629 1.00 15.01 128 ILE B O 1
ATOM 2467 N N . ARG B 1 132 ? 30.130 -9.619 32.854 1.00 14.35 129 ARG B N 1
ATOM 2468 C CA . ARG B 1 132 ? 29.849 -8.908 34.083 1.00 14.65 129 ARG B CA 1
ATOM 2469 C C . ARG B 1 132 ? 31.022 -8.004 34.444 1.00 14.53 129 ARG B C 1
ATOM 2470 O O . ARG B 1 132 ? 30.829 -6.813 34.768 1.00 14.14 129 ARG B O 1
ATOM 2478 N N . LEU B 1 133 ? 32.227 -8.573 34.402 1.00 13.98 130 LEU B N 1
ATOM 2479 C CA . LEU B 1 133 ? 33.443 -7.827 34.729 1.00 15.63 130 LEU B CA 1
ATOM 2480 C C . LEU B 1 133 ? 33.534 -6.535 33.901 1.00 14.79 130 LEU B C 1
ATOM 2481 O O . LEU B 1 133 ? 33.774 -5.456 34.433 1.00 14.93 130 LEU B O 1
ATOM 2486 N N . HIS B 1 134 ? 33.331 -6.650 32.597 1.00 14.60 131 HIS B N 1
ATOM 2487 C CA . HIS B 1 134 ? 33.387 -5.485 31.731 1.00 14.39 131 HIS B CA 1
ATOM 2488 C C . HIS B 1 134 ? 32.291 -4.465 32.030 1.00 13.61 131 HIS B C 1
ATOM 2489 O O . HIS B 1 134 ? 32.566 -3.271 32.106 1.00 13.45 131 HIS B O 1
ATOM 2496 N N . HIS B 1 135 ? 31.062 -4.933 32.237 1.00 13.37 132 HIS B N 1
ATOM 2497 C CA . HIS B 1 135 ? 29.960 -4.011 32.610 1.00 14.35 132 HIS B CA 1
ATOM 2498 C C . HIS B 1 135 ? 30.356 -3.237 33.880 1.00 13.91 132 HIS B C 1
ATOM 2499 O O . HIS B 1 135 ? 30.108 -2.007 34.001 1.00 14.19 132 HIS B O 1
ATOM 2506 N N . SER B 1 136 ? 30.961 -3.946 34.835 1.00 13.99 133 SER B N 1
ATOM 2507 C CA . SER B 1 136 ? 31.307 -3.342 36.139 1.00 14.47 133 SER B CA 1
ATOM 2508 C C . SER B 1 136 ? 32.384 -2.261 36.014 1.00 14.71 133 SER B C 1
ATOM 2509 O O . SER B 1 136 ? 32.496 -1.373 36.877 1.00 14.48 133 SER B O 1
ATOM 2512 N N . LEU B 1 137 ? 33.173 -2.347 34.951 1.00 13.60 134 LEU B N 1
ATOM 2513 C CA . LEU B 1 137 ? 34.233 -1.376 34.709 1.00 14.46 134 LEU B CA 1
ATOM 2514 C C . LEU B 1 137 ? 33.865 -0.331 33.630 1.00 14.68 134 LEU B C 1
ATOM 2515 O O . LEU B 1 137 ? 34.736 0.405 33.157 1.00 15.52 134 LEU B O 1
ATOM 2520 N N . GLY B 1 138 ? 32.579 -0.267 33.273 1.00 14.83 135 GLY B N 1
ATOM 2521 C CA . GLY B 1 138 ? 32.071 0.840 32.471 1.00 14.56 135 GLY B CA 1
ATOM 2522 C C . GLY B 1 138 ? 32.049 0.600 30.971 1.00 14.22 135 GLY B C 1
ATOM 2523 O O . GLY B 1 138 ? 31.747 1.499 30.208 1.00 13.73 135 GLY B O 1
ATOM 2524 N N . PHE B 1 139 ? 32.317 -0.635 30.550 1.00 13.56 136 PHE B N 1
ATOM 2525 C CA . PHE B 1 139 ? 32.214 -1.009 29.138 1.00 13.54 136 PHE B CA 1
ATOM 2526 C C . PHE B 1 139 ? 30.744 -1.190 28.711 1.00 13.55 136 PHE B C 1
ATOM 2527 O O . PHE B 1 139 ? 29.898 -1.542 29.535 1.00 14.90 136 PHE B O 1
ATOM 2535 N N A THR B 1 140 ? 30.498 -1.006 27.407 0.50 13.38 137 THR B N 1
ATOM 2536 N N B THR B 1 140 ? 30.440 -0.972 27.441 0.50 13.61 137 THR B N 1
ATOM 2537 C CA A THR B 1 140 ? 29.178 -1.055 26.777 0.50 13.38 137 THR B CA 1
ATOM 2538 C CA B THR B 1 140 ? 29.092 -1.230 26.971 0.50 13.84 137 THR B CA 1
ATOM 2539 C C A THR B 1 140 ? 29.153 -2.116 25.671 0.50 12.94 137 THR B C 1
ATOM 2540 C C B THR B 1 140 ? 29.186 -2.225 25.828 0.50 13.15 137 THR B C 1
ATOM 2541 O O A THR B 1 140 ? 30.075 -2.143 24.863 0.50 12.38 137 THR B O 1
ATOM 2542 O O B THR B 1 140 ? 30.225 -2.349 25.198 0.50 12.62 137 THR B O 1
ATOM 2549 N N . VAL B 1 141 ? 28.103 -2.942 25.596 1.00 12.72 138 VAL B N 1
ATOM 2550 C CA . VAL B 1 141 ? 28.014 -3.913 24.480 1.00 13.10 138 VAL B CA 1
ATOM 2551 C C . VAL B 1 141 ? 27.755 -3.172 23.176 1.00 13.04 138 VAL B C 1
ATOM 2552 O O . VAL B 1 141 ? 26.791 -2.358 23.087 1.00 12.88 138 VAL B O 1
ATOM 2556 N N . THR B 1 142 ? 28.628 -3.394 22.194 1.00 12.18 139 THR B N 1
ATOM 2557 C CA . THR B 1 142 ? 28.520 -2.736 20.871 1.00 12.95 139 THR B CA 1
ATOM 2558 C C . THR B 1 142 ? 28.458 -3.697 19.689 1.00 12.92 139 THR B C 1
ATOM 2559 O O . THR B 1 142 ? 28.321 -3.276 18.521 1.00 13.26 139 THR B O 1
ATOM 2563 N N . ALA B 1 143 ? 28.550 -4.997 19.982 1.00 13.70 140 ALA B N 1
ATOM 2564 C CA . ALA B 1 143 ? 28.350 -6.011 18.940 1.00 14.76 140 ALA B CA 1
ATOM 2565 C C . ALA B 1 143 ? 27.858 -7.320 19.543 1.00 14.84 140 ALA B C 1
ATOM 2566 O O . ALA B 1 143 ? 28.223 -7.680 20.687 1.00 14.70 140 ALA B O 1
ATOM 2568 N N . GLN B 1 144 ? 27.039 -8.023 18.764 1.00 13.39 141 GLN B N 1
ATOM 2569 C CA . GLN B 1 144 ? 26.595 -9.376 19.110 1.00 13.65 141 GLN B CA 1
ATOM 2570 C C . GLN B 1 144 ? 26.540 -10.161 17.801 1.00 12.88 141 GLN B C 1
ATOM 2571 O O . GLN B 1 144 ? 25.640 -9.941 16.972 1.00 13.21 141 GLN B O 1
ATOM 2585 N N . PRO B 1 146 ? 26.645 -13.686 15.811 1.00 12.46 143 PRO B N 1
ATOM 2586 C CA . PRO B 1 146 ? 26.447 -15.136 15.894 1.00 12.16 143 PRO B CA 1
ATOM 2587 C C . PRO B 1 146 ? 27.374 -15.974 15.008 1.00 11.67 143 PRO B C 1
ATOM 2588 O O . PRO B 1 146 ? 27.621 -15.665 13.818 1.00 11.61 143 PRO B O 1
ATOM 2592 N N . GLN B 1 147 ? 27.895 -17.021 15.635 1.00 10.86 144 GLN B N 1
ATOM 2593 C CA . GLN B 1 147 ? 28.589 -18.122 14.942 1.00 10.38 144 GLN B CA 1
ATOM 2594 C C . GLN B 1 147 ? 29.817 -17.669 14.133 1.00 11.12 144 GLN B C 1
ATOM 2595 O O . GLN B 1 147 ? 30.189 -18.327 13.142 1.00 11.42 144 GLN B O 1
ATOM 2601 N N . VAL B 1 148 ? 30.468 -16.618 14.614 1.00 11.42 145 VAL B N 1
ATOM 2602 C CA . VAL B 1 148 ? 31.713 -16.094 13.973 1.00 10.59 145 VAL B CA 1
ATOM 2603 C C . VAL B 1 148 ? 32.961 -16.846 14.436 1.00 11.36 145 VAL B C 1
ATOM 2604 O O . VAL B 1 148 ? 34.030 -16.771 13.803 1.00 12.26 145 VAL B O 1
ATOM 2608 N N . GLY B 1 149 ? 32.825 -17.604 15.526 1.00 11.82 146 GLY B N 1
ATOM 2609 C CA . GLY B 1 149 ? 33.984 -18.356 16.046 1.00 10.49 146 GLY B CA 1
ATOM 2610 C C . GLY B 1 149 ? 33.693 -19.832 16.150 1.00 10.93 146 GLY B C 1
ATOM 2611 O O . GLY B 1 149 ? 32.545 -20.267 16.010 1.00 11.05 146 GLY B O 1
ATOM 2612 N N . VAL B 1 150 ? 34.751 -20.595 16.376 1.00 10.39 147 VAL B N 1
ATOM 2613 C CA . VAL B 1 150 ? 34.646 -22.031 16.688 1.00 10.92 147 VAL B CA 1
ATOM 2614 C C . VAL B 1 150 ? 35.620 -22.408 17.797 1.00 11.14 147 VAL B C 1
ATOM 2615 O O . VAL B 1 150 ? 36.704 -21.847 17.885 1.00 11.03 147 VAL B O 1
ATOM 2619 N N . LYS B 1 151 ? 35.224 -23.380 18.618 1.00 10.44 148 LYS B N 1
ATOM 2620 C CA . LYS B 1 151 ? 36.169 -24.102 19.496 1.00 10.24 148 LYS B CA 1
ATOM 2621 C C . LYS B 1 151 ? 35.495 -25.379 19.983 1.00 9.63 148 LYS B C 1
ATOM 2622 O O . LYS B 1 151 ? 34.275 -25.446 20.109 1.00 9.35 148 LYS B O 1
ATOM 2628 N N . PHE B 1 152 ? 36.286 -26.388 20.275 1.00 10.06 149 PHE B N 1
ATOM 2629 C CA . PHE B 1 152 ? 35.734 -27.621 20.846 1.00 10.61 149 PHE B CA 1
ATOM 2630 C C . PHE B 1 152 ? 34.669 -28.237 19.929 1.00 10.36 149 PHE B C 1
ATOM 2631 O O . PHE B 1 152 ? 33.758 -28.969 20.389 1.00 10.99 149 PHE B O 1
ATOM 2639 N N . GLY B 1 153 ? 34.805 -27.974 18.625 1.00 9.60 150 GLY B N 1
ATOM 2640 C CA . GLY B 1 153 ? 33.909 -28.547 17.620 1.00 10.14 150 GLY B CA 1
ATOM 2641 C C . GLY B 1 153 ? 32.548 -27.872 17.509 1.00 9.85 150 GLY B C 1
ATOM 2642 O O . GLY B 1 153 ? 31.655 -28.400 16.814 1.00 9.86 150 GLY B O 1
ATOM 2643 N N . ARG B 1 154 ? 32.353 -26.742 18.198 1.00 9.90 151 ARG B N 1
ATOM 2644 C CA . ARG B 1 154 ? 31.058 -26.032 18.126 1.00 10.83 151 ARG B CA 1
ATOM 2645 C C . ARG B 1 154 ? 31.208 -24.578 17.676 1.00 10.22 151 ARG B C 1
ATOM 2646 O O . ARG B 1 154 ? 32.268 -23.924 17.900 1.00 10.14 151 ARG B O 1
ATOM 2654 N N . TRP B 1 155 ? 30.140 -24.049 17.075 1.00 9.80 152 TRP B N 1
ATOM 2655 C CA . TRP B 1 155 ? 30.086 -22.612 16.794 1.00 10.20 152 TRP B CA 1
ATOM 2656 C C . TRP B 1 155 ? 30.034 -21.793 18.081 1.00 11.32 152 TRP B C 1
ATOM 2657 O O . TRP B 1 155 ? 29.414 -22.211 19.089 1.00 10.03 152 TRP B O 1
ATOM 2668 N N . LEU B 1 156 ? 30.679 -20.636 18.013 1.00 10.27 153 LEU B N 1
ATOM 2669 C CA . LEU B 1 156 ? 30.734 -19.677 19.133 1.00 11.38 153 LEU B CA 1
ATOM 2670 C C . LEU B 1 156 ? 30.274 -18.316 18.647 1.00 11.73 153 LEU B C 1
ATOM 2671 O O . LEU B 1 156 ? 30.540 -17.907 17.507 1.00 11.33 153 LEU B O 1
ATOM 2676 N N . ASP B 1 157 ? 29.542 -17.627 19.516 1.00 12.27 154 ASP B N 1
ATOM 2677 C CA . ASP B 1 157 ? 29.118 -16.260 19.240 1.00 12.86 154 ASP B CA 1
ATOM 2678 C C . ASP B 1 157 ? 30.082 -15.299 19.926 1.00 12.61 154 ASP B C 1
ATOM 2679 O O . ASP B 1 157 ? 30.698 -15.624 20.977 1.00 12.75 154 ASP B O 1
ATOM 2684 N N . LEU B 1 158 ? 30.211 -14.110 19.332 1.00 13.38 155 LEU B N 1
ATOM 2685 C CA . LEU B 1 158 ? 31.117 -13.091 19.876 1.00 12.84 155 LEU B CA 1
ATOM 2686 C C . LEU B 1 158 ? 30.332 -11.839 20.282 1.00 13.10 155 LEU B C 1
ATOM 2687 O O . LEU B 1 158 ? 29.470 -11.336 19.525 1.00 14.15 155 LEU B O 1
ATOM 2692 N N . THR B 1 159 ? 30.662 -11.338 21.460 1.00 12.67 156 THR B N 1
ATOM 2693 C CA . THR B 1 159 ? 30.136 -10.046 21.947 1.00 13.07 156 THR B CA 1
ATOM 2694 C C . THR B 1 159 ? 31.278 -9.035 22.004 1.00 14.29 156 THR B C 1
ATOM 2695 O O . THR B 1 159 ? 32.269 -9.295 22.667 1.00 15.41 156 THR B O 1
ATOM 2699 N N . PHE B 1 160 ? 31.156 -7.880 21.336 1.00 13.74 157 PHE B N 1
ATOM 2700 C CA . PHE B 1 160 ? 32.176 -6.843 21.526 1.00 13.59 157 PHE B CA 1
ATOM 2701 C C . PHE B 1 160 ? 31.665 -5.920 22.598 1.00 13.84 157 PHE B C 1
ATOM 2702 O O . PHE B 1 160 ? 30.504 -5.542 22.565 1.00 13.43 157 PHE B O 1
ATOM 2718 N N . GLN B 1 162 ? 33.083 -2.240 24.590 1.00 13.18 159 GLN B N 1
ATOM 2719 C CA . GLN B 1 162 ? 34.080 -1.207 24.490 1.00 12.81 159 GLN B CA 1
ATOM 2720 C C . GLN B 1 162 ? 33.957 -0.148 25.598 1.00 12.77 159 GLN B C 1
ATOM 2721 O O . GLN B 1 162 ? 32.876 0.056 26.175 1.00 13.34 159 GLN B O 1
ATOM 2727 N N . LEU B 1 163 ? 35.093 0.491 25.872 1.00 12.63 160 LEU B N 1
ATOM 2728 C CA . LEU B 1 163 ? 35.199 1.605 26.791 1.00 13.05 160 LEU B CA 1
ATOM 2729 C C . LEU B 1 163 ? 35.906 2.742 26.083 1.00 13.12 160 LEU B C 1
ATOM 2730 O O . LEU B 1 163 ? 37.048 2.591 25.660 1.00 13.16 160 LEU B O 1
ATOM 2735 N N . GLN B 1 164 ? 35.220 3.867 25.931 1.00 12.66 161 GLN B N 1
ATOM 2736 C CA . GLN B 1 164 ? 35.893 5.054 25.400 1.00 13.42 161 GLN B CA 1
ATOM 2737 C C . GLN B 1 164 ? 36.702 5.666 26.541 1.00 13.75 161 GLN B C 1
ATOM 2738 O O . GLN B 1 164 ? 36.181 5.864 27.644 1.00 14.79 161 GLN B O 1
ATOM 2744 N N . LEU B 1 165 ? 37.976 5.946 26.272 1.00 13.40 162 LEU B N 1
ATOM 2745 C CA . LEU B 1 165 ? 38.979 6.253 27.312 1.00 12.71 162 LEU B CA 1
ATOM 2746 C C . LEU B 1 165 ? 39.178 7.755 27.573 1.00 13.17 162 LEU B C 1
ATOM 2747 O O . LEU B 1 165 ? 39.825 8.148 28.558 1.00 13.86 162 LEU B O 1
ATOM 2752 N N . ASP B 1 166 ? 38.619 8.575 26.686 1.00 13.22 163 ASP B N 1
ATOM 2753 C CA . ASP B 1 166 ? 38.652 10.046 26.808 1.00 13.36 163 ASP B CA 1
ATOM 2754 C C . ASP B 1 166 ? 37.512 10.635 25.981 1.00 13.71 163 ASP B C 1
ATOM 2755 O O . ASP B 1 166 ? 36.852 9.897 25.212 1.00 13.33 163 ASP B O 1
ATOM 2760 N N . GLU B 1 167 ? 37.316 11.949 26.105 1.00 12.65 164 GLU B N 1
ATOM 2761 C CA . GLU B 1 167 ? 36.239 12.633 25.419 1.00 13.71 164 GLU B CA 1
ATOM 2762 C C . GLU B 1 167 ? 36.788 13.590 24.366 1.00 13.77 164 GLU B C 1
ATOM 2763 O O . GLU B 1 167 ? 36.135 14.589 23.992 1.00 14.48 164 GLU B O 1
ATOM 2769 N N . HIS B 1 168 ? 37.977 13.279 23.858 1.00 14.24 165 HIS B N 1
ATOM 2770 C CA . HIS B 1 168 ? 38.588 14.157 22.854 1.00 14.49 165 HIS B CA 1
ATOM 2771 C C . HIS B 1 168 ? 37.653 14.329 21.674 1.00 14.54 165 HIS B C 1
ATOM 2772 O O . HIS B 1 168 ? 37.172 13.347 21.130 1.00 13.89 165 HIS B O 1
ATOM 2779 N N . ALA B 1 169 ? 37.400 15.584 21.292 1.00 13.88 166 ALA B N 1
ATOM 2780 C CA . ALA B 1 169 ? 36.527 15.907 20.149 1.00 14.85 166 ALA B CA 1
ATOM 2781 C C . ALA B 1 169 ? 37.041 15.311 18.844 1.00 15.40 166 ALA B C 1
ATOM 2782 O O . ALA B 1 169 ? 36.257 14.877 17.986 1.00 14.87 166 ALA B O 1
ATOM 2784 N N . ALA B 1 170 ? 38.359 15.284 18.704 1.00 15.28 167 ALA B N 1
ATOM 2785 C CA . ALA B 1 170 ? 38.976 14.752 17.504 1.00 16.86 167 ALA B CA 1
ATOM 2786 C C . ALA B 1 170 ? 40.304 14.136 17.891 1.00 17.71 167 ALA B C 1
ATOM 2787 O O . ALA B 1 170 ? 40.840 14.463 18.947 1.00 16.64 167 ALA B O 1
ATOM 2789 N N . PRO B 1 171 ? 40.816 13.218 17.047 1.00 19.46 168 PRO B N 1
ATOM 2790 C CA . PRO B 1 171 ? 42.083 12.559 17.303 1.00 20.85 168 PRO B CA 1
ATOM 2791 C C . PRO B 1 171 ? 43.215 13.555 17.418 1.00 22.19 168 PRO B C 1
ATOM 2792 O O . PRO B 1 171 ? 43.874 13.574 18.461 1.00 24.12 168 PRO B O 1
ATOM 2804 N N . THR C 1 5 ? 12.088 0.772 29.821 1.00 25.25 2 THR C N 1
ATOM 2805 C CA . THR C 1 5 ? 13.103 0.366 28.841 1.00 23.79 2 THR C CA 1
ATOM 2806 C C . THR C 1 5 ? 12.389 0.025 27.546 1.00 22.72 2 THR C C 1
ATOM 2807 O O . THR C 1 5 ? 11.176 -0.225 27.551 1.00 21.83 2 THR C O 1
ATOM 2811 N N . ILE C 1 6 ? 13.146 0.022 26.450 1.00 21.91 3 ILE C N 1
ATOM 2812 C CA . ILE C 1 6 ? 12.669 -0.451 25.151 1.00 21.42 3 ILE C CA 1
ATOM 2813 C C . ILE C 1 6 ? 13.630 -1.539 24.714 1.00 21.22 3 ILE C C 1
ATOM 2814 O O . ILE C 1 6 ? 14.844 -1.395 24.850 1.00 21.07 3 ILE C O 1
ATOM 2819 N N . ARG C 1 7 ? 13.089 -2.650 24.242 1.00 20.65 4 ARG C N 1
ATOM 2820 C CA . ARG C 1 7 ? 13.921 -3.762 23.814 1.00 20.99 4 ARG C CA 1
ATOM 2821 C C . ARG C 1 7 ? 13.276 -4.406 22.606 1.00 21.15 4 ARG C C 1
ATOM 2822 O O . ARG C 1 7 ? 12.126 -4.105 22.279 1.00 20.68 4 ARG C O 1
ATOM 2830 N N . PHE C 1 8 ? 14.013 -5.282 21.931 1.00 20.78 5 PHE C N 1
ATOM 2831 C CA . PHE C 1 8 ? 13.414 -6.141 20.920 1.00 21.31 5 PHE C CA 1
ATOM 2832 C C . PHE C 1 8 ? 12.408 -7.092 21.550 1.00 21.17 5 PHE C C 1
ATOM 2833 O O . PHE C 1 8 ? 12.636 -7.615 22.648 1.00 20.48 5 PHE C O 1
ATOM 2841 N N . ALA C 1 9 ? 11.293 -7.298 20.851 1.00 20.85 6 ALA C N 1
ATOM 2842 C CA . ALA C 1 9 ? 10.264 -8.224 21.312 1.00 21.62 6 ALA C CA 1
ATOM 2843 C C . ALA C 1 9 ? 10.720 -9.677 21.156 1.00 22.39 6 ALA C C 1
ATOM 2844 O O . ALA C 1 9 ? 11.594 -9.981 20.310 1.00 21.22 6 ALA C O 1
ATOM 2846 N N . ASP C 1 10 ? 10.154 -10.542 22.007 1.00 23.30 7 ASP C N 1
ATOM 2847 C CA . ASP C 1 10 ? 10.299 -12.007 21.952 1.00 25.06 7 ASP C CA 1
ATOM 2848 C C . ASP C 1 10 ? 8.959 -12.623 21.603 1.00 25.24 7 ASP C C 1
ATOM 2849 O O . ASP C 1 10 ? 7.915 -11.961 21.722 1.00 24.75 7 ASP C O 1
ATOM 2854 N N . LYS C 1 11 ? 8.975 -13.910 21.240 1.00 25.39 8 LYS C N 1
ATOM 2855 C CA . LYS C 1 11 ? 7.742 -14.705 21.144 1.00 26.11 8 LYS C CA 1
ATOM 2856 C C . LYS C 1 11 ? 6.846 -14.558 22.375 1.00 25.69 8 LYS C C 1
ATOM 2857 O O . LYS C 1 11 ? 5.617 -14.509 22.249 1.00 25.96 8 LYS C O 1
ATOM 2863 N N . ALA C 1 12 ? 7.452 -14.484 23.561 1.00 24.67 9 ALA C N 1
ATOM 2864 C CA . ALA C 1 12 ? 6.691 -14.386 24.814 1.00 24.04 9 ALA C CA 1
ATOM 2865 C C . ALA C 1 12 ? 5.927 -13.060 25.002 1.00 23.46 9 ALA C C 1
ATOM 2866 O O . ALA C 1 12 ?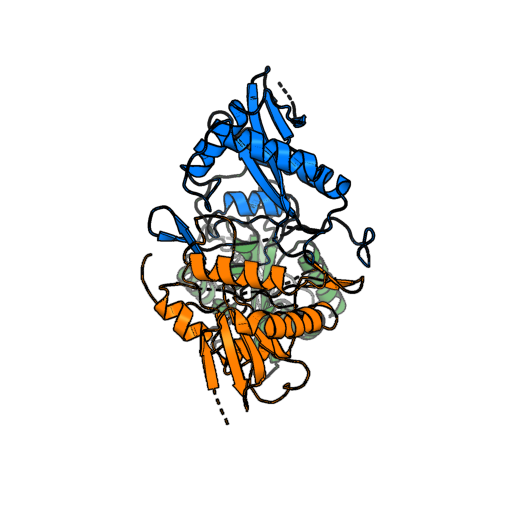 5.047 -12.966 25.865 1.00 23.14 9 ALA C O 1
ATOM 2868 N N . ASP C 1 13 ? 6.263 -12.056 24.191 1.00 22.91 10 ASP C N 1
ATOM 2869 C CA . ASP C 1 13 ? 5.611 -10.732 24.224 1.00 22.19 10 ASP C CA 1
ATOM 2870 C C . ASP C 1 13 ? 4.365 -10.642 23.354 1.00 22.47 10 ASP C C 1
ATOM 2871 O O . ASP C 1 13 ? 3.655 -9.622 23.382 1.00 21.10 10 ASP C O 1
ATOM 2876 N N . CYS C 1 14 ? 4.109 -11.699 22.588 1.00 22.71 11 CYS C N 1
ATOM 2877 C CA . CYS C 1 14 ? 3.058 -11.664 21.573 1.00 22.85 11 CYS C CA 1
ATOM 2878 C C . CYS C 1 14 ? 1.640 -11.646 22.146 1.00 22.49 11 CYS C C 1
ATOM 2879 O O . CYS C 1 14 ? 0.747 -11.070 21.523 1.00 22.70 11 CYS C O 1
ATOM 2882 N N . ALA C 1 15 ? 1.420 -12.262 23.313 1.00 21.57 12 ALA C N 1
ATOM 2883 C CA . ALA C 1 15 ? 0.129 -12.120 23.967 1.00 20.86 12 ALA C CA 1
ATOM 2884 C C . ALA C 1 15 ? -0.152 -10.662 24.359 1.00 20.29 12 ALA C C 1
ATOM 2885 O O . ALA C 1 15 ? -1.265 -10.179 24.153 1.00 20.32 12 ALA C O 1
ATOM 2887 N N . ALA C 1 16 ? 0.847 -9.969 24.911 1.00 19.27 13 ALA C N 1
ATOM 2888 C CA . ALA C 1 16 ? 0.680 -8.549 25.281 1.00 18.99 13 ALA C CA 1
ATOM 2889 C C . ALA C 1 16 ? 0.474 -7.650 24.039 1.00 18.54 13 ALA C C 1
ATOM 2890 O O . ALA C 1 16 ? -0.328 -6.706 24.059 1.00 17.47 13 ALA C O 1
ATOM 2892 N N . ILE C 1 17 ? 1.242 -7.932 22.986 1.00 18.38 14 ILE C N 1
ATOM 2893 C CA . ILE C 1 17 ? 1.126 -7.212 21.697 1.00 18.76 14 ILE C CA 1
ATOM 2894 C C . ILE C 1 17 ? -0.290 -7.358 21.147 1.00 19.36 14 ILE C C 1
ATOM 2895 O O . ILE C 1 17 ? -0.910 -6.366 20.718 1.00 19.48 14 ILE C O 1
ATOM 2900 N N . THR C 1 18 ? -0.804 -8.595 21.182 1.00 19.24 15 THR C N 1
ATOM 2901 C CA . THR C 1 18 ? -2.164 -8.905 20.733 1.00 19.70 15 THR C CA 1
ATOM 2902 C C . THR C 1 18 ? -3.202 -8.048 21.452 1.00 19.70 15 THR C C 1
ATOM 2903 O O . THR C 1 18 ? -4.103 -7.497 20.810 1.00 20.12 15 THR C O 1
ATOM 2907 N N . GLU C 1 19 ? -3.082 -7.926 22.776 1.00 19.07 16 GLU C N 1
ATOM 2908 C CA . GLU C 1 19 ? -4.007 -7.073 23.531 1.00 19.21 16 GLU C CA 1
ATOM 2909 C C . GLU C 1 19 ? -3.967 -5.633 23.041 1.00 18.19 16 GLU C C 1
ATOM 2910 O O . GLU C 1 19 ? -5.002 -5.024 22.839 1.00 17.72 16 GLU C O 1
ATOM 2916 N N . ILE C 1 20 ? -2.758 -5.097 22.877 1.00 17.27 17 ILE C N 1
ATOM 2917 C CA . ILE C 1 20 ? -2.587 -3.712 22.447 1.00 17.10 17 ILE C CA 1
ATOM 2918 C C . ILE C 1 20 ? -3.120 -3.514 21.010 1.00 17.62 17 ILE C C 1
ATOM 2919 O O . ILE C 1 20 ? -3.798 -2.514 20.736 1.00 17.97 17 ILE C O 1
ATOM 2924 N N . TYR C 1 21 ? -2.796 -4.458 20.118 1.00 17.97 18 TYR C N 1
ATOM 2925 C CA . TYR C 1 21 ? -3.301 -4.458 18.717 1.00 18.60 18 TYR C CA 1
ATOM 2926 C C . TYR C 1 21 ? -4.836 -4.437 18.670 1.00 19.07 18 TYR C C 1
ATOM 2927 O O . TYR C 1 21 ? -5.441 -3.589 17.981 1.00 19.02 18 TYR C O 1
ATOM 2936 N N . ASN C 1 22 ? -5.455 -5.368 19.397 1.00 18.89 19 ASN C N 1
ATOM 2937 C CA . ASN C 1 22 ? -6.919 -5.480 19.470 1.00 19.07 19 ASN C CA 1
ATOM 2938 C C . ASN C 1 22 ? -7.588 -4.254 20.065 1.00 19.30 19 ASN C C 1
ATOM 2939 O O . ASN C 1 22 ? -8.653 -3.850 19.594 1.00 19.17 19 ASN C O 1
ATOM 2944 N N . HIS C 1 23 ? -6.965 -3.663 21.082 1.00 19.56 20 HIS C N 1
ATOM 2945 C CA . HIS C 1 23 ? -7.431 -2.374 21.589 1.00 20.09 20 HIS C CA 1
ATOM 2946 C C . HIS C 1 23 ? -7.446 -1.312 20.472 1.00 20.10 20 HIS C C 1
ATOM 2947 O O . HIS C 1 23 ? -8.450 -0.604 20.288 1.00 19.91 20 HIS C O 1
ATOM 2954 N N . ALA C 1 24 ? -6.328 -1.206 19.748 1.00 19.49 21 ALA C N 1
ATOM 2955 C CA . ALA C 1 24 ? -6.230 -0.237 18.650 1.00 19.56 21 ALA C CA 1
ATOM 2956 C C . ALA C 1 24 ? -7.358 -0.486 17.638 1.00 19.58 21 ALA C C 1
ATOM 2957 O O . ALA C 1 24 ? -8.048 0.451 17.211 1.00 19.83 21 ALA C O 1
ATOM 2959 N N . VAL C 1 25 ? -7.560 -1.757 17.301 1.00 18.98 22 VAL C N 1
ATOM 2960 C CA . VAL C 1 25 ? -8.580 -2.179 16.321 1.00 19.25 22 VAL C CA 1
ATOM 2961 C C . VAL C 1 25 ? -10.008 -1.815 16.761 1.00 19.38 22 VAL C C 1
ATOM 2962 O O . VAL C 1 25 ? -10.792 -1.282 15.974 1.00 19.13 22 VAL C O 1
ATOM 2966 N N . LEU C 1 26 ? -10.349 -2.116 18.012 1.00 18.99 23 LEU C N 1
ATOM 2967 C CA . LEU C 1 26 ? -11.736 -1.948 18.449 1.00 20.00 23 LEU C CA 1
ATOM 2968 C C . LEU C 1 26 ? -12.077 -0.522 18.857 1.00 19.97 23 LEU C C 1
ATOM 2969 O O . LEU C 1 26 ? -13.196 -0.063 18.632 1.00 20.74 23 LEU C O 1
ATOM 2974 N N . HIS C 1 27 ? -11.125 0.176 19.465 1.00 20.61 24 HIS C N 1
ATOM 2975 C CA . HIS C 1 27 ? -11.452 1.354 20.257 1.00 21.32 24 HIS C CA 1
ATOM 2976 C C . HIS C 1 27 ? -10.788 2.643 19.799 1.00 22.08 24 HIS C C 1
ATOM 2977 O O . HIS C 1 27 ? -10.913 3.678 20.472 1.00 23.64 24 HIS C O 1
ATOM 2984 N N . THR C 1 28 ? -10.098 2.581 18.670 1.00 21.34 25 THR C N 1
ATOM 2985 C CA . THR C 1 28 ? -9.354 3.717 18.160 1.00 21.53 25 THR C CA 1
ATOM 2986 C C . THR C 1 28 ? -9.474 3.803 16.647 1.00 21.73 25 THR C C 1
ATOM 2987 O O . THR C 1 28 ? -9.884 2.847 15.989 1.00 21.88 25 THR C O 1
ATOM 2991 N N . ALA C 1 29 ? -9.103 4.966 16.112 1.00 22.29 26 ALA C N 1
ATOM 2992 C CA . ALA C 1 29 ? -8.893 5.127 14.681 1.00 22.94 26 ALA C CA 1
ATOM 2993 C C . ALA C 1 29 ? -7.389 5.166 14.360 1.00 22.83 26 ALA C C 1
ATOM 2994 O O . ALA C 1 29 ? -6.964 5.725 13.348 1.00 22.95 26 ALA C O 1
ATOM 2996 N N . ALA C 1 30 ? -6.583 4.557 15.230 1.00 22.80 27 ALA C N 1
ATOM 2997 C CA . ALA C 1 30 ? -5.128 4.544 15.062 1.00 22.22 27 ALA C CA 1
ATOM 2998 C C . ALA C 1 30 ? -4.679 3.433 14.111 1.00 22.47 27 ALA C C 1
ATOM 2999 O O . ALA C 1 30 ? -3.557 3.455 13.601 1.00 22.19 27 ALA C O 1
ATOM 3001 N N . ILE C 1 31 ? -5.550 2.447 13.903 1.00 21.68 28 ILE C N 1
ATOM 3002 C CA . ILE C 1 31 ? -5.347 1.424 12.885 1.00 21.59 28 ILE C CA 1
ATOM 3003 C C . ILE C 1 31 ? -6.658 1.255 12.151 1.00 21.81 28 ILE C C 1
ATOM 3004 O O . ILE C 1 31 ? -7.726 1.180 12.789 1.00 21.58 28 ILE C O 1
ATOM 3009 N N . TRP C 1 32 ? -6.596 1.204 10.815 1.00 21.65 29 TRP C N 1
ATOM 3010 C CA . TRP C 1 32 ? -7.837 1.096 10.041 1.00 22.50 29 TRP C CA 1
ATOM 3011 C C . TRP C 1 32 ? -8.115 -0.364 9.637 1.00 22.62 29 TRP C C 1
ATOM 3012 O O . TRP C 1 32 ? -8.259 -0.688 8.461 1.00 22.47 29 TRP C O 1
ATOM 3023 N N . ASN C 1 33 ? -8.162 -1.228 10.653 1.00 23.06 30 ASN C N 1
ATOM 3024 C CA . ASN C 1 33 ? -8.603 -2.606 10.552 1.00 24.04 30 ASN C CA 1
ATOM 3025 C C . ASN C 1 33 ? -9.745 -2.754 11.539 1.00 24.10 30 ASN C C 1
ATOM 3026 O O . ASN C 1 33 ? -9.777 -2.026 12.534 1.00 23.38 30 ASN C O 1
ATOM 3031 N N . ASP C 1 34 ? -10.644 -3.709 11.293 1.00 24.77 31 ASP C N 1
ATOM 3032 C CA . ASP C 1 34 ? -11.909 -3.802 12.040 1.00 26.16 31 ASP C CA 1
ATOM 3033 C C . ASP C 1 34 ? -12.092 -4.999 12.980 1.00 26.93 31 ASP C C 1
ATOM 3034 O O . ASP C 1 34 ? -12.889 -4.922 13.914 1.00 27.54 31 ASP C O 1
ATOM 3039 N N . ARG C 1 35 ? -11.402 -6.101 12.719 1.00 27.78 32 ARG C N 1
ATOM 3040 C CA . ARG C 1 35 ? -11.589 -7.283 13.553 1.00 28.97 32 ARG C CA 1
ATOM 3041 C C . ARG C 1 35 ? -10.348 -7.646 14.369 1.00 28.13 32 ARG C C 1
ATOM 3042 O O . ARG C 1 35 ? -9.197 -7.427 13.960 1.00 27.71 32 ARG C O 1
ATOM 3050 N N . THR C 1 36 ? -10.623 -8.210 15.534 1.00 28.47 33 THR C N 1
ATOM 3051 C CA . THR C 1 36 ? -9.591 -8.630 16.467 1.00 28.33 33 THR C CA 1
ATOM 3052 C C . THR C 1 36 ? -8.907 -9.899 15.953 1.00 28.38 33 THR C C 1
ATOM 3053 O O . THR C 1 36 ? -9.459 -10.621 15.110 1.00 28.60 33 THR C O 1
ATOM 3057 N N . VAL C 1 37 ? -7.698 -10.160 16.439 1.00 28.03 34 VAL C N 1
ATOM 3058 C CA . VAL C 1 37 ? -6.987 -11.377 16.086 1.00 28.03 34 VAL C CA 1
ATOM 3059 C C . VAL C 1 37 ? -6.650 -12.132 17.375 1.00 28.03 34 VAL C C 1
ATOM 3060 O O . VAL C 1 37 ? -6.862 -11.617 18.476 1.00 27.76 34 VAL C O 1
ATOM 3064 N N . ASP C 1 38 ? -6.130 -13.344 17.239 1.00 28.25 35 ASP C N 1
ATOM 3065 C CA . ASP C 1 38 ? -5.644 -14.057 18.414 1.00 28.65 35 ASP C CA 1
ATOM 3066 C C . ASP C 1 38 ? -4.121 -14.009 18.536 1.00 28.39 35 ASP C C 1
ATOM 3067 O O . ASP C 1 38 ? -3.441 -13.489 17.653 1.00 28.19 35 ASP C O 1
ATOM 3072 N N . THR C 1 39 ? -3.594 -14.532 19.640 1.00 28.39 36 THR C N 1
ATOM 3073 C CA . THR C 1 39 ? -2.142 -14.533 19.875 1.00 28.89 36 THR C CA 1
ATOM 3074 C C . THR C 1 39 ? -1.359 -15.272 18.779 1.00 29.22 36 THR C C 1
ATOM 3075 O O . THR C 1 39 ? -0.281 -14.819 18.383 1.00 28.77 36 THR C O 1
ATOM 3079 N N . ASP C 1 40 ? -1.898 -16.396 18.295 1.00 29.64 37 ASP C N 1
ATOM 3080 C CA . ASP C 1 40 ? -1.246 -17.160 17.217 1.00 30.39 37 ASP C CA 1
ATOM 3081 C C . ASP C 1 40 ? -1.051 -16.314 15.957 1.00 30.18 37 ASP C C 1
ATOM 3082 O O . ASP C 1 40 ? -0.039 -16.444 15.248 1.00 29.61 37 ASP C O 1
ATOM 3087 N N . ASN C 1 41 ? -2.025 -15.446 15.690 1.00 29.87 38 ASN C N 1
ATOM 3088 C CA . ASN C 1 41 ? -1.963 -14.540 14.557 1.00 29.51 38 ASN C CA 1
ATOM 3089 C C . ASN C 1 41 ? -0.819 -13.542 14.702 1.00 29.18 38 ASN C C 1
ATOM 3090 O O . ASN C 1 41 ? -0.082 -13.293 13.736 1.00 29.20 38 ASN C O 1
ATOM 3095 N N . ARG C 1 42 ? -0.644 -12.994 15.905 1.00 28.77 39 ARG C N 1
ATOM 3096 C CA . ARG C 1 42 ? 0.459 -12.040 16.140 1.00 28.36 39 ARG C CA 1
ATOM 3097 C C . ARG C 1 42 ? 1.827 -12.712 16.215 1.00 28.29 39 ARG C C 1
ATOM 3098 O O . ARG C 1 42 ? 2.837 -12.098 15.889 1.00 28.13 39 ARG C O 1
ATOM 3106 N N . LEU C 1 43 ? 1.850 -13.974 16.631 1.00 28.55 40 LEU C N 1
ATOM 3107 C CA . LEU C 1 43 ? 3.060 -14.792 16.526 1.00 28.64 40 LEU C CA 1
ATOM 3108 C C . LEU C 1 43 ? 3.451 -14.955 15.061 1.00 28.20 40 LEU C C 1
ATOM 3109 O O . LEU C 1 43 ? 4.611 -14.751 14.708 1.00 27.72 40 LEU C O 1
ATOM 3114 N N . ALA C 1 44 ? 2.463 -15.294 14.225 1.00 27.88 41 ALA C N 1
ATOM 3115 C CA . ALA C 1 44 ? 2.652 -15.425 12.780 1.00 27.58 41 ALA C CA 1
ATOM 3116 C C . ALA C 1 44 ? 3.210 -14.124 12.200 1.00 27.13 41 ALA C C 1
ATOM 3117 O O . ALA C 1 44 ? 4.225 -14.137 11.505 1.00 26.73 41 ALA C O 1
ATOM 3119 N N . TRP C 1 45 ? 2.548 -13.013 12.520 1.00 26.69 42 TRP C N 1
ATOM 3120 C CA . TRP C 1 45 ? 2.985 -11.675 12.113 1.00 26.27 42 TRP C CA 1
ATOM 3121 C C . TRP C 1 45 ? 4.402 -11.355 12.584 1.00 26.16 42 TRP C C 1
ATOM 3122 O O . TRP C 1 45 ? 5.205 -10.815 11.815 1.00 25.96 42 TRP C O 1
ATOM 3133 N N . TYR C 1 46 ? 4.695 -11.687 13.842 1.00 26.33 43 TYR C N 1
ATOM 3134 C CA . TYR C 1 46 ? 6.013 -11.480 14.439 1.00 26.86 43 TYR C CA 1
ATOM 3135 C C . TYR C 1 46 ? 7.097 -12.250 13.678 1.00 27.35 43 TYR C C 1
ATOM 3136 O O . TYR C 1 46 ? 8.142 -11.688 13.335 1.00 26.88 43 TYR C O 1
ATOM 3145 N N . GLU C 1 47 ? 6.838 -13.534 13.419 1.00 27.76 44 GLU C N 1
ATOM 3146 C CA . GLU C 1 47 ? 7.780 -14.374 12.673 1.00 28.60 44 GLU C CA 1
ATOM 3147 C C . GLU C 1 47 ? 8.037 -13.844 11.267 1.00 28.21 44 GLU C C 1
ATOM 3148 O O . GLU C 1 47 ? 9.181 -13.767 10.823 1.00 28.43 44 GLU C O 1
ATOM 3154 N N . ALA C 1 48 ? 6.971 -13.473 10.571 1.00 28.57 45 ALA C N 1
ATOM 3155 C CA . ALA C 1 48 ? 7.105 -12.866 9.262 1.00 28.29 45 ALA C CA 1
ATOM 3156 C C . ALA C 1 48 ? 8.029 -11.642 9.298 1.00 28.28 45 ALA C C 1
ATOM 3157 O O . ALA C 1 48 ? 8.892 -11.493 8.421 1.00 28.15 45 ALA C O 1
ATOM 3159 N N . ARG C 1 49 ? 7.875 -10.779 10.312 1.00 28.27 46 ARG C N 1
ATOM 3160 C CA . ARG C 1 49 ? 8.761 -9.608 10.455 1.00 28.39 46 ARG C CA 1
ATOM 3161 C C . ARG C 1 49 ? 10.206 -10.031 10.656 1.00 28.56 46 ARG C C 1
ATOM 3162 O O . ARG C 1 49 ? 11.110 -9.484 10.013 1.00 28.23 46 ARG C O 1
ATOM 3170 N N . GLN C 1 50 ? 10.419 -11.003 11.549 1.00 28.67 47 GLN C N 1
ATOM 3171 C CA . GLN C 1 50 ? 11.753 -11.567 11.781 1.00 29.38 47 GLN C CA 1
ATOM 3172 C C . GLN C 1 50 ? 12.365 -12.085 10.475 1.00 29.30 47 GLN C C 1
ATOM 3173 O O . GLN C 1 50 ? 13.547 -11.865 10.206 1.00 28.44 47 GLN C O 1
ATOM 3179 N N . LEU C 1 51 ? 11.542 -12.756 9.670 1.00 29.58 48 LEU C N 1
ATOM 3180 C CA . LEU C 1 51 ? 11.966 -13.299 8.374 1.00 30.35 48 LEU C CA 1
ATOM 3181 C C . LEU C 1 51 ? 12.441 -12.185 7.431 1.00 29.72 48 LEU C C 1
ATOM 3182 O O . LEU C 1 51 ? 13.388 -12.371 6.670 1.00 30.01 48 LEU C O 1
ATOM 3187 N N . LEU C 1 52 ? 11.784 -11.024 7.493 1.00 29.21 49 LEU C N 1
ATOM 3188 C CA . LEU C 1 52 ? 12.165 -9.861 6.679 1.00 28.33 49 LEU C CA 1
ATOM 3189 C C . LEU C 1 52 ? 13.359 -9.093 7.258 1.00 27.38 49 LEU C C 1
ATOM 3190 O O . LEU C 1 52 ? 13.900 -8.196 6.610 1.00 28.59 49 LEU C O 1
ATOM 3195 N N . GLY C 1 53 ? 13.777 -9.443 8.474 1.00 26.32 50 GLY C N 1
ATOM 3196 C CA . GLY C 1 53 ? 14.798 -8.675 9.191 1.00 24.55 50 GLY C CA 1
ATOM 3197 C C . GLY C 1 53 ? 14.266 -7.350 9.757 1.00 23.42 50 GLY C C 1
ATOM 3198 O O . GLY C 1 53 ? 15.043 -6.451 10.077 1.00 23.03 50 GLY C O 1
ATOM 3199 N N . TYR C 1 54 ? 12.946 -7.226 9.874 1.00 22.20 51 TYR C N 1
ATOM 3200 C CA . TYR C 1 54 ? 12.351 -5.987 10.393 1.00 21.89 51 TYR C CA 1
ATOM 3201 C C . TYR C 1 54 ? 12.124 -6.042 11.909 1.00 22.20 51 TYR C C 1
ATOM 3202 O O . TYR C 1 54 ? 11.860 -7.119 12.454 1.00 22.27 51 TYR C O 1
ATOM 3211 N N . PRO C 1 55 ? 12.231 -4.882 12.581 1.00 21.77 52 PRO C N 1
ATOM 3212 C CA . PRO C 1 55 ? 12.213 -4.900 14.041 1.00 21.59 52 PRO C CA 1
ATOM 3213 C C . PRO C 1 55 ? 10.802 -4.952 14.609 1.00 20.62 52 PRO C C 1
ATOM 3214 O O . PRO C 1 55 ? 9.853 -4.388 14.027 1.00 20.72 52 PRO C O 1
ATOM 3218 N N . VAL C 1 56 ? 10.661 -5.667 15.725 1.00 20.10 53 VAL C N 1
ATOM 3219 C CA . VAL C 1 56 ? 9.485 -5.542 16.572 1.00 18.50 53 VAL C CA 1
ATOM 3220 C C . VAL C 1 56 ? 10.040 -5.140 17.938 1.00 18.86 53 VAL C C 1
ATOM 3221 O O . VAL C 1 56 ? 10.835 -5.883 18.531 1.00 18.00 53 VAL C O 1
ATOM 3225 N N . LEU C 1 57 ? 9.682 -3.938 18.393 1.00 18.44 54 LEU C N 1
ATOM 3226 C CA . LEU C 1 57 ? 10.156 -3.404 19.681 1.00 18.17 54 LEU C CA 1
ATOM 3227 C C . LEU C 1 57 ? 9.023 -3.417 20.695 1.00 17.96 54 LEU C C 1
ATOM 3228 O O . LEU C 1 57 ? 7.850 -3.275 20.328 1.00 17.79 54 LEU C O 1
ATOM 3233 N N . VAL C 1 58 ? 9.367 -3.574 21.972 1.00 17.61 55 VAL C N 1
ATOM 3234 C CA . VAL C 1 58 ? 8.385 -3.326 23.026 1.00 17.21 55 VAL C CA 1
ATOM 3235 C C . VAL C 1 58 ? 8.939 -2.321 24.015 1.00 17.39 55 VAL C C 1
ATOM 3236 O O . VAL C 1 58 ? 10.157 -2.305 24.268 1.00 17.27 55 VAL C O 1
ATOM 3240 N N . SER C 1 59 ? 8.050 -1.492 24.577 1.00 16.76 56 SER C N 1
ATOM 3241 C CA . SER C 1 59 ? 8.353 -0.764 25.807 1.00 17.37 56 SER C CA 1
ATOM 3242 C C . SER C 1 59 ? 7.916 -1.598 27.028 1.00 17.87 56 SER C C 1
ATOM 3243 O O . SER C 1 59 ? 6.909 -2.314 26.995 1.00 16.67 56 SER C O 1
ATOM 3246 N N . GLU C 1 60 ? 8.696 -1.509 28.098 1.00 18.75 57 GLU C N 1
ATOM 3247 C CA . GLU C 1 60 ? 8.452 -2.315 29.279 1.00 21.18 57 GLU C CA 1
ATOM 3248 C C . GLU C 1 60 ? 8.650 -1.426 30.514 1.00 21.49 57 GLU C C 1
ATOM 3249 O O . GLU C 1 60 ? 9.508 -0.535 30.520 1.00 21.71 57 GLU C O 1
ATOM 3255 N N . GLU C 1 61 ? 7.835 -1.668 31.538 1.00 21.81 58 GLU C N 1
ATOM 3256 C CA . GLU C 1 61 ? 7.911 -0.975 32.825 1.00 23.19 58 GLU C CA 1
ATOM 3257 C C . GLU C 1 61 ? 7.495 -1.992 33.884 1.00 22.18 58 GLU C C 1
ATOM 3258 O O . GLU C 1 61 ? 6.396 -2.573 33.801 1.00 21.50 58 GLU C O 1
ATOM 3264 N N . ASN C 1 62 ? 8.381 -2.224 34.856 1.00 22.08 59 ASN C N 1
ATOM 3265 C CA . ASN C 1 62 ? 8.136 -3.175 35.933 1.00 22.30 59 ASN C CA 1
ATOM 3266 C C . ASN C 1 62 ? 7.699 -4.532 35.372 1.00 21.88 59 ASN C C 1
ATOM 3267 O O . ASN C 1 62 ? 6.793 -5.174 35.900 1.00 22.04 59 ASN C O 1
ATOM 3272 N N . GLY C 1 63 ? 8.344 -4.950 34.284 1.00 21.44 60 GLY C N 1
ATOM 3273 C CA . GLY C 1 63 ? 8.016 -6.214 33.635 1.00 21.23 60 GLY C CA 1
ATOM 3274 C C . GLY C 1 63 ? 6.735 -6.259 32.801 1.00 21.08 60 GLY C C 1
ATOM 3275 O O . GLY C 1 63 ? 6.386 -7.320 32.268 1.00 22.00 60 GLY C O 1
ATOM 3276 N N . VAL C 1 64 ? 6.025 -5.135 32.681 1.00 19.76 61 VAL C N 1
ATOM 3277 C CA . VAL C 1 64 ? 4.776 -5.091 31.902 1.00 18.73 61 VAL C CA 1
ATOM 3278 C C . VAL C 1 64 ? 5.048 -4.424 30.539 1.00 18.43 61 VAL C C 1
ATOM 3279 O O . VAL C 1 64 ? 5.706 -3.377 30.476 1.00 18.42 61 VAL C O 1
ATOM 3283 N N . VAL C 1 65 ? 4.576 -5.052 29.465 1.00 17.55 62 VAL C N 1
ATOM 3284 C CA . VAL C 1 65 ? 4.677 -4.454 28.122 1.00 17.32 62 VAL C CA 1
ATOM 3285 C C . VAL C 1 65 ? 3.660 -3.306 28.032 1.00 16.62 62 VAL C C 1
ATOM 3286 O O . VAL C 1 65 ? 2.463 -3.522 28.143 1.00 17.10 62 VAL C O 1
ATOM 3290 N N . THR C 1 66 ? 4.155 -2.090 27.855 1.00 16.04 63 THR C N 1
ATOM 3291 C CA . THR C 1 66 ? 3.331 -0.868 27.854 1.00 15.71 63 THR C CA 1
ATOM 3292 C C . THR C 1 66 ? 3.055 -0.322 26.446 1.00 15.83 63 THR C C 1
ATOM 3293 O O . THR C 1 66 ? 2.257 0.624 26.258 1.00 16.09 63 THR C O 1
ATOM 3297 N N . GLY C 1 67 ? 3.731 -0.898 25.451 1.00 15.03 64 GLY C N 1
ATOM 3298 C CA . GLY C 1 67 ? 3.599 -0.451 24.066 1.00 14.91 64 GLY C CA 1
ATOM 3299 C C . GLY C 1 67 ? 4.448 -1.294 23.143 1.00 15.29 64 GLY C C 1
ATOM 3300 O O . GLY C 1 67 ? 5.313 -2.048 23.591 1.00 15.10 64 GLY C O 1
ATOM 3301 N N . TYR C 1 68 ? 4.210 -1.166 21.843 1.00 15.66 65 TYR C N 1
ATOM 3302 C CA . TYR C 1 68 ? 5.058 -1.833 20.880 1.00 16.64 65 TYR C CA 1
ATOM 3303 C C . TYR C 1 68 ? 5.146 -1.035 19.581 1.00 16.48 65 TYR C C 1
ATOM 3304 O O . TYR C 1 68 ? 4.301 -0.157 19.303 1.00 16.55 65 TYR C O 1
ATOM 3313 N N . ALA C 1 69 ? 6.178 -1.339 18.801 1.00 17.06 66 ALA C N 1
ATOM 3314 C CA . ALA C 1 69 ? 6.425 -0.633 17.537 1.00 16.58 66 ALA C CA 1
ATOM 3315 C C . ALA C 1 69 ? 7.053 -1.584 16.526 1.00 16.90 66 ALA C C 1
ATOM 3316 O O . ALA C 1 69 ? 7.815 -2.496 16.886 1.00 17.21 66 ALA C O 1
ATOM 3318 N N . SER C 1 70 ? 6.720 -1.372 15.261 1.00 16.02 67 SER C N 1
ATOM 3319 C CA . SER C 1 70 ? 7.339 -2.141 14.173 1.00 16.27 67 SER C CA 1
ATOM 3320 C C . SER C 1 70 ? 7.283 -1.299 12.904 1.00 15.88 67 SER C C 1
ATOM 3321 O O . SER C 1 70 ? 6.659 -0.233 12.895 1.00 15.98 67 SER C O 1
ATOM 3324 N N . PHE C 1 71 ? 7.947 -1.760 11.850 1.00 16.03 68 PHE C N 1
ATOM 3325 C CA . PHE C 1 71 ? 7.642 -1.238 10.522 1.00 16.00 68 PHE C CA 1
ATOM 3326 C C . PHE C 1 71 ? 7.577 -2.367 9.522 1.00 16.73 68 PHE C C 1
ATOM 3327 O O . PHE C 1 71 ? 8.147 -3.470 9.744 1.00 15.67 68 PHE C O 1
ATOM 3335 N N . GLY C 1 72 ? 6.875 -2.087 8.433 1.00 16.76 69 GLY C N 1
ATOM 3336 C CA . GLY C 1 72 ? 6.839 -2.970 7.278 1.00 18.47 69 GLY C CA 1
ATOM 3337 C C . GLY C 1 72 ? 6.963 -2.194 5.989 1.00 18.46 69 GLY C C 1
ATOM 3338 O O . GLY C 1 72 ? 7.050 -0.963 5.991 1.00 17.95 69 GLY C O 1
ATOM 3339 N N . ASP C 1 73 ? 6.981 -2.913 4.882 1.00 18.82 70 ASP C N 1
ATOM 3340 C CA . ASP C 1 73 ? 7.040 -2.267 3.581 1.00 19.58 70 ASP C CA 1
ATOM 3341 C C . ASP C 1 73 ? 5.806 -1.403 3.401 1.00 19.41 70 ASP C C 1
ATOM 3342 O O . ASP C 1 73 ? 4.699 -1.801 3.776 1.00 19.82 70 ASP C O 1
ATOM 3347 N N . TRP C 1 74 ? 6.015 -0.195 2.887 1.00 19.54 71 TRP C N 1
ATOM 3348 C CA . TRP C 1 74 ? 4.924 0.762 2.708 1.00 19.74 71 TRP C CA 1
ATOM 3349 C C . TRP C 1 74 ? 4.000 0.333 1.571 1.00 20.56 71 TRP C C 1
ATOM 3350 O O . TRP C 1 74 ? 2.765 0.400 1.691 1.00 20.30 71 TRP C O 1
ATOM 3361 N N . ARG C 1 75 ? 4.607 -0.114 0.480 1.00 21.57 72 ARG C N 1
ATOM 3362 C CA . ARG C 1 75 ? 3.898 -0.567 -0.724 1.00 23.75 72 ARG C CA 1
ATOM 3363 C C . ARG C 1 75 ? 4.553 -1.852 -1.267 1.00 24.78 72 ARG C C 1
ATOM 3364 O O . ARG C 1 75 ? 5.699 -2.168 -0.886 1.00 25.51 72 ARG C O 1
ATOM 3372 N N . SER C 1 76 ? 3.858 -2.596 -2.134 1.00 25.32 73 SER C N 1
ATOM 3373 C CA . SER C 1 76 ? 4.334 -3.915 -2.584 1.00 27.07 73 SER C CA 1
ATOM 3374 C C . SER C 1 76 ? 5.430 -3.886 -3.651 1.00 26.81 73 SER C C 1
ATOM 3375 O O . SER C 1 76 ? 6.291 -4.801 -3.712 1.00 28.33 73 SER C O 1
ATOM 3378 N N . PHE C 1 77 ? 5.404 -2.859 -4.493 1.00 25.49 74 PHE C N 1
ATOM 3379 C CA . PHE C 1 77 ? 6.274 -2.834 -5.677 1.00 24.87 74 PHE C CA 1
ATOM 3380 C C . PHE C 1 77 ? 7.762 -2.618 -5.360 1.00 23.42 74 PHE C C 1
ATOM 3381 O O . PHE C 1 77 ? 8.091 -1.974 -4.357 1.00 21.74 74 PHE C O 1
ATOM 3389 N N . ASP C 1 78 ? 8.629 -3.198 -6.204 1.00 21.86 75 ASP C N 1
ATOM 3390 C CA . ASP C 1 78 ? 10.093 -3.171 -6.041 1.00 21.56 75 ASP C CA 1
ATOM 3391 C C . ASP C 1 78 ? 10.627 -1.782 -5.748 1.00 19.93 75 ASP C C 1
ATOM 3392 O O . ASP C 1 78 ? 11.549 -1.615 -4.944 1.00 19.31 75 ASP C O 1
ATOM 3397 N N . GLY C 1 79 ? 10.067 -0.791 -6.427 1.00 18.46 76 GLY C N 1
ATOM 3398 C CA . GLY C 1 79 ? 10.570 0.561 -6.361 1.00 18.38 76 GLY C CA 1
ATOM 3399 C C . GLY C 1 79 ? 10.391 1.214 -4.995 1.00 17.45 76 GLY C C 1
ATOM 3400 O O . GLY C 1 79 ? 11.015 2.215 -4.707 1.00 17.56 76 GLY C O 1
ATOM 3401 N N . PHE C 1 80 ? 9.545 0.639 -4.147 1.00 16.76 77 PHE C N 1
ATOM 3402 C CA . PHE C 1 80 ? 9.308 1.194 -2.827 1.00 16.46 77 PHE C CA 1
ATOM 3403 C C . PHE C 1 80 ? 10.096 0.496 -1.708 1.00 16.15 77 PHE C C 1
ATOM 3404 O O . PHE C 1 80 ? 9.836 0.738 -0.508 1.00 16.28 77 PHE C O 1
ATOM 3412 N N . ARG C 1 81 ? 11.052 -0.348 -2.089 1.00 16.24 78 ARG C N 1
ATOM 3413 C CA . ARG C 1 81 ? 11.711 -1.253 -1.128 1.00 16.09 78 ARG C CA 1
ATOM 3414 C C . ARG C 1 81 ? 12.632 -0.545 -0.121 1.00 16.79 78 ARG C C 1
ATOM 3415 O O . ARG C 1 81 ? 13.146 -1.200 0.786 1.00 18.14 78 ARG C O 1
ATOM 3423 N N . TYR C 1 82 ? 12.880 0.753 -0.296 1.00 15.85 79 TYR C N 1
ATOM 3424 C CA . TYR C 1 82 ? 13.580 1.525 0.743 1.00 15.60 79 TYR C CA 1
ATOM 3425 C C . TYR C 1 82 ? 12.677 2.463 1.530 1.00 15.55 79 TYR C C 1
ATOM 3426 O O . TYR C 1 82 ? 13.159 3.255 2.336 1.00 15.74 79 TYR C O 1
ATOM 3435 N N . THR C 1 83 ? 11.356 2.316 1.346 1.00 15.91 80 THR C N 1
ATOM 3436 C CA . THR C 1 83 ? 10.354 3.093 2.075 1.00 15.90 80 THR C CA 1
ATOM 3437 C C . THR C 1 83 ? 9.520 2.165 2.964 1.00 16.43 80 THR C C 1
ATOM 3438 O O . THR C 1 83 ? 8.892 1.188 2.481 1.00 16.18 80 THR C O 1
ATOM 3442 N N . VAL C 1 84 ? 9.554 2.443 4.261 1.00 15.16 81 VAL C N 1
ATOM 3443 C CA . VAL C 1 84 ? 8.814 1.638 5.226 1.00 15.97 81 VAL C CA 1
ATOM 3444 C C . VAL C 1 84 ? 7.752 2.491 5.916 1.00 15.62 81 VAL C C 1
ATOM 3445 O O . VAL C 1 84 ? 7.873 3.725 5.988 1.00 16.16 81 VAL C O 1
ATOM 3449 N N . GLU C 1 85 ? 6.710 1.830 6.406 1.00 15.66 82 GLU C N 1
ATOM 3450 C CA . GLU C 1 85 ? 5.666 2.492 7.159 1.00 16.70 82 GLU C CA 1
ATOM 3451 C C . GLU C 1 85 ? 5.612 1.899 8.567 1.00 17.64 82 GLU C C 1
ATOM 3452 O O . GLU C 1 85 ? 5.561 0.658 8.735 1.00 17.88 82 GLU C O 1
ATOM 3458 N N . HIS C 1 86 ? 5.587 2.780 9.572 1.00 17.85 83 HIS C N 1
ATOM 3459 C CA . HIS C 1 86 ? 5.704 2.347 10.977 1.00 18.38 83 HIS C CA 1
ATOM 3460 C C . HIS C 1 86 ? 4.340 2.082 11.581 1.00 18.63 83 HIS C C 1
ATOM 3461 O O . HIS C 1 86 ? 3.342 2.576 11.089 1.00 17.83 83 HIS C O 1
ATOM 3468 N N . SER C 1 87 ? 4.322 1.290 12.639 1.00 18.73 84 SER C N 1
ATOM 3469 C CA . SER C 1 87 ? 3.151 1.181 13.473 1.00 20.11 84 SER C CA 1
ATOM 3470 C C . SER C 1 87 ? 3.656 1.232 14.911 1.00 19.33 84 SER C C 1
ATOM 3471 O O . SER C 1 87 ? 4.559 0.472 15.294 1.00 18.44 84 SER C O 1
ATOM 3474 N N . VAL C 1 88 ? 3.139 2.200 15.661 1.00 17.85 85 VAL C N 1
ATOM 3475 C CA . VAL C 1 88 ? 3.493 2.375 17.070 1.00 17.72 85 VAL C CA 1
ATOM 3476 C C . VAL C 1 88 ? 2.189 2.434 17.861 1.00 18.07 85 VAL C C 1
ATOM 3477 O O . VAL C 1 88 ? 1.345 3.320 17.618 1.00 17.83 85 VAL C O 1
ATOM 3481 N N . TYR C 1 89 ? 2.006 1.495 18.784 1.00 17.46 86 TYR C N 1
ATOM 3482 C CA . TYR C 1 89 ? 0.775 1.452 19.574 1.00 17.59 86 TYR C CA 1
ATOM 3483 C C . TYR C 1 89 ? 1.119 1.382 21.051 1.00 17.41 86 TYR C C 1
ATOM 3484 O O . TYR C 1 89 ? 1.890 0.527 21.485 1.00 17.62 86 TYR C O 1
ATOM 3493 N N . VAL C 1 90 ? 0.551 2.302 21.816 1.00 16.74 87 VAL C N 1
ATOM 3494 C CA . VAL C 1 90 ? 0.739 2.337 23.255 1.00 16.45 87 VAL C CA 1
ATOM 3495 C C . VAL C 1 90 ? -0.517 1.768 23.959 1.00 16.30 87 VAL C C 1
ATOM 3496 O O . VAL C 1 90 ? -1.653 2.003 23.536 1.00 16.23 87 VAL C O 1
ATOM 3500 N N . HIS C 1 91 ? -0.285 0.991 25.014 1.00 16.16 88 HIS C N 1
ATOM 3501 C CA . HIS C 1 91 ? -1.358 0.360 25.764 1.00 16.28 88 HIS C CA 1
ATOM 3502 C C . HIS C 1 91 ? -2.191 1.490 26.394 1.00 15.80 88 HIS C C 1
ATOM 3503 O O . HIS C 1 91 ? -1.616 2.472 26.881 1.00 15.77 88 HIS C O 1
ATOM 3510 N N . PRO C 1 92 ? -3.540 1.365 26.417 1.00 16.08 89 PRO C N 1
ATOM 3511 C CA . PRO C 1 92 ? -4.309 2.512 26.909 1.00 15.73 89 PRO C CA 1
ATOM 3512 C C . PRO C 1 92 ? -4.096 2.884 28.380 1.00 16.75 89 PRO C C 1
ATOM 3513 O O . PRO C 1 92 ? -4.488 3.981 28.788 1.00 17.13 89 PRO C O 1
ATOM 3517 N N . ALA C 1 93 ? -3.491 1.999 29.164 1.00 16.70 90 ALA C N 1
ATOM 3518 C CA . ALA C 1 93 ? -3.185 2.293 30.568 1.00 17.50 90 ALA C CA 1
ATOM 3519 C C . ALA C 1 93 ? -1.887 3.078 30.719 1.00 18.20 90 ALA C C 1
ATOM 3520 O O . ALA C 1 93 ? -1.493 3.423 31.847 1.00 17.93 90 ALA C O 1
ATOM 3522 N N . HIS C 1 94 ? -1.240 3.355 29.584 1.00 18.57 91 HIS C N 1
ATOM 3523 C CA . HIS C 1 94 ? 0.134 3.884 29.580 1.00 19.71 91 HIS C CA 1
ATOM 3524 C C . HIS C 1 94 ? 0.413 5.063 28.669 1.00 21.43 91 HIS C C 1
ATOM 3525 O O . HIS C 1 94 ? 1.569 5.309 28.333 1.00 21.18 91 HIS C O 1
ATOM 3532 N N . GLN C 1 95 ? -0.600 5.819 28.252 1.00 24.67 92 GLN C N 1
ATOM 3533 C CA . GLN C 1 95 ? -0.185 6.998 27.476 1.00 26.74 92 GLN C CA 1
ATOM 3534 C C . GLN C 1 95 ? -0.195 8.324 28.265 1.00 26.84 92 GLN C C 1
ATOM 3535 O O . GLN C 1 95 ? -0.448 8.305 29.483 1.00 26.79 92 GLN C O 1
ATOM 3541 N N . GLY C 1 96 ? 0.239 9.414 27.636 1.00 26.89 93 GLY C N 1
ATOM 3542 C CA . GLY C 1 96 ? 0.604 10.628 28.364 1.00 27.15 93 GLY C CA 1
ATOM 3543 C C . GLY C 1 96 ? 1.944 10.487 29.063 1.00 27.01 93 GLY C C 1
ATOM 3544 O O . GLY C 1 96 ? 2.298 11.311 29.922 1.00 27.88 93 GLY C O 1
ATOM 3545 N N . LYS C 1 97 ? 2.694 9.444 28.712 1.00 26.10 94 LYS C N 1
ATOM 3546 C CA . LYS C 1 97 ? 4.013 9.188 29.298 1.00 25.86 94 LYS C CA 1
ATOM 3547 C C . LYS C 1 97 ? 5.158 9.300 28.294 1.00 24.67 94 LYS C C 1
ATOM 3548 O O . LYS C 1 97 ? 6.308 8.968 28.626 1.00 24.71 94 LYS C O 1
ATOM 3554 N N . GLY C 1 98 ? 4.841 9.741 27.072 1.00 23.14 95 GLY C N 1
ATOM 3555 C CA . GLY C 1 98 ? 5.856 9.943 26.040 1.00 22.02 95 GLY C CA 1
ATOM 3556 C C . GLY C 1 98 ? 6.437 8.662 25.458 1.00 21.67 95 GLY C C 1
ATOM 3557 O O . GLY C 1 98 ? 7.514 8.687 24.830 1.00 21.38 95 GLY C O 1
ATOM 3558 N N . LEU C 1 99 ? 5.743 7.536 25.655 1.00 20.38 96 LEU C N 1
ATOM 3559 C CA . LEU C 1 99 ? 6.250 6.240 25.158 1.00 20.00 96 LEU C CA 1
ATOM 3560 C C . LEU C 1 99 ? 6.231 6.163 23.642 1.00 19.16 96 LEU C C 1
ATOM 3561 O O . LEU C 1 99 ? 7.129 5.604 23.048 1.00 18.84 96 LEU C O 1
ATOM 3566 N N . GLY C 1 100 ? 5.172 6.685 23.022 1.00 19.11 97 GLY C N 1
ATOM 3567 C CA . GLY C 1 100 ? 5.070 6.673 21.570 1.00 18.10 97 GLY C CA 1
ATOM 3568 C C . GLY C 1 100 ? 6.304 7.270 20.898 1.00 17.79 97 GLY C C 1
ATOM 3569 O O . GLY C 1 100 ? 6.864 6.686 19.947 1.00 16.97 97 GLY C O 1
ATOM 3570 N N . ARG C 1 101 ? 6.728 8.431 21.392 1.00 17.73 98 ARG C N 1
ATOM 3571 C CA . ARG C 1 101 ? 7.861 9.129 20.767 1.00 18.95 98 ARG C CA 1
ATOM 3572 C C . ARG C 1 101 ? 9.155 8.341 20.974 1.00 18.35 98 ARG C C 1
ATOM 3573 O O . ARG C 1 101 ? 9.989 8.230 20.073 1.00 18.33 98 ARG C O 1
ATOM 3581 N N . LYS C 1 102 ? 9.330 7.808 22.181 1.00 17.87 99 LYS C N 1
ATOM 3582 C CA . LYS C 1 102 ? 10.525 7.015 22.499 1.00 17.55 99 LYS C CA 1
ATOM 3583 C C . LYS C 1 102 ? 10.621 5.739 21.648 1.00 16.87 99 LYS C C 1
ATOM 3584 O O . LYS C 1 102 ? 11.703 5.399 21.153 1.00 16.55 99 LYS C O 1
ATOM 3590 N N . LEU C 1 103 ? 9.489 5.037 21.505 1.00 16.12 100 LEU C N 1
ATOM 3591 C CA . LEU C 1 103 ? 9.387 3.886 20.609 1.00 16.00 100 LEU C CA 1
ATOM 3592 C C . LEU C 1 103 ? 9.735 4.267 19.171 1.00 16.44 100 LEU C C 1
ATOM 3593 O O . LEU C 1 103 ? 10.520 3.588 18.507 1.00 16.59 100 LEU C O 1
ATOM 3598 N N . LEU C 1 104 ? 9.139 5.355 18.708 1.00 16.86 101 LEU C N 1
ATOM 3599 C CA . LEU C 1 104 ? 9.339 5.794 17.327 1.00 17.53 101 LEU C CA 1
ATOM 3600 C C . LEU C 1 104 ? 10.806 6.173 17.067 1.00 17.18 101 LEU C C 1
ATOM 3601 O O . LEU C 1 104 ? 11.352 5.833 16.020 1.00 17.18 101 LEU C O 1
ATOM 3606 N N A SER C 1 105 ? 11.430 6.845 18.037 0.50 17.73 102 SER C N 1
ATOM 3607 N N B SER C 1 105 ? 11.459 6.849 18.009 0.50 18.20 102 SER C N 1
ATOM 3608 C CA A SER C 1 105 ? 12.844 7.228 17.917 0.50 17.79 102 SER C CA 1
ATOM 3609 C CA B SER C 1 105 ? 12.867 7.216 17.767 0.50 18.77 102 SER C CA 1
ATOM 3610 C C A SER C 1 105 ? 13.723 5.989 17.743 0.50 18.52 102 SER C C 1
ATOM 3611 C C B SER C 1 105 ? 13.826 6.011 17.801 0.50 18.97 102 SER C C 1
ATOM 3612 O O A SER C 1 105 ? 14.537 5.917 16.822 0.50 18.09 102 SER C O 1
ATOM 3613 O O B SER C 1 105 ? 14.808 5.982 17.069 0.50 18.46 102 SER C O 1
ATOM 3618 N N . ARG C 1 106 ? 13.524 4.999 18.609 1.00 18.85 103 ARG C N 1
ATOM 3619 C CA . ARG C 1 106 ? 14.265 3.736 18.515 1.00 19.40 103 ARG C CA 1
ATOM 3620 C C . ARG C 1 106 ? 14.019 3.039 17.157 1.00 19.06 103 ARG C C 1
ATOM 3621 O O . ARG C 1 106 ? 14.967 2.552 16.509 1.00 18.51 103 ARG C O 1
ATOM 3629 N N . LEU C 1 107 ? 12.758 3.032 16.719 1.00 18.49 104 LEU C N 1
ATOM 3630 C CA . LEU C 1 107 ? 12.370 2.448 15.428 1.00 18.40 104 LEU C CA 1
ATOM 3631 C C . LEU C 1 107 ? 13.148 3.048 14.250 1.00 18.11 104 LEU C C 1
ATOM 3632 O O . LEU C 1 107 ? 13.624 2.331 13.363 1.00 17.75 104 LEU C O 1
ATOM 3637 N N . ILE C 1 108 ? 13.284 4.366 14.270 1.00 18.47 105 ILE C N 1
ATOM 3638 C CA . ILE C 1 108 ? 14.001 5.104 13.225 1.00 18.89 105 ILE C CA 1
ATOM 3639 C C . ILE C 1 108 ? 15.457 4.635 13.122 1.00 18.33 105 ILE C C 1
ATOM 3640 O O . ILE C 1 108 ? 15.982 4.475 12.029 1.00 16.86 105 ILE C O 1
ATOM 3645 N N . ASP C 1 109 ? 16.080 4.403 14.274 1.00 18.66 106 ASP C N 1
ATOM 3646 C CA . ASP C 1 109 ? 17.438 3.890 14.347 1.00 19.61 106 ASP C CA 1
ATOM 3647 C C . ASP C 1 109 ? 17.528 2.534 13.674 1.00 19.23 106 ASP C C 1
ATOM 3648 O O . ASP C 1 109 ? 18.471 2.276 12.926 1.00 18.97 106 ASP C O 1
ATOM 3653 N N . GLU C 1 110 ? 16.537 1.679 13.943 1.00 17.55 107 GLU C N 1
ATOM 3654 C CA . GLU C 1 110 ? 16.487 0.338 13.360 1.00 17.11 107 GLU C CA 1
ATOM 3655 C C . GLU C 1 110 ? 16.285 0.430 11.862 1.00 15.92 107 GLU C C 1
ATOM 3656 O O . GLU C 1 110 ? 16.893 -0.324 11.121 1.00 15.85 107 GLU C O 1
ATOM 3662 N N . ALA C 1 111 ? 15.462 1.380 11.417 1.00 15.45 108 ALA C N 1
ATOM 3663 C CA . ALA C 1 111 ? 15.261 1.618 9.986 1.00 15.41 108 ALA C CA 1
ATOM 3664 C C . ALA C 1 111 ? 16.584 1.977 9.275 1.00 15.94 108 ALA C C 1
ATOM 3665 O O . ALA C 1 111 ? 16.894 1.425 8.219 1.00 15.95 108 ALA C O 1
ATOM 3667 N N . ARG C 1 112 ? 17.405 2.832 9.894 1.00 16.49 109 ARG C N 1
ATOM 3668 C CA . ARG C 1 112 ? 18.729 3.112 9.310 1.00 17.26 109 ARG C CA 1
ATOM 3669 C C . ARG C 1 112 ? 19.620 1.855 9.214 1.00 17.24 109 ARG C C 1
ATOM 3670 O O . ARG C 1 112 ? 20.317 1.662 8.221 1.00 17.51 109 ARG C O 1
ATOM 3678 N N . ARG C 1 113 ? 19.595 1.003 10.240 1.00 17.69 110 ARG C N 1
ATOM 3679 C CA . ARG C 1 113 ? 20.354 -0.265 10.203 1.00 18.47 110 ARG C CA 1
ATOM 3680 C C . ARG C 1 113 ? 19.908 -1.205 9.071 1.00 18.41 110 ARG C C 1
ATOM 3681 O O . ARG C 1 113 ? 20.687 -2.054 8.624 1.00 18.94 110 ARG C O 1
ATOM 3689 N N . CYS C 1 114 ? 18.666 -1.047 8.619 1.00 17.75 111 CYS C N 1
ATOM 3690 C CA . CYS C 1 114 ? 18.125 -1.840 7.523 1.00 17.89 111 CYS C CA 1
ATOM 3691 C C . CYS C 1 114 ? 18.353 -1.127 6.174 1.00 17.16 111 CYS C C 1
ATOM 3692 O O . CYS C 1 114 ? 17.915 -1.620 5.125 1.00 17.68 111 CYS C O 1
ATOM 3695 N N . GLY C 1 115 ? 19.055 0.009 6.217 1.00 15.97 112 GLY C N 1
ATOM 3696 C CA . GLY C 1 115 ? 19.285 0.858 5.037 1.00 15.51 112 GLY C CA 1
ATOM 3697 C C . GLY C 1 115 ? 18.065 1.566 4.462 1.00 15.44 112 GLY C C 1
ATOM 3698 O O . GLY C 1 115 ? 18.098 2.040 3.330 1.00 14.99 112 GLY C O 1
ATOM 3699 N N . LYS C 1 116 ? 16.980 1.659 5.234 1.00 14.94 113 LYS C N 1
ATOM 3700 C CA . LYS C 1 116 ? 15.758 2.262 4.698 1.00 15.10 113 LYS C CA 1
ATOM 3701 C C . LYS C 1 116 ? 15.966 3.761 4.467 1.00 14.85 113 LYS C C 1
ATOM 3702 O O . LYS C 1 116 ? 16.653 4.427 5.236 1.00 14.78 113 LYS C O 1
ATOM 3708 N N . HIS C 1 117 ? 15.380 4.279 3.387 1.00 14.99 114 HIS C N 1
ATOM 3709 C CA . HIS C 1 117 ? 15.632 5.672 2.955 1.00 14.52 114 HIS C CA 1
ATOM 3710 C C . HIS C 1 117 ? 14.567 6.672 3.418 1.00 14.47 114 HIS C C 1
ATOM 3711 O O . HIS C 1 117 ? 14.874 7.862 3.643 1.00 13.15 114 HIS C O 1
ATOM 3718 N N . VAL C 1 118 ? 13.321 6.202 3.562 1.00 13.56 115 VAL C N 1
ATOM 3719 C CA . VAL C 1 118 ? 12.223 7.078 4.034 1.00 13.79 115 VAL C CA 1
ATOM 3720 C C . VAL C 1 118 ? 11.351 6.265 4.999 1.00 15.24 115 VAL C C 1
ATOM 3721 O O . VAL C 1 118 ? 11.082 5.099 4.689 1.00 14.59 115 VAL C O 1
ATOM 3733 N N . VAL C 1 120 ? 7.508 6.397 6.560 1.00 16.06 117 VAL C N 1
ATOM 3734 C CA . VAL C 1 120 ? 6.219 7.033 6.384 1.00 15.79 117 VAL C CA 1
ATOM 3735 C C . VAL C 1 120 ? 5.345 6.743 7.603 1.00 16.47 117 VAL C C 1
ATOM 3736 O O . VAL C 1 120 ? 5.329 5.604 8.095 1.00 16.59 117 VAL C O 1
ATOM 3740 N N . ALA C 1 121 ? 4.598 7.752 8.050 1.00 15.65 118 ALA C N 1
ATOM 3741 C CA . ALA C 1 121 ? 3.567 7.574 9.038 1.00 15.95 118 ALA C CA 1
ATOM 3742 C C . ALA C 1 121 ? 2.210 7.841 8.383 1.00 15.93 118 ALA C C 1
ATOM 3743 O O . ALA C 1 121 ? 2.059 8.816 7.657 1.00 16.37 118 ALA C O 1
ATOM 3745 N N . GLY C 1 122 ? 1.243 6.960 8.622 1.00 16.86 119 GLY C N 1
ATOM 3746 C CA . GLY C 1 122 ? -0.146 7.163 8.182 1.00 18.07 119 GLY C CA 1
ATOM 3747 C C . GLY C 1 122 ? -0.924 7.546 9.432 1.00 19.63 119 GLY C C 1
ATOM 3748 O O . GLY C 1 122 ? -0.956 6.788 10.414 1.00 21.04 119 GLY C O 1
ATOM 3749 N N . ILE C 1 123 ? -1.504 8.742 9.422 1.00 18.96 120 ILE C N 1
ATOM 3750 C CA . ILE C 1 123 ? -2.092 9.336 10.615 1.00 18.88 120 ILE C CA 1
ATOM 3751 C C . ILE C 1 123 ? -3.490 9.844 10.249 1.00 19.45 120 ILE C C 1
ATOM 3752 O O . ILE C 1 123 ? -3.671 10.479 9.199 1.00 19.44 120 ILE C O 1
ATOM 3757 N N . GLU C 1 124 ? -4.501 9.535 11.075 1.00 20.13 121 GLU C N 1
ATOM 3758 C CA . GLU C 1 124 ? -5.821 10.150 10.848 1.00 19.76 121 GLU C CA 1
ATOM 3759 C C . GLU C 1 124 ? -5.649 11.669 10.915 1.00 20.04 121 GLU C C 1
ATOM 3760 O O . GLU C 1 124 ? -5.019 12.168 11.834 1.00 20.07 121 GLU C O 1
ATOM 3766 N N . SER C 1 125 ? -6.200 12.399 9.949 1.00 19.92 122 SER C N 1
ATOM 3767 C CA . SER C 1 125 ? -5.827 13.796 9.755 1.00 20.79 122 SER C CA 1
ATOM 3768 C C . SER C 1 125 ? -6.174 14.696 10.951 1.00 22.00 122 SER C C 1
ATOM 3769 O O . SER C 1 125 ? -5.534 15.747 11.158 1.00 22.45 122 SER C O 1
ATOM 3772 N N . GLN C 1 126 ? -7.155 14.257 11.734 1.00 22.08 123 GLN C N 1
ATOM 3773 C CA . GLN C 1 126 ? -7.635 15.026 12.874 1.00 23.43 123 GLN C CA 1
ATOM 3774 C C . GLN C 1 126 ? -6.810 14.807 14.167 1.00 23.33 123 GLN C C 1
ATOM 3775 O O . GLN C 1 126 ? -6.985 15.545 15.177 1.00 24.17 123 GLN C O 1
ATOM 3781 N N . ASN C 1 127 ? -5.865 13.856 14.114 1.00 22.71 124 ASN C N 1
ATOM 3782 C CA . ASN C 1 127 ? -4.983 13.527 15.254 1.00 22.32 124 ASN C CA 1
ATOM 3783 C C . ASN C 1 127 ? -3.813 14.516 15.378 1.00 21.97 124 ASN C C 1
ATOM 3784 O O . ASN C 1 127 ? -2.657 14.235 14.994 1.00 20.82 124 ASN C O 1
ATOM 3789 N N . ALA C 1 128 ? -4.141 15.688 15.899 1.00 21.77 125 ALA C N 1
ATOM 3790 C CA . ALA C 1 128 ? -3.186 16.771 16.059 1.00 22.00 125 ALA C CA 1
ATOM 3791 C C . ALA C 1 128 ? -2.009 16.374 16.954 1.00 22.14 125 ALA C C 1
ATOM 3792 O O . ALA C 1 128 ? -0.869 16.760 16.677 1.00 21.91 125 ALA C O 1
ATOM 3794 N N . ALA C 1 129 ? -2.275 15.589 17.999 1.00 22.67 126 ALA C N 1
ATOM 3795 C CA . ALA C 1 129 ? -1.213 15.140 18.915 1.00 22.45 126 ALA C CA 1
ATOM 3796 C C . ALA C 1 129 ? -0.166 14.294 18.200 1.00 22.37 126 ALA C C 1
ATOM 3797 O O . ALA C 1 129 ? 1.037 14.458 18.437 1.00 21.31 126 ALA C O 1
ATOM 3799 N N . SER C 1 130 ? -0.628 13.366 17.355 1.00 22.37 127 SER C N 1
ATOM 3800 C CA . SER C 1 130 ? 0.292 12.524 16.589 1.00 22.13 127 SER C CA 1
ATOM 3801 C C . SER C 1 130 ? 1.098 13.356 15.573 1.00 22.02 127 SER C C 1
ATOM 3802 O O . SER C 1 130 ? 2.301 13.140 15.386 1.00 21.76 127 SER C O 1
ATOM 3805 N N . ILE C 1 131 ? 0.432 14.314 14.934 1.00 21.52 128 ILE C N 1
ATOM 3806 C CA . ILE C 1 131 ? 1.100 15.220 14.009 1.00 20.89 128 ILE C CA 1
ATOM 3807 C C . ILE C 1 131 ? 2.233 15.998 14.701 1.00 21.17 128 ILE C C 1
ATOM 3808 O O . ILE C 1 131 ? 3.348 16.092 14.177 1.00 20.37 128 ILE C O 1
ATOM 3813 N N . ARG C 1 132 ? 1.942 16.516 15.893 1.00 20.33 129 ARG C N 1
ATOM 3814 C CA . ARG C 1 132 ? 2.950 17.231 16.704 1.00 21.21 129 ARG C CA 1
ATOM 3815 C C . ARG C 1 132 ? 4.139 16.341 17.074 1.00 19.67 129 ARG C C 1
ATOM 3816 O O . ARG C 1 132 ? 5.305 16.766 16.970 1.00 18.78 129 ARG C O 1
ATOM 3824 N N . LEU C 1 133 ? 3.840 15.115 17.496 1.00 18.82 130 LEU C N 1
ATOM 3825 C CA . LEU C 1 133 ? 4.850 14.156 17.901 1.00 19.07 130 LEU C CA 1
ATOM 3826 C C . LEU C 1 133 ? 5.757 13.882 16.706 1.00 18.46 130 LEU C C 1
ATOM 3827 O O . LEU C 1 133 ? 6.969 13.864 16.818 1.00 18.70 130 LEU C O 1
ATOM 3832 N N . HIS C 1 134 ? 5.156 13.657 15.546 1.00 17.95 131 HIS C N 1
ATOM 3833 C CA . HIS C 1 134 ? 5.958 13.411 14.355 1.00 17.80 131 HIS C CA 1
ATOM 3834 C C . HIS C 1 134 ? 6.804 14.609 13.902 1.00 18.05 131 HIS C C 1
ATOM 3835 O O . HIS C 1 134 ? 7.963 14.427 13.524 1.00 18.19 131 HIS C O 1
ATOM 3842 N N . HIS C 1 135 ? 6.237 15.817 13.922 1.00 18.00 132 HIS C N 1
ATOM 3843 C CA . HIS C 1 135 ? 7.010 17.031 13.616 1.00 18.76 132 HIS C CA 1
ATOM 3844 C C . HIS C 1 135 ? 8.245 17.141 14.515 1.00 17.92 132 HIS C C 1
ATOM 3845 O O . HIS C 1 135 ? 9.326 17.564 14.059 1.00 17.95 132 HIS C O 1
ATOM 3852 N N . SER C 1 136 ? 8.084 16.746 15.780 1.00 16.85 133 SER C N 1
ATOM 3853 C CA . SER C 1 136 ? 9.161 16.850 16.768 1.00 16.88 133 SER C CA 1
ATOM 3854 C C . SER C 1 136 ? 10.307 15.878 16.493 1.00 16.51 133 SER C C 1
ATOM 3855 O O . SER C 1 136 ? 11.390 16.006 17.098 1.00 15.48 133 SER C O 1
ATOM 3858 N N . LEU C 1 137 ? 10.064 14.906 15.607 1.00 16.05 134 LEU C N 1
ATOM 3859 C CA . LEU C 1 137 ? 11.094 13.973 15.163 1.00 16.71 134 LEU C CA 1
ATOM 3860 C C . LEU C 1 137 ? 11.544 14.245 13.725 1.00 17.25 134 LEU C C 1
ATOM 3861 O O . LEU C 1 137 ? 12.271 13.431 13.112 1.00 17.57 134 LEU C O 1
ATOM 3866 N N . GLY C 1 138 ? 11.120 15.379 13.180 1.00 15.83 135 GLY C N 1
ATOM 3867 C CA . GLY C 1 138 ? 11.630 15.801 11.894 1.00 15.94 135 GLY C CA 1
ATOM 3868 C C . GLY C 1 138 ? 10.780 15.353 10.720 1.00 15.96 135 GLY C C 1
ATOM 3869 O O . GLY C 1 138 ? 11.146 15.626 9.570 1.00 15.96 135 GLY C O 1
ATOM 3870 N N . PHE C 1 139 ? 9.642 14.705 11.006 1.00 15.78 136 PHE C N 1
ATOM 3871 C CA . PHE C 1 139 ? 8.691 14.320 9.937 1.00 16.45 136 PHE C CA 1
ATOM 3872 C C . PHE C 1 139 ? 8.030 15.564 9.342 1.00 17.25 136 PHE C C 1
ATOM 3873 O O . PHE C 1 139 ? 7.803 16.558 10.054 1.00 16.74 136 PHE C O 1
ATOM 3881 N N . THR C 1 140 ? 7.684 15.492 8.054 1.00 17.80 137 THR C N 1
ATOM 3882 C CA . THR C 1 140 ? 6.879 16.543 7.438 1.00 19.08 137 THR C CA 1
ATOM 3883 C C . THR C 1 140 ? 5.624 15.946 6.767 1.00 18.09 137 THR C C 1
ATOM 3884 O O . THR C 1 140 ? 5.623 14.774 6.315 1.00 17.71 137 THR C O 1
ATOM 3888 N N . VAL C 1 141 ? 4.566 16.750 6.710 1.00 17.29 138 VAL C N 1
ATOM 3889 C CA . VAL C 1 141 ? 3.309 16.338 6.068 1.00 16.46 138 VAL C CA 1
ATOM 3890 C C . VAL C 1 141 ? 3.484 16.366 4.559 1.00 16.36 138 VAL C C 1
ATOM 3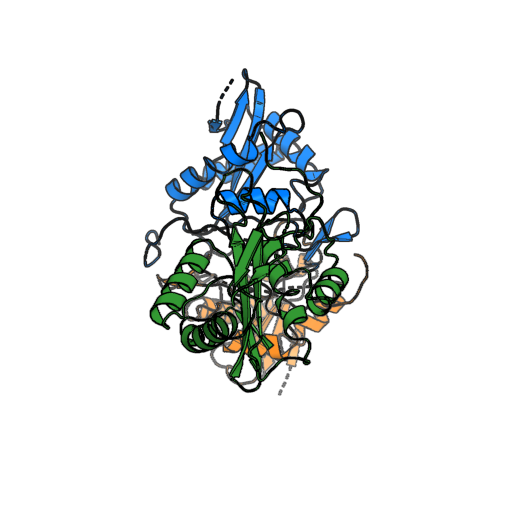891 O O . VAL C 1 141 ? 3.855 17.389 3.986 1.00 16.46 138 VAL C O 1
ATOM 3895 N N . THR C 1 142 ? 3.278 15.212 3.934 1.00 15.22 139 THR C N 1
ATOM 3896 C CA . THR C 1 142 ? 3.386 15.102 2.476 1.00 15.16 139 THR C CA 1
ATOM 3897 C C . THR C 1 142 ? 2.126 14.576 1.792 1.00 15.29 139 THR C C 1
ATOM 3898 O O . THR C 1 142 ? 2.099 14.482 0.559 1.00 14.05 139 THR C O 1
ATOM 3902 N N . ALA C 1 143 ? 1.103 14.208 2.573 1.00 14.67 140 ALA C N 1
ATOM 3903 C CA . ALA C 1 143 ? -0.228 13.872 1.997 1.00 15.06 140 ALA C CA 1
ATOM 3904 C C . ALA C 1 143 ? -1.365 14.270 2.931 1.00 15.09 140 ALA C C 1
ATOM 3905 O O . ALA C 1 143 ? -1.249 14.147 4.169 1.00 14.98 140 ALA C O 1
ATOM 3907 N N A GLN C 1 144 ? -2.448 14.751 2.329 0.70 15.06 141 GLN C N 1
ATOM 3908 N N B GLN C 1 144 ? -2.456 14.753 2.336 0.30 14.86 141 GLN C N 1
ATOM 3909 C CA A GLN C 1 144 ? -3.707 15.005 3.009 0.70 15.89 141 GLN C CA 1
ATOM 3910 C CA B GLN C 1 144 ? -3.722 14.997 3.031 0.30 15.00 141 GLN C CA 1
ATOM 3911 C C A GLN C 1 144 ? -4.829 14.483 2.102 0.70 15.22 141 GLN C C 1
ATOM 3912 C C B GLN C 1 144 ? -4.841 14.492 2.122 0.30 14.82 141 GLN C C 1
ATOM 3913 O O A GLN C 1 144 ? -5.178 15.112 1.102 0.70 15.17 141 GLN C O 1
ATOM 3914 O O B GLN C 1 144 ? -5.201 15.142 1.139 0.30 14.81 141 GLN C O 1
ATOM 3933 N N . PRO C 1 146 ? -8.544 13.133 1.678 1.00 15.64 143 PRO C N 1
ATOM 3934 C CA . PRO C 1 146 ? -9.886 12.992 2.295 1.00 15.27 143 PRO C CA 1
ATOM 3935 C C . PRO C 1 146 ? -10.665 11.712 1.916 1.00 14.80 143 PRO C C 1
ATOM 3936 O O . PRO C 1 146 ? -10.632 11.253 0.757 1.00 14.57 143 PRO C O 1
ATOM 3940 N N . GLN C 1 147 ? -11.342 11.154 2.909 1.00 14.19 144 GLN C N 1
ATOM 3941 C CA . GLN C 1 147 ? -12.313 10.053 2.730 1.00 14.12 144 GLN C CA 1
ATOM 3942 C C . GLN C 1 147 ? -11.763 8.750 2.116 1.00 13.78 144 GLN C C 1
ATOM 3943 O O . GLN C 1 147 ? -12.529 7.979 1.513 1.00 13.57 144 GLN C O 1
ATOM 3949 N N . VAL C 1 148 ? -10.448 8.524 2.270 1.00 14.42 145 VAL C N 1
ATOM 3950 C CA . VAL C 1 148 ? -9.796 7.323 1.732 1.00 15.29 145 VAL C CA 1
ATOM 3951 C C . VAL C 1 148 ? -10.006 6.122 2.677 1.00 16.41 145 VAL C C 1
ATOM 3952 O O . VAL C 1 148 ? -9.869 4.961 2.275 1.00 16.80 145 VAL C O 1
ATOM 3956 N N . GLY C 1 149 ? -10.354 6.413 3.932 1.00 16.56 146 GLY C N 1
ATOM 3957 C CA . GLY C 1 149 ? -10.601 5.354 4.910 1.00 17.17 146 GLY C CA 1
ATOM 3958 C C . GLY C 1 149 ? -12.034 5.329 5.414 1.00 17.39 146 GLY C C 1
ATOM 3959 O O . GLY C 1 149 ? -12.803 6.275 5.206 1.00 17.83 146 GLY C O 1
ATOM 3960 N N . VAL C 1 150 ? -12.385 4.272 6.135 1.00 16.84 147 VAL C N 1
ATOM 3961 C CA . VAL C 1 150 ? -13.737 4.185 6.705 1.00 17.11 147 VAL C CA 1
ATOM 3962 C C . VAL C 1 150 ? -13.663 3.397 8.010 1.00 17.08 147 VAL C C 1
ATOM 3963 O O . VAL C 1 150 ? -13.004 2.364 8.068 1.00 17.42 147 VAL C O 1
ATOM 3967 N N . LYS C 1 151 ? -14.300 3.914 9.053 1.00 17.10 148 LYS C N 1
ATOM 3968 C CA . LYS C 1 151 ? -14.443 3.178 10.319 1.00 17.56 148 LYS C CA 1
ATOM 3969 C C . LYS C 1 151 ? -15.545 3.837 11.146 1.00 17.01 148 LYS C C 1
ATOM 3970 O O . LYS C 1 151 ? -15.768 5.044 11.032 1.00 16.70 148 LYS C O 1
ATOM 3976 N N . PHE C 1 152 ? -16.230 3.042 11.968 1.00 17.36 149 PHE C N 1
ATOM 3977 C CA . PHE C 1 152 ? -17.223 3.595 12.924 1.00 17.92 149 PHE C CA 1
ATOM 3978 C C . PHE C 1 152 ? -18.293 4.473 12.262 1.00 17.64 149 PHE C C 1
ATOM 3979 O O . PHE C 1 152 ? -18.773 5.434 12.875 1.00 17.00 149 PHE C O 1
ATOM 3987 N N . GLY C 1 153 ? -18.667 4.130 11.029 1.00 16.64 150 GLY C N 1
ATOM 3988 C CA . GLY C 1 153 ? -19.773 4.766 10.343 1.00 16.40 150 GLY C CA 1
ATOM 3989 C C . GLY C 1 153 ? -19.432 6.077 9.680 1.00 16.45 150 GLY C C 1
ATOM 3990 O O . GLY C 1 153 ? -20.327 6.779 9.207 1.00 15.93 150 GLY C O 1
ATOM 3991 N N . ARG C 1 154 ? -18.143 6.403 9.630 1.00 16.85 151 ARG C N 1
ATOM 3992 C CA . ARG C 1 154 ? -17.711 7.654 8.995 1.00 18.31 151 ARG C CA 1
ATOM 3993 C C . ARG C 1 154 ? -16.552 7.483 8.017 1.00 16.33 151 ARG C C 1
ATOM 3994 O O . ARG C 1 154 ? -15.708 6.611 8.206 1.00 16.36 151 ARG C O 1
ATOM 4002 N N . TRP C 1 155 ? -16.519 8.317 6.976 1.00 15.48 152 TRP C N 1
ATOM 4003 C CA . TRP C 1 155 ? -15.332 8.376 6.103 1.00 15.08 152 TRP C CA 1
ATOM 4004 C C . TRP C 1 155 ? -14.213 9.043 6.871 1.00 16.19 152 TRP C C 1
ATOM 4005 O O . TRP C 1 155 ? -14.464 10.006 7.626 1.00 16.88 152 TRP C O 1
ATOM 4016 N N . LEU C 1 156 ? -13.002 8.520 6.715 1.00 15.97 153 LEU C N 1
ATOM 4017 C CA . LEU C 1 156 ? -11.825 9.014 7.417 1.00 16.58 153 LEU C CA 1
ATOM 4018 C C . LEU C 1 156 ? -10.833 9.646 6.454 1.00 16.56 153 LEU C C 1
ATOM 4019 O O . LEU C 1 156 ? -10.650 9.145 5.315 1.00 15.27 153 LEU C O 1
ATOM 4024 N N . ASP C 1 157 ? -10.186 10.729 6.918 1.00 15.73 154 ASP C N 1
ATOM 4025 C CA . ASP C 1 157 ? -9.142 11.415 6.149 1.00 15.80 154 ASP C CA 1
ATOM 4026 C C . ASP C 1 157 ? -7.768 10.929 6.615 1.00 15.60 154 ASP C C 1
ATOM 4027 O O . ASP C 1 157 ? -7.546 10.697 7.828 1.00 14.60 154 ASP C O 1
ATOM 4032 N N . LEU C 1 158 ? -6.863 10.766 5.653 1.00 14.63 155 LEU C N 1
ATOM 4033 C CA . LEU C 1 158 ? -5.516 10.248 5.953 1.00 15.24 155 LEU C CA 1
ATOM 4034 C C . LEU C 1 158 ? -4.468 11.323 5.707 1.00 15.63 155 LEU C C 1
ATOM 4035 O O . LEU C 1 158 ? -4.447 11.958 4.640 1.00 15.91 155 LEU C O 1
ATOM 4040 N N . THR C 1 159 ? -3.585 11.490 6.678 1.00 14.85 156 THR C N 1
ATOM 4041 C CA . THR C 1 159 ? -2.395 12.303 6.497 1.00 15.44 156 THR C CA 1
ATOM 4042 C C . THR C 1 159 ? -1.202 11.345 6.381 1.00 15.62 156 THR C C 1
ATOM 4043 O O . THR C 1 159 ? -1.080 10.400 7.167 1.00 16.26 156 THR C O 1
ATOM 4047 N N . PHE C 1 160 ? -0.353 11.551 5.375 1.00 15.75 157 PHE C N 1
ATOM 4048 C CA . PHE C 1 160 ? 0.959 10.916 5.422 1.00 15.64 157 PHE C CA 1
ATOM 4049 C C . PHE C 1 160 ? 1.977 11.936 5.870 1.00 15.84 157 PHE C C 1
ATOM 4050 O O . PHE C 1 160 ? 1.971 13.090 5.415 1.00 15.84 157 PHE C O 1
ATOM 4066 N N . GLN C 1 162 ? 6.386 12.041 6.477 1.00 15.32 159 GLN C N 1
ATOM 4067 C CA . GLN C 1 162 ? 7.566 11.255 6.162 1.00 14.75 159 GLN C CA 1
ATOM 4068 C C . GLN C 1 162 ? 8.858 11.872 6.686 1.00 14.65 159 GLN C C 1
ATOM 4069 O O . GLN C 1 162 ? 8.927 13.059 6.925 1.00 13.86 159 GLN C O 1
ATOM 4075 N N . LEU C 1 163 ? 9.861 11.019 6.841 1.00 14.32 160 LEU C N 1
ATOM 4076 C CA . LEU C 1 163 ? 11.188 11.420 7.299 1.00 15.41 160 LEU C CA 1
ATOM 4077 C C . LEU C 1 163 ? 12.204 10.737 6.413 1.00 14.71 160 LEU C C 1
ATOM 4078 O O . LEU C 1 163 ? 12.240 9.497 6.336 1.00 14.89 160 LEU C O 1
ATOM 4083 N N . GLN C 1 164 ? 13.018 11.532 5.732 1.00 14.37 161 GLN C N 1
ATOM 4084 C CA . GLN C 1 164 ? 14.128 10.976 4.939 1.00 14.24 161 GLN C CA 1
ATOM 4085 C C . GLN C 1 164 ? 15.272 10.659 5.894 1.00 14.65 161 GLN C C 1
ATOM 4086 O O . GLN C 1 164 ? 15.655 11.481 6.733 1.00 14.12 161 GLN C O 1
ATOM 4092 N N . LEU C 1 165 ? 15.809 9.447 5.770 1.00 15.23 162 LEU C N 1
ATOM 4093 C CA . LEU C 1 165 ? 16.755 8.899 6.747 1.00 14.75 162 LEU C CA 1
ATOM 4094 C C . LEU C 1 165 ? 18.250 9.090 6.412 1.00 14.28 162 LEU C C 1
ATOM 4095 O O . LEU C 1 165 ? 19.109 8.913 7.276 1.00 13.57 162 LEU C O 1
ATOM 4100 N N . ASP C 1 166 ? 18.547 9.472 5.166 1.00 14.47 163 ASP C N 1
ATOM 4101 C CA . ASP C 1 166 ? 19.935 9.686 4.721 1.00 15.26 163 ASP C CA 1
ATOM 4102 C C . ASP C 1 166 ? 19.907 10.487 3.430 1.00 15.64 163 ASP C C 1
ATOM 4103 O O . ASP C 1 166 ? 18.861 10.597 2.793 1.00 15.51 163 ASP C O 1
ATOM 4108 N N . GLU C 1 167 ? 21.051 11.029 3.044 1.00 16.14 164 GLU C N 1
ATOM 4109 C CA . GLU C 1 167 ? 21.149 11.779 1.801 1.00 18.47 164 GLU C CA 1
ATOM 4110 C C . GLU C 1 167 ? 22.086 11.112 0.799 1.00 18.05 164 GLU C C 1
ATOM 4111 O O . GLU C 1 167 ? 22.618 11.771 -0.093 1.00 17.98 164 GLU C O 1
ATOM 4117 N N . HIS C 1 168 ? 22.245 9.792 0.924 1.00 17.07 165 HIS C N 1
ATOM 4118 C CA . HIS C 1 168 ? 23.080 9.022 -0.014 1.00 16.96 165 HIS C CA 1
ATOM 4119 C C . HIS C 1 168 ? 22.402 8.750 -1.344 1.00 16.18 165 HIS C C 1
ATOM 4120 O O . HIS C 1 168 ? 21.161 8.854 -1.490 1.00 15.60 165 HIS C O 1
ATOM 4127 N N . ALA C 1 169 ? 23.222 8.400 -2.327 1.00 16.07 166 ALA C N 1
ATOM 4128 C CA . ALA C 1 169 ? 22.706 8.019 -3.642 1.00 15.78 166 ALA C CA 1
ATOM 4129 C C . ALA C 1 169 ? 21.849 6.760 -3.577 1.00 16.29 166 ALA C C 1
ATOM 4130 O O . ALA C 1 169 ? 21.990 5.931 -2.658 1.00 16.79 166 ALA C O 1
ATOM 4132 N N . ALA C 1 170 ? 20.992 6.610 -4.586 1.00 15.46 167 ALA C N 1
ATOM 4133 C CA . ALA C 1 170 ? 20.181 5.420 -4.794 1.00 15.44 167 ALA C CA 1
ATOM 4134 C C . ALA C 1 170 ? 21.078 4.273 -5.278 1.00 15.00 167 ALA C C 1
ATOM 4135 O O . ALA C 1 170 ? 22.161 4.530 -5.835 1.00 13.60 167 ALA C O 1
ATOM 4137 N N . PRO C 1 171 ? 20.617 3.023 -5.127 1.00 15.57 168 PRO C N 1
ATOM 4138 C CA . PRO C 1 171 ? 21.373 1.899 -5.729 1.00 15.72 168 PRO C CA 1
ATOM 4139 C C . PRO C 1 171 ? 21.511 2.018 -7.245 1.00 16.55 168 PRO C C 1
ATOM 4140 O O . PRO C 1 171 ? 20.712 2.721 -7.893 1.00 15.72 168 PRO C O 1
ATOM 4144 N N . ASP C 1 172 ? 22.542 1.369 -7.791 1.00 16.56 169 ASP C N 1
ATOM 4145 C CA . ASP C 1 172 ? 22.842 1.455 -9.225 1.00 18.47 169 ASP C CA 1
ATOM 4146 C C . ASP C 1 172 ? 21.654 0.978 -10.061 1.00 20.65 169 ASP C C 1
ATOM 4147 O O . ASP C 1 172 ? 20.955 0.058 -9.647 1.00 20.91 169 ASP C O 1
ATOM 4152 N N . ALA C 1 173 ? 21.491 1.590 -11.239 1.00 23.59 170 ALA C N 1
ATOM 4153 C CA . ALA C 1 173 ? 20.336 1.391 -12.165 1.00 26.32 170 ALA C CA 1
ATOM 4154 C C . ALA C 1 173 ? 19.439 0.174 -11.939 1.00 28.44 170 ALA C C 1
ATOM 4155 O O . ALA C 1 173 ? 19.885 -0.983 -12.004 1.00 31.19 170 ALA C O 1
#

Radius of gyration: 26.27 Å; Cα contacts (8 Å, |Δi|>4): 935; chains: 3; bounding box: 82×47×73 Å